Protein AF-A0A9W8E7R6-F1 (afdb_monomer_lite)

InterPro domains:
  IPR019680 Mediator complex, subunit Med1 [PF10744] (117-278)
  IPR051999 Mediator complex subunit 1 [PTHR12881] (148-325)

Structure (mmCIF, N/CA/C/O backbone):
data_AF-A0A9W8E7R6-F1
#
_entry.id   AF-A0A9W8E7R6-F1
#
loop_
_atom_site.group_PDB
_atom_site.id
_atom_site.type_symbol
_atom_site.label_atom_id
_atom_site.label_alt_id
_atom_site.label_comp_id
_atom_site.label_asym_id
_atom_site.label_entity_id
_atom_site.label_seq_id
_atom_site.pdbx_PDB_ins_code
_atom_site.Cartn_x
_atom_site.Cartn_y
_atom_site.Cartn_z
_atom_site.occupancy
_atom_site.B_iso_or_equiv
_atom_site.auth_seq_id
_atom_site.auth_comp_id
_atom_site.auth_asym_id
_atom_site.auth_atom_id
_atom_site.pdbx_PDB_model_num
ATOM 1 N N . MET A 1 1 ? 12.037 -14.899 4.257 1.00 56.47 1 MET A N 1
ATOM 2 C CA . MET A 1 1 ? 11.097 -13.864 4.760 1.00 56.47 1 MET A CA 1
ATOM 3 C C . MET A 1 1 ? 11.702 -12.478 4.843 1.00 56.47 1 MET A C 1
ATOM 5 O O . MET A 1 1 ? 11.084 -11.522 4.389 1.00 56.47 1 MET A O 1
ATOM 9 N N . GLU A 1 2 ? 12.916 -12.353 5.376 1.00 67.25 2 GLU A N 1
ATOM 10 C CA . GLU A 1 2 ? 13.621 -11.072 5.424 1.00 67.25 2 GLU A CA 1
ATOM 11 C C . GLU A 1 2 ? 13.877 -10.477 4.030 1.00 67.25 2 GLU A C 1
ATOM 13 O O . GLU A 1 2 ? 13.984 -9.273 3.913 1.00 67.25 2 GLU A O 1
ATOM 18 N N . ILE A 1 3 ? 13.855 -11.274 2.958 1.00 70.19 3 ILE A N 1
ATOM 19 C CA . ILE A 1 3 ? 13.993 -10.798 1.570 1.00 70.19 3 ILE A CA 1
ATOM 20 C C . ILE A 1 3 ? 12.780 -9.973 1.091 1.00 70.19 3 ILE A C 1
ATOM 22 O O . ILE A 1 3 ? 12.967 -8.949 0.443 1.00 70.19 3 ILE A O 1
ATOM 26 N N . LEU A 1 4 ? 11.542 -10.356 1.433 1.00 71.88 4 LEU A N 1
ATOM 27 C CA . LEU A 1 4 ? 10.345 -9.565 1.084 1.00 71.88 4 LEU A CA 1
ATOM 28 C C . LEU A 1 4 ? 10.183 -8.329 1.971 1.00 71.88 4 LEU A C 1
ATOM 30 O O . LEU A 1 4 ? 9.561 -7.356 1.567 1.00 71.88 4 LEU A O 1
ATOM 34 N N . ARG A 1 5 ? 10.741 -8.364 3.184 1.00 68.25 5 ARG A N 1
ATOM 35 C CA . ARG A 1 5 ? 10.736 -7.214 4.091 1.00 68.25 5 ARG A CA 1
ATOM 36 C C . ARG A 1 5 ? 11.903 -6.281 3.747 1.00 68.25 5 ARG A C 1
ATOM 38 O O . ARG A 1 5 ? 11.724 -5.143 3.368 1.00 68.25 5 ARG A O 1
ATOM 45 N N . ARG A 1 6 ? 13.132 -6.771 3.787 1.00 71.75 6 ARG A N 1
ATOM 46 C CA . ARG A 1 6 ? 14.366 -5.979 3.683 1.00 71.75 6 ARG A CA 1
ATOM 47 C C . ARG A 1 6 ? 15.088 -6.042 2.343 1.00 71.75 6 ARG A C 1
ATOM 49 O O . ARG A 1 6 ? 15.905 -5.174 2.070 1.00 71.75 6 ARG A O 1
ATOM 56 N N . GLY A 1 7 ? 14.802 -7.040 1.517 1.00 76.94 7 GLY A N 1
ATOM 57 C CA . GLY A 1 7 ? 15.467 -7.241 0.231 1.00 76.94 7 GLY A CA 1
ATOM 58 C C . GLY A 1 7 ? 14.715 -6.647 -0.960 1.00 76.94 7 GLY A C 1
ATOM 59 O O . GLY A 1 7 ? 13.657 -6.030 -0.826 1.00 76.94 7 GLY A O 1
ATOM 60 N N . HIS A 1 8 ? 15.262 -6.901 -2.147 1.00 78.81 8 HIS A N 1
ATOM 61 C CA . HIS A 1 8 ? 14.739 -6.472 -3.450 1.00 78.81 8 HIS A CA 1
ATOM 62 C C . HIS A 1 8 ? 13.518 -7.283 -3.920 1.00 78.81 8 HIS A C 1
ATOM 64 O O . HIS A 1 8 ? 13.030 -7.076 -5.021 1.00 78.81 8 HIS A O 1
ATOM 70 N N . GLY A 1 9 ? 13.011 -8.205 -3.099 1.00 86.44 9 GLY A N 1
ATOM 71 C CA . GLY A 1 9 ? 11.983 -9.159 -3.507 1.00 86.44 9 GLY A CA 1
ATOM 72 C C . GLY A 1 9 ? 12.553 -10.535 -3.847 1.00 86.44 9 GLY A C 1
ATOM 73 O O . GLY A 1 9 ? 13.761 -10.760 -3.776 1.00 86.44 9 GLY A O 1
ATOM 74 N N . ILE A 1 10 ? 11.659 -11.475 -4.140 1.00 90.00 10 ILE A N 1
ATOM 75 C CA . ILE A 1 10 ? 12.003 -12.857 -4.483 1.00 90.00 10 ILE A CA 1
ATOM 76 C C . ILE A 1 10 ? 12.046 -12.964 -6.010 1.00 90.00 10 ILE A C 1
ATOM 78 O O . ILE A 1 10 ? 11.013 -12.712 -6.636 1.00 90.00 10 ILE A O 1
ATOM 82 N N . PRO A 1 11 ? 13.192 -13.319 -6.617 1.00 91.12 11 PRO A N 1
ATOM 83 C CA . PRO A 1 11 ? 13.250 -13.586 -8.044 1.00 91.12 11 PRO A CA 1
ATOM 84 C C . PRO A 1 11 ? 12.441 -14.833 -8.370 1.00 91.12 11 PRO A C 1
ATOM 86 O O . PRO A 1 11 ? 12.581 -15.865 -7.713 1.00 91.12 11 PRO A O 1
ATOM 89 N N . VAL A 1 12 ? 11.592 -14.722 -9.383 1.00 90.25 12 VAL A N 1
ATOM 90 C CA . VAL A 1 12 ? 10.764 -15.824 -9.863 1.00 90.25 12 VAL A CA 1
ATOM 91 C C . VAL A 1 12 ? 10.867 -15.921 -11.379 1.00 90.25 12 VAL A C 1
ATOM 93 O O . VAL A 1 12 ? 10.894 -14.886 -12.049 1.00 90.25 12 VAL A O 1
ATOM 96 N N . PRO A 1 13 ? 10.900 -17.136 -11.947 1.00 85.69 13 PRO A N 1
ATOM 97 C CA . PRO A 1 13 ? 10.654 -17.292 -13.369 1.00 85.69 13 PRO A CA 1
ATOM 98 C C . PRO A 1 13 ? 9.192 -16.917 -13.655 1.00 85.69 13 PRO A C 1
ATOM 100 O O . PRO A 1 13 ? 8.274 -17.346 -12.941 1.00 85.69 13 PRO A O 1
ATOM 103 N N . ASP A 1 14 ? 8.980 -16.108 -14.689 1.00 81.44 14 ASP A N 1
ATOM 104 C CA . ASP A 1 14 ? 7.661 -15.807 -15.242 1.00 81.44 14 ASP A CA 1
ATOM 105 C C . ASP A 1 14 ? 7.625 -16.336 -16.679 1.00 81.44 14 ASP A C 1
ATOM 107 O O . ASP A 1 14 ? 8.508 -16.046 -17.483 1.00 81.44 14 ASP A O 1
ATOM 111 N N . SER A 1 15 ? 6.645 -17.185 -16.981 1.00 81.75 15 SER A N 1
ATOM 112 C CA . SER A 1 15 ? 6.492 -17.785 -18.308 1.00 81.75 15 SER A CA 1
ATOM 113 C C . SER A 1 15 ? 5.840 -16.835 -19.310 1.00 81.75 15 SER A C 1
ATOM 115 O O . SER A 1 15 ? 5.898 -17.093 -20.509 1.00 81.75 15 SER A O 1
ATOM 117 N N . LEU A 1 16 ? 5.202 -15.761 -18.834 1.00 82.94 16 LEU A N 1
ATOM 118 C CA . LEU A 1 16 ? 4.463 -14.818 -19.670 1.00 82.94 16 LEU A CA 1
ATOM 119 C C . LEU A 1 16 ? 5.316 -13.622 -20.091 1.00 82.94 16 LEU A C 1
ATOM 121 O O . LEU A 1 16 ? 5.063 -13.042 -21.145 1.00 82.94 16 LEU A O 1
ATOM 125 N N . PHE A 1 17 ? 6.311 -13.251 -19.284 1.00 83.44 17 PHE A N 1
ATOM 126 C CA . PHE A 1 17 ? 7.113 -12.052 -19.508 1.00 83.44 17 PHE A CA 1
ATOM 127 C C . PHE A 1 17 ? 8.599 -12.395 -19.643 1.00 83.44 17 PHE A C 1
ATOM 129 O O . PHE A 1 17 ? 9.184 -12.946 -18.709 1.00 83.44 17 PHE A O 1
ATOM 136 N N . PRO A 1 18 ? 9.247 -12.051 -20.771 1.00 79.25 18 PRO A N 1
ATOM 137 C CA . PRO A 1 18 ? 10.686 -12.206 -20.898 1.00 79.25 18 PRO A CA 1
ATOM 138 C C . PRO A 1 18 ? 11.398 -11.193 -19.992 1.00 79.25 18 PRO A C 1
ATOM 140 O O . PRO A 1 18 ? 11.210 -9.985 -20.133 1.00 79.25 18 PRO A O 1
ATOM 143 N N . GLY A 1 19 ? 12.229 -11.687 -19.073 1.00 84.50 19 GLY A N 1
ATOM 144 C CA . GLY A 1 19 ? 13.088 -10.863 -18.220 1.00 84.50 19 GLY A CA 1
ATOM 145 C C . GLY A 1 19 ? 13.020 -11.214 -16.729 1.00 84.50 19 GLY A C 1
ATOM 146 O O . GLY A 1 19 ? 12.273 -12.106 -16.318 1.00 84.50 19 GLY A O 1
ATOM 147 N N . PRO A 1 20 ? 13.822 -10.534 -15.890 1.00 91.19 20 PRO A N 1
ATOM 148 C CA . PRO A 1 20 ? 13.799 -10.740 -14.448 1.00 91.19 20 PRO A CA 1
ATOM 149 C C . PRO A 1 20 ? 12.457 -10.303 -13.854 1.00 91.19 20 PRO A C 1
ATOM 151 O O . PRO A 1 20 ? 12.053 -9.149 -14.002 1.00 91.19 20 PRO A O 1
ATOM 154 N N . THR A 1 21 ? 11.797 -11.210 -13.134 1.00 93.50 21 THR A N 1
ATOM 155 C CA . THR A 1 21 ? 10.575 -10.917 -12.377 1.00 93.50 21 THR A CA 1
ATOM 156 C C . THR A 1 21 ? 10.850 -11.032 -10.884 1.00 93.50 21 THR A C 1
ATOM 158 O O . THR A 1 21 ? 11.496 -11.976 -10.429 1.00 93.50 21 THR A O 1
ATOM 161 N N . LEU A 1 22 ? 10.365 -10.062 -10.113 1.00 93.75 22 LEU A N 1
ATOM 162 C CA . LEU A 1 22 ? 10.527 -9.974 -8.668 1.00 93.75 22 LEU A CA 1
ATOM 163 C C . LEU A 1 22 ? 9.153 -9.893 -8.003 1.00 93.75 22 LEU A C 1
ATOM 165 O O . LEU A 1 22 ? 8.371 -8.981 -8.270 1.00 93.75 22 LEU A O 1
ATOM 169 N N . LEU A 1 23 ? 8.878 -10.805 -7.074 1.00 93.31 23 LEU A N 1
ATOM 170 C CA . LEU A 1 23 ? 7.782 -10.636 -6.123 1.00 93.31 23 LEU A CA 1
ATOM 171 C C . LEU A 1 23 ? 8.262 -9.699 -5.027 1.00 93.31 23 LEU A C 1
ATOM 173 O O . LEU A 1 23 ? 9.196 -10.037 -4.295 1.00 93.31 23 LEU A O 1
ATOM 177 N N . TYR A 1 24 ? 7.662 -8.518 -4.917 1.00 92.00 24 TYR A N 1
ATOM 178 C CA . TYR A 1 24 ? 8.188 -7.482 -4.034 1.00 92.00 24 TYR A CA 1
ATOM 179 C C . TYR A 1 24 ? 7.287 -7.183 -2.840 1.00 92.00 24 TYR A C 1
ATOM 181 O O . TYR A 1 24 ? 7.817 -6.724 -1.830 1.00 92.00 24 TYR A O 1
ATOM 189 N N . TRP A 1 25 ? 5.982 -7.457 -2.892 1.00 90.56 25 TRP A N 1
ATOM 190 C CA . TRP A 1 25 ? 5.082 -7.180 -1.769 1.00 90.56 25 TRP A CA 1
ATOM 191 C C . TRP A 1 25 ? 3.897 -8.149 -1.691 1.00 90.56 25 TRP A C 1
ATOM 193 O O . TRP A 1 25 ? 3.357 -8.555 -2.711 1.00 90.56 25 TRP A O 1
ATOM 203 N N . ALA A 1 26 ? 3.470 -8.491 -0.476 1.00 87.44 26 ALA A N 1
ATOM 204 C CA . ALA A 1 26 ? 2.202 -9.164 -0.198 1.00 87.44 26 ALA A CA 1
ATOM 205 C C . ALA A 1 26 ? 1.756 -8.861 1.245 1.00 87.44 26 ALA A C 1
ATOM 207 O O . ALA A 1 26 ? 2.614 -8.586 2.090 1.00 87.44 26 ALA A O 1
ATOM 208 N N . PRO A 1 27 ? 0.450 -8.937 1.560 1.00 77.88 27 PRO A N 1
ATOM 209 C CA . PRO A 1 27 ? -0.041 -8.852 2.934 1.00 77.88 27 PRO A CA 1
ATOM 210 C C . PRO A 1 27 ? 0.588 -9.918 3.845 1.00 77.88 27 PRO A C 1
ATOM 212 O O . PRO A 1 27 ? 0.876 -11.032 3.410 1.00 77.88 27 PRO A O 1
ATOM 215 N N . GLU A 1 28 ? 0.761 -9.616 5.135 1.00 75.94 28 GLU A N 1
ATOM 216 C CA . GLU A 1 28 ? 1.375 -10.553 6.093 1.00 75.94 28 GLU A CA 1
ATOM 217 C C . GLU A 1 28 ? 0.709 -11.940 6.179 1.00 75.94 28 GLU A C 1
ATOM 219 O O . GLU A 1 28 ? 1.440 -12.940 6.179 1.00 75.94 28 GLU A O 1
ATOM 224 N N . PRO A 1 29 ? -0.633 -12.051 6.164 1.00 71.88 29 PRO A N 1
ATOM 225 C CA . PRO A 1 29 ? -1.305 -13.350 6.144 1.00 71.88 29 PRO A CA 1
ATOM 226 C C . PRO A 1 29 ? -0.930 -14.209 4.929 1.00 71.88 29 PRO A C 1
ATOM 228 O O . PRO A 1 29 ? -0.830 -15.431 5.045 1.00 71.88 29 PRO A O 1
ATOM 231 N N . VAL A 1 30 ? -0.685 -13.566 3.782 1.00 73.06 30 VAL A N 1
ATOM 232 C CA . VAL A 1 30 ? -0.382 -14.237 2.513 1.00 73.06 30 VAL A CA 1
ATOM 233 C C . VAL A 1 30 ? 0.987 -14.887 2.548 1.00 73.06 30 VAL A C 1
ATOM 235 O O . VAL A 1 30 ? 1.130 -15.992 2.046 1.00 73.06 30 VAL A O 1
ATOM 238 N N . TYR A 1 31 ? 2.002 -14.249 3.133 1.00 71.62 31 TYR A N 1
ATOM 239 C CA . TYR A 1 31 ? 3.331 -14.855 3.147 1.00 71.62 31 TYR A CA 1
ATOM 240 C C . TYR A 1 31 ? 3.559 -15.776 4.353 1.00 71.62 31 TYR A C 1
ATOM 242 O O . TYR A 1 31 ? 4.259 -16.776 4.198 1.00 71.62 31 TYR A O 1
ATOM 250 N N . ARG A 1 32 ? 2.975 -15.510 5.536 1.00 69.44 32 ARG A N 1
ATOM 251 C CA . ARG A 1 32 ? 3.217 -16.336 6.743 1.00 69.44 32 ARG A CA 1
ATOM 252 C C . ARG A 1 32 ? 2.801 -17.805 6.592 1.00 69.44 32 ARG A C 1
ATOM 254 O O . ARG A 1 32 ? 3.532 -18.661 7.075 1.00 69.44 32 ARG A O 1
ATOM 261 N N . ASN A 1 33 ? 1.662 -18.087 5.958 1.00 64.19 33 ASN A N 1
ATOM 262 C CA . ASN A 1 33 ? 1.098 -19.443 5.891 1.00 64.19 33 ASN A CA 1
ATOM 263 C C . ASN A 1 33 ? 1.744 -20.364 4.835 1.00 64.19 33 ASN A C 1
ATOM 265 O O . ASN A 1 33 ? 2.097 -21.489 5.183 1.00 64.19 33 ASN A O 1
ATOM 269 N N . PRO A 1 34 ? 1.934 -19.945 3.570 1.00 57.69 34 PRO A N 1
ATOM 270 C CA . PRO A 1 34 ? 2.469 -20.836 2.549 1.00 57.69 34 PRO A CA 1
ATOM 271 C C . PRO A 1 34 ? 3.996 -20.943 2.616 1.00 57.69 34 PRO A C 1
ATOM 273 O O . PRO A 1 34 ? 4.521 -22.049 2.580 1.00 57.69 34 PRO A O 1
ATOM 276 N N . ILE A 1 35 ? 4.730 -19.832 2.787 1.00 61.53 35 ILE A N 1
ATOM 277 C CA . ILE A 1 35 ? 6.183 -19.792 2.512 1.00 61.53 35 ILE A CA 1
ATOM 278 C C . ILE A 1 35 ? 7.022 -20.635 3.479 1.00 61.53 35 ILE A C 1
ATOM 280 O O . ILE A 1 35 ? 8.066 -21.149 3.089 1.00 61.53 35 ILE A O 1
ATOM 284 N N . VAL A 1 36 ? 6.579 -20.817 4.726 1.00 64.94 36 VAL A N 1
ATOM 285 C CA . VAL A 1 36 ? 7.315 -21.623 5.721 1.00 64.94 36 VAL A CA 1
ATOM 286 C C . VAL A 1 36 ? 7.388 -23.104 5.318 1.00 64.94 36 VAL A C 1
ATOM 288 O O . VAL A 1 36 ? 8.291 -23.813 5.757 1.00 64.94 36 VAL A O 1
ATOM 291 N N . HIS A 1 37 ? 6.481 -23.560 4.450 1.00 70.75 37 HIS A N 1
ATOM 292 C CA . HIS A 1 37 ? 6.362 -24.961 4.047 1.00 70.75 37 HIS A CA 1
ATOM 293 C C . HIS A 1 37 ? 6.700 -25.225 2.574 1.00 70.75 37 HIS A C 1
ATOM 295 O O . HIS A 1 37 ? 6.628 -26.377 2.141 1.00 70.75 37 HIS A O 1
ATOM 301 N N . LEU A 1 38 ? 7.084 -24.202 1.802 1.00 71.12 38 LEU A N 1
ATOM 302 C CA . LEU A 1 38 ? 7.411 -24.383 0.386 1.00 71.12 38 LEU A CA 1
ATOM 303 C C . LEU A 1 38 ? 8.760 -25.075 0.219 1.00 71.12 38 LEU A C 1
ATOM 305 O O . LEU A 1 38 ? 9.751 -24.709 0.854 1.00 71.12 38 LEU A O 1
ATOM 309 N N . ARG A 1 39 ? 8.794 -26.060 -0.682 1.00 78.88 39 ARG A N 1
ATOM 310 C CA . ARG A 1 39 ? 10.031 -26.719 -1.118 1.00 78.88 39 ARG A CA 1
ATOM 311 C C . ARG A 1 39 ? 10.634 -26.012 -2.326 1.00 78.88 39 ARG A C 1
ATOM 313 O O . ARG A 1 39 ? 11.854 -25.999 -2.460 1.00 78.88 39 ARG A O 1
ATOM 320 N N . SER A 1 40 ? 9.787 -25.409 -3.163 1.00 82.25 40 SER A N 1
ATOM 321 C CA . SER A 1 40 ? 10.180 -24.607 -4.318 1.00 82.25 40 SER A CA 1
ATOM 322 C C . SER A 1 40 ? 9.451 -23.262 -4.355 1.00 82.25 40 SER A C 1
ATOM 324 O O . SER A 1 40 ? 8.350 -23.101 -3.836 1.00 82.25 40 SER A O 1
ATOM 326 N N . VAL A 1 41 ? 10.063 -22.288 -5.024 1.00 80.12 41 VAL A N 1
ATOM 327 C CA . VAL A 1 41 ? 9.439 -21.001 -5.370 1.00 80.12 41 VAL A CA 1
ATOM 328 C C . VAL A 1 41 ? 8.298 -21.186 -6.379 1.00 80.12 41 VAL A C 1
ATOM 330 O O . VAL A 1 41 ? 7.387 -20.362 -6.435 1.00 80.12 41 VAL A O 1
ATOM 333 N N . ASP A 1 42 ? 8.316 -22.280 -7.142 1.00 82.62 42 ASP A N 1
ATOM 334 C CA . ASP A 1 42 ? 7.263 -22.617 -8.106 1.00 82.62 42 ASP A CA 1
ATOM 335 C C . ASP A 1 42 ? 5.949 -23.041 -7.441 1.00 82.62 42 ASP A C 1
ATOM 337 O O . ASP A 1 42 ? 4.889 -22.887 -8.040 1.00 82.62 42 ASP A O 1
ATOM 341 N N . ASP A 1 43 ? 6.010 -23.495 -6.186 1.00 83.62 43 ASP A N 1
ATOM 342 C CA . ASP A 1 43 ? 4.837 -23.871 -5.388 1.00 83.62 43 ASP A CA 1
ATOM 343 C C . ASP A 1 43 ? 4.085 -22.638 -4.843 1.00 83.62 43 ASP A C 1
ATOM 345 O O . ASP A 1 43 ? 3.020 -22.757 -4.234 1.00 83.62 43 ASP A O 1
ATOM 349 N N . LEU A 1 44 ? 4.656 -21.439 -5.000 1.00 85.44 44 LEU A N 1
ATOM 350 C CA . LEU A 1 44 ? 4.066 -20.205 -4.508 1.00 85.44 44 LEU A CA 1
ATOM 351 C C . LEU A 1 44 ? 2.917 -19.766 -5.418 1.00 85.44 44 LEU A C 1
ATOM 353 O O . LEU A 1 44 ? 3.098 -19.592 -6.624 1.00 85.44 44 LEU A O 1
ATOM 357 N N . ASP A 1 45 ? 1.762 -19.464 -4.828 1.00 86.44 45 ASP A N 1
ATOM 358 C CA . ASP A 1 45 ? 0.700 -18.766 -5.547 1.00 86.44 45 ASP A CA 1
ATOM 359 C C . ASP A 1 45 ? 1.113 -17.306 -5.807 1.00 86.44 45 ASP A C 1
ATOM 361 O O . ASP A 1 45 ? 0.884 -16.400 -5.001 1.00 86.44 45 ASP A O 1
ATOM 365 N N . LYS A 1 46 ? 1.765 -17.088 -6.956 1.00 86.19 46 LYS A N 1
ATOM 366 C CA . LYS A 1 46 ? 2.278 -15.787 -7.412 1.00 86.19 46 LYS A CA 1
ATOM 367 C C . LYS A 1 46 ? 1.164 -14.747 -7.579 1.00 86.19 46 LYS A C 1
ATOM 369 O O . LYS A 1 46 ? 1.470 -13.557 -7.589 1.00 86.19 46 LYS A O 1
ATOM 374 N N . SER A 1 47 ? -0.103 -15.165 -7.695 1.00 85.00 47 SER A N 1
ATOM 375 C CA . SER A 1 47 ? -1.240 -14.250 -7.854 1.00 85.00 47 SER A CA 1
ATOM 376 C C . SER A 1 47 ? -1.521 -13.426 -6.597 1.00 85.00 47 SER A C 1
ATOM 378 O O . SER A 1 47 ? -2.080 -12.339 -6.695 1.00 85.00 47 SER A O 1
ATOM 380 N N . LEU A 1 48 ? -1.069 -13.898 -5.430 1.00 86.88 48 LEU A N 1
ATOM 381 C CA . LEU A 1 48 ? -1.239 -13.226 -4.140 1.00 86.88 48 LEU A CA 1
ATOM 382 C C . LEU A 1 48 ? -0.150 -12.179 -3.846 1.00 86.88 48 LEU A C 1
ATOM 384 O O . LEU A 1 48 ? -0.110 -11.592 -2.761 1.00 86.88 48 LEU A O 1
ATOM 388 N N . PHE A 1 49 ? 0.748 -11.932 -4.800 1.00 90.94 49 PHE A N 1
ATOM 389 C CA . PHE A 1 49 ? 1.869 -11.013 -4.653 1.00 90.94 49 PHE A CA 1
ATOM 390 C C . PHE A 1 49 ? 1.757 -9.865 -5.645 1.00 90.94 49 PHE A C 1
ATOM 392 O O . PHE A 1 49 ? 1.379 -10.041 -6.800 1.00 90.94 49 PHE A O 1
ATOM 399 N N . HIS A 1 50 ? 2.187 -8.689 -5.203 1.00 92.25 50 HIS A N 1
ATOM 400 C CA . HIS A 1 50 ? 2.619 -7.661 -6.127 1.00 92.25 50 HIS A CA 1
ATOM 401 C C . HIS A 1 50 ? 3.951 -8.102 -6.720 1.00 92.25 50 HIS A C 1
ATOM 403 O O . HIS A 1 50 ? 4.921 -8.389 -5.999 1.00 92.25 50 HIS A O 1
ATOM 409 N N . LYS A 1 51 ? 3.979 -8.152 -8.043 1.00 93.25 51 LYS A N 1
ATOM 410 C CA . LYS A 1 51 ? 5.152 -8.478 -8.830 1.00 93.25 51 LYS A CA 1
ATOM 411 C C . LYS A 1 51 ? 5.563 -7.283 -9.665 1.00 93.25 51 LYS A C 1
ATOM 413 O O . LYS A 1 51 ? 4.734 -6.479 -10.083 1.00 93.25 51 LYS A O 1
ATOM 418 N N . LEU A 1 52 ? 6.857 -7.190 -9.911 1.00 94.69 52 LEU A N 1
ATOM 419 C CA . LEU A 1 52 ? 7.393 -6.325 -10.941 1.00 94.69 52 LEU A CA 1
ATOM 420 C C . LEU A 1 52 ? 8.238 -7.161 -11.888 1.00 94.69 52 LEU A C 1
ATOM 422 O O . LEU A 1 52 ? 8.940 -8.066 -11.437 1.00 94.69 52 LEU A O 1
ATOM 426 N N . TRP A 1 53 ? 8.180 -6.873 -13.180 1.00 94.62 53 TRP A N 1
ATOM 427 C CA . TRP A 1 53 ? 9.090 -7.470 -14.152 1.00 94.62 53 TRP A CA 1
ATOM 428 C C . TRP A 1 53 ? 9.847 -6.380 -14.886 1.00 94.62 53 TRP A C 1
ATOM 430 O O . TRP A 1 53 ? 9.340 -5.277 -15.101 1.00 94.62 53 TRP A O 1
ATOM 440 N N . ILE A 1 54 ? 11.095 -6.688 -15.212 1.00 94.31 54 ILE A N 1
ATOM 441 C CA . ILE A 1 54 ? 12.024 -5.740 -15.806 1.00 94.31 54 ILE A CA 1
ATOM 442 C C . ILE A 1 54 ? 12.154 -6.071 -17.284 1.00 94.31 54 ILE A C 1
ATOM 444 O O . ILE A 1 54 ? 12.546 -7.177 -17.651 1.00 94.31 54 ILE A O 1
ATOM 448 N N . SER A 1 55 ? 11.855 -5.083 -18.115 1.00 92.88 55 SER A N 1
ATOM 449 C CA . SER A 1 55 ? 12.101 -5.120 -19.555 1.00 92.88 55 SER A CA 1
ATOM 450 C C . SER A 1 55 ? 13.063 -4.004 -19.956 1.00 92.88 55 SER A C 1
ATOM 452 O O . SER A 1 55 ? 13.375 -3.122 -19.150 1.00 92.88 55 SER A O 1
ATOM 454 N N . VAL A 1 56 ? 13.537 -4.058 -21.196 1.00 90.31 56 VAL A N 1
ATOM 455 C CA . VAL A 1 56 ? 14.347 -3.007 -21.811 1.00 90.31 56 VAL A CA 1
ATOM 456 C C . VAL A 1 56 ? 13.557 -2.452 -22.986 1.00 90.31 56 VAL A C 1
ATOM 458 O O . VAL A 1 56 ? 13.074 -3.216 -23.818 1.00 90.31 56 VAL A O 1
ATOM 461 N N . GLU A 1 57 ? 13.414 -1.135 -23.037 1.00 88.50 57 GLU A N 1
ATOM 462 C CA . GLU A 1 57 ? 12.726 -0.423 -24.114 1.00 88.50 57 GLU A CA 1
ATOM 463 C C . GLU A 1 57 ? 13.645 0.636 -24.720 1.00 88.50 57 GLU A C 1
ATOM 465 O O . GLU A 1 57 ? 14.639 1.015 -24.102 1.00 88.50 57 GLU A O 1
ATOM 470 N N . GLU A 1 58 ? 13.296 1.140 -25.904 1.00 83.62 58 GLU A N 1
ATOM 471 C CA . GLU A 1 58 ? 14.005 2.259 -26.518 1.00 83.62 58 GLU A CA 1
ATOM 472 C C . GLU A 1 58 ? 13.874 3.524 -25.649 1.00 83.62 58 GLU A C 1
ATOM 474 O O . GLU A 1 58 ? 12.813 3.827 -25.090 1.00 83.62 58 GLU A O 1
ATOM 479 N N . SER A 1 59 ? 14.979 4.248 -25.490 1.00 79.62 59 SER A N 1
ATOM 480 C CA . SER A 1 59 ? 15.042 5.493 -24.728 1.00 79.62 59 SER A CA 1
ATOM 481 C C . SER A 1 59 ? 15.192 6.671 -25.674 1.00 79.62 59 SER A C 1
ATOM 483 O O . SER A 1 59 ? 16.132 6.726 -26.461 1.00 79.62 59 SER A O 1
ATOM 485 N N . THR A 1 60 ? 14.318 7.664 -25.533 1.00 71.31 60 THR A N 1
ATOM 486 C CA . THR A 1 60 ? 14.429 8.944 -26.252 1.00 71.31 60 THR A CA 1
ATOM 487 C C . THR A 1 60 ? 15.618 9.780 -25.779 1.00 71.31 60 THR A C 1
ATOM 489 O O . THR A 1 60 ? 16.042 10.704 -26.472 1.00 71.31 60 THR A O 1
ATOM 492 N N . VAL A 1 61 ? 16.172 9.455 -24.606 1.00 71.31 61 VAL A N 1
ATOM 493 C CA . VAL A 1 61 ? 17.368 10.085 -24.048 1.00 71.31 61 VAL A CA 1
ATOM 494 C C . VAL A 1 61 ? 18.524 9.082 -24.102 1.00 71.31 61 VAL A C 1
ATOM 496 O O . VAL A 1 61 ? 18.381 7.976 -23.573 1.00 71.31 61 VAL A O 1
ATOM 499 N N . PRO A 1 62 ? 19.674 9.432 -24.703 1.00 67.81 62 PRO A N 1
ATOM 500 C CA . PRO A 1 62 ? 20.847 8.568 -24.695 1.00 67.81 62 PRO A CA 1
ATOM 501 C C . PRO A 1 62 ? 21.314 8.328 -23.254 1.00 67.81 62 PRO A C 1
ATOM 503 O O . PRO A 1 62 ? 21.631 9.274 -22.531 1.00 67.81 62 PRO A O 1
ATOM 506 N N . THR A 1 63 ? 21.369 7.064 -22.833 1.00 66.69 63 THR A N 1
ATOM 507 C CA . THR A 1 63 ? 21.841 6.682 -21.496 1.00 66.69 63 THR A CA 1
ATOM 508 C C . THR A 1 63 ? 23.160 5.934 -21.593 1.00 66.69 63 THR A C 1
ATOM 510 O O . THR A 1 63 ? 23.260 4.908 -22.266 1.00 66.69 63 THR A O 1
ATOM 513 N N . CYS A 1 64 ? 24.171 6.410 -20.871 1.00 63.09 64 CYS A N 1
ATOM 514 C CA . CYS A 1 64 ? 25.397 5.649 -20.672 1.00 63.09 64 CYS A CA 1
ATOM 515 C C . CYS A 1 64 ? 25.157 4.580 -19.602 1.00 63.09 64 CYS A C 1
ATOM 517 O O . CYS A 1 64 ? 24.925 4.896 -18.438 1.00 63.09 64 CYS A O 1
ATOM 519 N N . PHE A 1 65 ? 25.224 3.310 -20.000 1.00 61.41 65 PHE A N 1
ATOM 520 C CA . PHE A 1 65 ? 25.061 2.170 -19.090 1.00 61.41 65 PHE A CA 1
ATOM 521 C C . PHE A 1 65 ? 26.297 1.902 -18.227 1.00 61.41 65 PHE A C 1
ATOM 523 O O . PHE A 1 65 ? 26.208 1.200 -17.221 1.00 61.41 65 PHE A O 1
ATOM 530 N N . LEU A 1 66 ? 27.446 2.454 -18.615 1.00 59.09 66 LEU A N 1
ATOM 531 C CA . LEU A 1 66 ? 28.673 2.381 -17.840 1.00 59.09 66 LEU A CA 1
ATOM 532 C C . LEU A 1 66 ? 28.868 3.699 -17.087 1.00 59.09 66 LEU A C 1
ATOM 534 O O . LEU A 1 66 ? 28.771 4.766 -17.703 1.00 59.09 66 LEU A O 1
ATOM 538 N N . PRO A 1 67 ? 29.143 3.654 -15.772 1.00 57.66 67 PRO A N 1
ATOM 539 C CA . PRO A 1 67 ? 29.584 4.846 -15.069 1.00 57.66 67 PRO A CA 1
ATOM 540 C C . PRO A 1 67 ? 30.898 5.347 -15.689 1.00 57.66 67 PRO A C 1
ATOM 542 O O . PRO A 1 67 ? 31.647 4.581 -16.296 1.00 57.66 67 PRO A O 1
ATOM 545 N N . SER A 1 68 ? 31.159 6.651 -15.591 1.00 58.62 68 SER A N 1
ATOM 546 C CA . SER A 1 68 ? 32.256 7.317 -16.313 1.00 58.62 68 SER A CA 1
ATOM 547 C C . SER A 1 68 ? 33.654 6.789 -15.963 1.00 58.62 68 SER A C 1
ATOM 549 O O . SER A 1 68 ? 34.601 7.020 -16.710 1.00 58.62 68 SER A O 1
ATOM 551 N N . ASP A 1 69 ? 33.783 6.064 -14.852 1.00 59.75 69 ASP A N 1
ATOM 552 C CA . ASP A 1 69 ? 34.997 5.394 -14.388 1.00 59.75 69 ASP A CA 1
ATOM 553 C C . ASP A 1 69 ? 35.189 3.977 -14.970 1.00 59.75 69 ASP A C 1
ATOM 555 O O . ASP A 1 69 ? 36.233 3.358 -14.750 1.00 59.75 69 ASP A O 1
ATOM 559 N N . LYS A 1 70 ? 34.206 3.435 -15.704 1.00 57.94 70 LYS A N 1
ATOM 560 C CA . LYS A 1 70 ? 34.245 2.088 -16.291 1.00 57.94 70 LYS A CA 1
ATOM 561 C C . LYS A 1 70 ? 34.268 2.158 -17.813 1.00 57.94 70 LYS A C 1
ATOM 563 O O . LYS A 1 70 ? 33.311 2.565 -18.458 1.00 57.94 70 LYS A O 1
ATOM 568 N N . SER A 1 71 ? 35.363 1.682 -18.394 1.00 57.56 71 SER A N 1
ATOM 569 C CA . SER A 1 71 ? 35.619 1.700 -19.838 1.00 57.56 71 SER A CA 1
ATOM 570 C C . SER A 1 71 ? 35.471 0.332 -20.505 1.00 57.56 71 SER A C 1
ATOM 572 O O . SER A 1 71 ? 36.028 0.130 -21.580 1.00 57.56 71 SER A O 1
ATOM 574 N N . SER A 1 72 ? 34.815 -0.645 -19.865 1.00 59.47 72 SER A N 1
ATOM 575 C CA . SER A 1 72 ? 34.598 -1.965 -20.469 1.00 59.47 72 SER A CA 1
ATOM 576 C C . SER A 1 72 ? 33.427 -2.744 -19.880 1.00 59.47 72 SER A C 1
ATOM 578 O O . SER A 1 72 ? 33.066 -2.566 -18.717 1.00 59.47 72 SER A O 1
ATOM 580 N N . PHE A 1 73 ? 32.858 -3.633 -20.696 1.00 63.00 73 PHE A N 1
ATOM 581 C CA . PHE A 1 73 ? 31.916 -4.666 -20.272 1.00 63.00 73 PHE A CA 1
ATOM 582 C C . PHE A 1 73 ? 32.441 -6.054 -20.653 1.00 63.00 73 PHE A C 1
ATOM 584 O O . PHE A 1 73 ? 33.178 -6.221 -21.625 1.00 63.00 73 PHE A O 1
ATOM 591 N N . ILE A 1 74 ? 32.077 -7.048 -19.846 1.00 58.16 74 ILE A N 1
ATOM 592 C CA . ILE A 1 74 ? 32.413 -8.455 -20.065 1.00 58.16 74 ILE A CA 1
ATOM 593 C C . ILE A 1 74 ? 31.308 -9.071 -20.916 1.00 58.16 74 ILE A C 1
ATOM 595 O O . ILE A 1 74 ? 30.143 -9.056 -20.524 1.00 58.16 74 ILE A O 1
ATOM 599 N N . THR A 1 75 ? 31.677 -9.641 -22.059 1.00 55.69 75 THR A N 1
ATOM 600 C CA . THR A 1 75 ? 30.781 -10.494 -22.844 1.00 55.69 75 THR A CA 1
ATOM 601 C C . THR A 1 75 ? 31.301 -11.918 -22.841 1.00 55.69 75 THR A C 1
ATOM 603 O O . THR A 1 75 ? 32.504 -12.157 -22.947 1.00 55.69 75 THR A O 1
ATOM 606 N N . THR A 1 76 ? 30.396 -12.879 -22.694 1.00 48.78 76 THR A N 1
ATOM 607 C CA . THR A 1 76 ? 30.696 -14.285 -22.943 1.00 48.78 76 THR A CA 1
ATOM 608 C C . THR A 1 76 ? 30.433 -14.532 -24.417 1.00 48.78 76 THR A C 1
ATOM 610 O O . THR A 1 76 ? 29.276 -14.626 -24.828 1.00 48.78 76 THR A O 1
ATOM 613 N N . SER A 1 77 ? 31.493 -14.590 -25.218 1.00 48.94 77 SER A N 1
ATOM 614 C CA . SER A 1 77 ? 31.363 -15.026 -26.603 1.00 48.94 77 SER A CA 1
ATOM 615 C C . SER A 1 77 ? 31.024 -16.516 -26.582 1.00 48.94 77 SER A C 1
ATOM 617 O O . SER A 1 77 ? 31.881 -17.360 -26.315 1.00 48.94 77 SER A O 1
ATOM 619 N N . ALA A 1 78 ? 29.748 -16.849 -26.786 1.00 47.22 78 ALA A N 1
ATOM 620 C CA . ALA A 1 78 ? 29.420 -18.163 -27.305 1.00 47.22 78 ALA A CA 1
ATOM 621 C C . ALA A 1 78 ? 30.008 -18.186 -28.713 1.00 47.22 78 ALA A C 1
ATOM 623 O O . ALA A 1 78 ? 29.663 -17.332 -29.528 1.00 47.22 78 ALA A O 1
ATOM 624 N N . VAL A 1 79 ? 30.936 -19.106 -28.959 1.00 42.75 79 VAL A N 1
ATOM 625 C CA . VAL A 1 79 ? 31.533 -19.330 -30.274 1.00 42.75 79 VAL A CA 1
ATOM 626 C C . VAL A 1 79 ? 30.400 -19.673 -31.242 1.00 42.75 79 VAL A C 1
ATOM 628 O O . VAL A 1 79 ? 29.997 -20.824 -31.370 1.00 42.75 79 VAL A O 1
ATOM 631 N N . VAL A 1 80 ? 29.833 -18.659 -31.885 1.00 43.59 80 VAL A N 1
ATOM 632 C CA . VAL A 1 80 ? 29.271 -18.820 -33.213 1.00 43.59 80 VAL A CA 1
ATOM 633 C C . VAL A 1 80 ? 30.475 -18.626 -34.110 1.00 43.59 80 VAL A C 1
ATOM 635 O O . VAL A 1 80 ? 30.971 -17.509 -34.258 1.00 43.59 80 VAL A O 1
ATOM 638 N N . ASP A 1 81 ? 30.992 -19.736 -34.631 1.00 42.66 81 ASP A N 1
ATOM 639 C CA . ASP A 1 81 ? 31.931 -19.746 -35.747 1.00 42.66 81 ASP A CA 1
ATOM 640 C C . ASP A 1 81 ? 31.239 -19.124 -36.967 1.00 42.66 81 ASP A C 1
ATOM 642 O O . 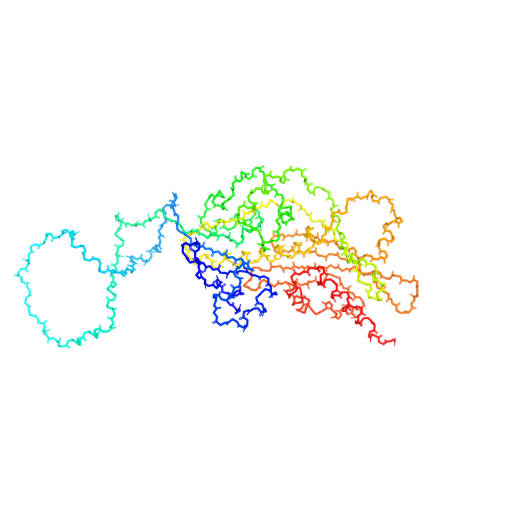ASP A 1 81 ? 30.804 -19.796 -37.897 1.00 42.66 81 ASP A O 1
ATOM 646 N N . THR A 1 82 ? 31.107 -17.807 -36.961 1.00 37.47 82 THR A N 1
ATOM 647 C CA . THR A 1 82 ? 30.955 -17.009 -38.166 1.00 37.47 82 THR A CA 1
ATOM 648 C C . THR A 1 82 ? 32.284 -16.319 -38.367 1.00 37.47 82 THR A C 1
ATOM 650 O O . THR A 1 82 ? 32.526 -15.204 -37.910 1.00 37.47 82 THR A O 1
ATOM 653 N N . GLN A 1 83 ? 33.174 -17.054 -39.034 1.00 44.09 83 GLN A N 1
ATOM 654 C CA . GLN A 1 83 ? 34.219 -16.465 -39.851 1.00 44.09 83 GLN A CA 1
ATOM 655 C C . GLN A 1 83 ? 33.594 -15.368 -40.717 1.00 44.09 83 GLN A C 1
ATOM 657 O O . GLN A 1 83 ? 32.891 -15.670 -41.673 1.00 44.09 83 GLN A O 1
ATOM 662 N N . SER A 1 84 ? 33.819 -14.115 -40.350 1.00 39.25 84 SER A N 1
ATOM 663 C CA . SER A 1 84 ? 34.198 -13.032 -41.256 1.00 39.25 84 SER A CA 1
ATOM 664 C C . SER A 1 84 ? 34.058 -11.724 -40.494 1.00 39.25 84 SER A C 1
ATOM 666 O O . SER A 1 84 ? 32.945 -11.301 -40.202 1.00 39.25 84 SER A O 1
ATOM 668 N N . MET A 1 85 ? 35.172 -11.075 -40.193 1.00 33.09 85 MET A N 1
ATOM 669 C CA . MET A 1 85 ? 35.412 -9.724 -40.687 1.00 33.09 85 MET A CA 1
ATOM 670 C C . MET A 1 85 ? 36.920 -9.489 -40.654 1.00 33.09 85 MET A C 1
ATOM 672 O O . MET A 1 85 ? 37.604 -9.872 -39.707 1.00 33.09 85 MET A O 1
ATOM 676 N N . ASP A 1 86 ? 37.394 -8.953 -41.768 1.00 39.94 86 ASP A N 1
ATOM 677 C CA . ASP A 1 86 ? 38.777 -8.780 -42.175 1.00 39.94 86 ASP A CA 1
ATOM 678 C C . ASP A 1 86 ? 39.684 -8.127 -41.132 1.00 39.94 86 ASP A C 1
ATOM 680 O O . ASP A 1 86 ? 39.309 -7.169 -40.457 1.00 39.94 86 ASP A O 1
ATOM 684 N N . LEU A 1 87 ? 40.938 -8.580 -41.114 1.00 37.03 87 LEU A N 1
ATOM 685 C CA . LEU A 1 87 ? 42.077 -7.756 -40.728 1.00 37.03 87 LEU A CA 1
ATOM 686 C C . LEU A 1 87 ? 43.280 -8.166 -41.578 1.00 37.03 87 LEU A C 1
ATOM 688 O O . LEU A 1 87 ? 44.057 -9.054 -41.229 1.00 37.03 87 LEU A O 1
ATOM 692 N N . ASP A 1 88 ? 43.401 -7.489 -42.720 1.00 41.09 88 ASP A N 1
ATOM 693 C CA . ASP A 1 88 ? 44.653 -7.324 -43.448 1.00 41.09 88 ASP A CA 1
ATOM 694 C C . ASP A 1 88 ? 45.706 -6.741 -42.497 1.00 41.09 88 ASP A C 1
ATOM 696 O O . ASP A 1 88 ? 45.719 -5.546 -42.191 1.00 41.09 88 ASP A O 1
ATOM 700 N N . GLN A 1 89 ? 46.618 -7.587 -42.028 1.00 40.22 89 GLN A N 1
ATOM 701 C CA . GLN A 1 89 ? 47.866 -7.143 -41.423 1.00 40.22 89 GLN A CA 1
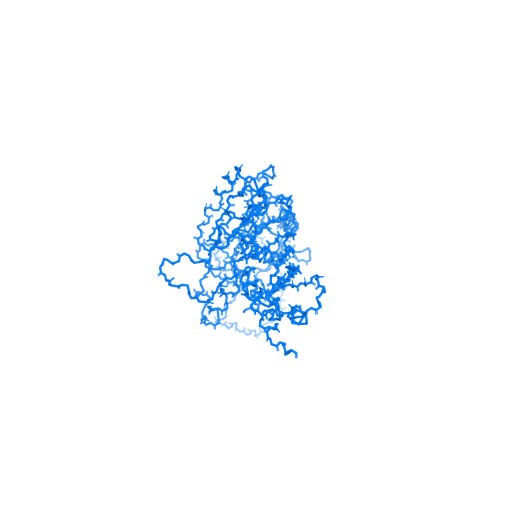ATOM 702 C C . GLN A 1 89 ? 48.997 -8.040 -41.944 1.00 40.22 89 GLN A C 1
ATOM 704 O O . GLN A 1 89 ? 48.969 -9.250 -41.710 1.00 40.22 89 GLN A O 1
ATOM 709 N N . PRO A 1 90 ? 49.983 -7.504 -42.689 1.00 41.75 90 PRO A N 1
ATOM 710 C CA . PRO A 1 90 ? 51.106 -8.311 -43.143 1.00 41.75 90 PRO A CA 1
ATOM 711 C C . PRO A 1 90 ? 51.999 -8.703 -41.950 1.00 41.75 90 PRO A C 1
ATOM 713 O O . PRO A 1 90 ? 52.161 -7.913 -41.014 1.00 41.75 90 PRO A O 1
ATOM 716 N N . PRO A 1 91 ? 52.592 -9.910 -41.965 1.00 41.72 91 PRO A N 1
ATOM 717 C CA . PRO A 1 91 ? 53.366 -10.425 -40.847 1.00 41.72 91 PRO A CA 1
ATOM 718 C C . PRO A 1 91 ? 54.691 -9.670 -40.723 1.00 41.72 91 PRO A C 1
ATOM 720 O O . PRO A 1 91 ? 55.464 -9.587 -41.675 1.00 41.72 91 PRO A O 1
ATOM 723 N N . ASN A 1 92 ? 54.951 -9.142 -39.530 1.00 42.03 92 ASN A N 1
ATOM 724 C CA . ASN A 1 92 ? 56.223 -8.534 -39.161 1.00 42.03 92 ASN A CA 1
ATOM 725 C C . ASN A 1 92 ? 57.227 -9.665 -38.841 1.00 42.03 92 ASN A C 1
ATOM 727 O O . ASN A 1 92 ? 56.982 -10.415 -37.891 1.00 42.03 92 ASN A O 1
ATOM 731 N N . PRO A 1 93 ? 58.321 -9.852 -39.601 1.00 48.84 93 PRO A N 1
ATOM 732 C CA . PRO A 1 93 ? 59.257 -10.941 -39.379 1.00 48.84 93 PRO A CA 1
ATOM 733 C C . PRO A 1 93 ? 60.441 -10.426 -38.563 1.00 48.84 93 PRO A C 1
ATOM 735 O O . PRO A 1 93 ? 61.487 -10.174 -39.134 1.00 48.84 93 PRO A O 1
ATOM 738 N N . ASP A 1 94 ? 60.267 -10.203 -37.260 1.00 47.66 94 ASP A N 1
ATOM 739 C CA . ASP A 1 94 ? 61.399 -10.090 -36.325 1.00 47.66 94 ASP A CA 1
ATOM 740 C C . ASP A 1 94 ? 60.909 -9.974 -34.878 1.00 47.66 94 ASP A C 1
ATOM 742 O O . ASP A 1 94 ? 60.728 -8.889 -34.327 1.00 47.66 94 ASP A O 1
ATOM 746 N N . THR A 1 95 ? 60.677 -11.119 -34.238 1.00 44.50 95 THR A N 1
ATOM 747 C CA . THR A 1 95 ? 60.923 -11.300 -32.796 1.00 44.50 95 THR A CA 1
ATOM 748 C C . THR A 1 95 ? 60.940 -12.794 -32.490 1.00 44.50 95 THR A C 1
ATOM 750 O O . THR A 1 95 ? 59.907 -13.448 -32.374 1.00 44.50 95 THR A O 1
ATOM 753 N N . GLY A 1 96 ? 62.147 -13.354 -32.444 1.00 38.03 96 GLY A N 1
ATOM 754 C CA . GLY A 1 96 ? 62.385 -14.719 -31.996 1.00 38.03 96 GLY A CA 1
ATOM 755 C C . GLY A 1 96 ? 62.420 -14.846 -30.470 1.00 38.03 96 GLY A C 1
ATOM 756 O O . GLY A 1 96 ? 62.732 -13.874 -29.789 1.00 38.03 96 GLY A O 1
ATOM 757 N N . LEU A 1 97 ? 62.190 -16.093 -30.023 1.00 43.53 97 LEU A N 1
ATOM 758 C CA . LEU A 1 97 ? 62.749 -16.763 -28.827 1.00 43.53 97 LEU A CA 1
ATOM 759 C C . LEU A 1 97 ? 62.372 -16.117 -27.473 1.00 43.53 97 LEU A C 1
ATOM 761 O O . LEU A 1 97 ? 62.792 -15.009 -27.178 1.00 43.53 97 LEU A O 1
ATOM 765 N N . GLU A 1 98 ? 61.576 -16.704 -26.571 1.00 43.03 98 GLU A N 1
ATOM 766 C CA . GLU A 1 98 ? 61.602 -18.026 -25.899 1.00 43.03 98 GLU A CA 1
ATOM 767 C C . GLU A 1 98 ? 60.450 -18.053 -24.843 1.00 43.03 98 GLU A C 1
ATOM 769 O O . GLU A 1 98 ? 59.797 -17.021 -24.666 1.00 43.03 98 GLU A O 1
ATOM 774 N N . PRO A 1 99 ? 60.256 -19.088 -23.991 1.00 47.44 99 PRO A N 1
ATOM 775 C CA . PRO A 1 99 ? 60.421 -20.530 -24.158 1.00 47.44 99 PRO A CA 1
ATOM 776 C C . PRO A 1 99 ? 59.102 -21.287 -23.883 1.00 47.44 99 PRO A C 1
ATOM 778 O O . PRO A 1 99 ? 58.171 -20.799 -23.241 1.00 47.44 99 PRO A O 1
ATOM 781 N N . ALA A 1 100 ? 59.053 -22.540 -24.330 1.00 45.38 100 ALA A N 1
ATOM 782 C CA . ALA A 1 100 ? 58.043 -23.510 -23.932 1.00 45.38 100 ALA A CA 1
ATOM 783 C C . ALA A 1 100 ? 58.166 -23.825 -22.428 1.00 45.38 100 ALA A C 1
ATOM 785 O O . ALA A 1 100 ? 58.994 -24.635 -22.018 1.00 45.38 100 ALA A O 1
ATOM 786 N N . GLY A 1 101 ? 57.344 -23.172 -21.608 1.00 39.62 101 GLY A N 1
ATOM 787 C CA . GLY A 1 101 ? 56.981 -23.670 -20.286 1.00 39.62 101 GLY A CA 1
ATOM 788 C C . GLY A 1 101 ? 55.755 -24.566 -20.423 1.00 39.62 101 GLY A C 1
ATOM 789 O O . GLY A 1 101 ? 54.751 -24.137 -20.989 1.00 39.62 101 GLY A O 1
ATOM 790 N N . GLU A 1 102 ? 55.848 -25.800 -19.930 1.00 47.28 102 GLU A N 1
ATOM 791 C CA . GLU A 1 102 ? 54.712 -26.693 -19.689 1.00 47.28 102 GLU A CA 1
ATOM 792 C C . GLU A 1 102 ? 53.666 -25.966 -18.831 1.00 47.28 102 GLU A C 1
ATOM 794 O O . GLU A 1 102 ? 53.748 -25.931 -17.605 1.00 47.28 102 GLU A O 1
ATOM 799 N N . ALA A 1 103 ? 52.700 -25.330 -19.486 1.00 43.06 103 ALA A N 1
ATOM 800 C CA . ALA A 1 103 ? 51.492 -24.844 -18.852 1.00 43.06 103 ALA A CA 1
ATOM 801 C C . ALA A 1 103 ? 50.473 -25.983 -18.885 1.00 43.06 103 ALA A C 1
ATOM 803 O O . ALA A 1 103 ? 50.173 -26.514 -19.957 1.00 43.06 103 ALA A O 1
ATOM 804 N N . ASP A 1 104 ? 49.989 -26.347 -17.698 1.00 45.38 104 ASP A N 1
ATOM 805 C CA . ASP A 1 104 ? 48.870 -27.249 -17.442 1.00 45.38 104 ASP A CA 1
ATOM 806 C C . ASP A 1 104 ? 47.880 -27.291 -18.609 1.00 45.38 104 ASP A C 1
ATOM 808 O O . ASP A 1 104 ? 47.237 -26.290 -18.943 1.00 45.38 104 ASP A O 1
ATOM 812 N N . ALA A 1 105 ? 47.742 -28.466 -19.229 1.00 49.72 105 ALA A N 1
ATOM 813 C CA . ALA A 1 105 ? 46.685 -28.698 -20.197 1.00 49.72 105 ALA A CA 1
ATOM 814 C C . ALA A 1 105 ? 45.342 -28.341 -19.526 1.00 49.72 105 ALA A C 1
ATOM 816 O O . ALA A 1 105 ? 45.004 -28.928 -18.491 1.00 49.72 105 ALA A O 1
ATOM 817 N N . PRO A 1 106 ? 44.578 -27.368 -20.056 1.00 49.47 106 PRO A N 1
ATOM 818 C CA . PRO A 1 106 ? 43.356 -26.923 -19.415 1.00 49.47 106 PRO A CA 1
ATOM 819 C C . PRO A 1 106 ? 42.374 -28.090 -19.347 1.00 49.47 106 PRO A C 1
ATOM 821 O O . PRO A 1 106 ? 42.100 -28.755 -20.345 1.00 49.47 106 PRO A O 1
ATOM 824 N N . ASN A 1 107 ? 41.868 -28.338 -18.142 1.00 49.34 107 ASN A N 1
ATOM 825 C CA . ASN A 1 107 ? 40.968 -29.437 -17.830 1.00 49.34 107 ASN A CA 1
ATOM 826 C C . ASN A 1 107 ? 39.772 -29.444 -18.815 1.00 49.34 107 ASN A C 1
ATOM 828 O O . ASN A 1 107 ? 38.975 -28.500 -18.791 1.00 49.34 107 ASN A O 1
ATOM 832 N N . PRO A 1 108 ? 39.612 -30.471 -19.675 1.00 53.06 108 PRO A N 1
ATOM 833 C CA . PRO A 1 108 ? 38.630 -30.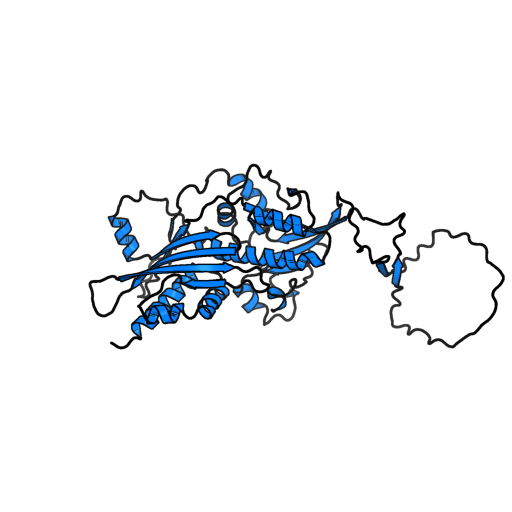476 -20.768 1.00 53.06 108 PRO A CA 1
ATOM 834 C C . PRO A 1 108 ? 37.166 -30.493 -20.294 1.00 53.06 108 PRO A C 1
ATOM 836 O O . PRO A 1 108 ? 36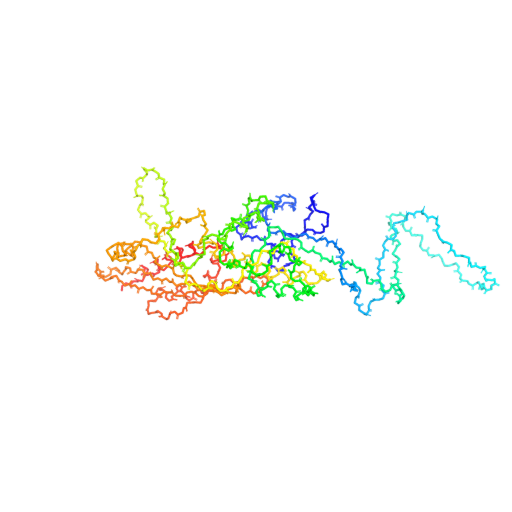.254 -30.374 -21.107 1.00 53.06 108 PRO A O 1
ATOM 839 N N . GLY A 1 109 ? 36.927 -30.631 -18.984 1.00 50.97 109 GLY A N 1
ATOM 840 C CA . GLY A 1 109 ? 35.599 -30.572 -18.371 1.00 50.97 109 GLY A CA 1
ATOM 841 C C . GLY A 1 109 ? 35.130 -29.176 -17.944 1.00 50.97 109 GLY A C 1
ATOM 842 O O . GLY A 1 109 ? 33.987 -29.047 -17.511 1.00 50.97 109 GLY A O 1
ATOM 843 N N . ILE A 1 110 ? 35.972 -28.137 -18.032 1.00 48.62 110 ILE A N 1
ATOM 844 C CA . ILE A 1 110 ? 35.577 -26.765 -17.679 1.00 48.62 110 ILE A CA 1
ATOM 845 C C . ILE A 1 110 ? 35.269 -26.008 -18.974 1.00 48.62 110 ILE A C 1
ATOM 847 O O . ILE A 1 110 ? 36.191 -25.780 -19.762 1.00 48.62 110 ILE A O 1
ATOM 851 N N . PRO A 1 111 ? 34.010 -25.595 -19.226 1.00 49.03 111 PRO A N 1
ATOM 852 C CA . PRO A 1 111 ? 33.703 -24.761 -20.377 1.00 49.03 111 PRO A CA 1
ATOM 853 C C . PRO A 1 111 ? 34.521 -23.472 -20.274 1.00 49.03 111 PRO A C 1
ATOM 855 O O . PRO A 1 111 ? 34.321 -22.662 -19.367 1.00 49.03 111 PRO A O 1
ATOM 858 N N . GLN A 1 112 ? 35.469 -23.296 -21.196 1.00 48.66 112 GLN A N 1
ATOM 859 C CA . GLN A 1 112 ? 36.213 -22.053 -21.339 1.00 48.66 112 GLN A CA 1
ATOM 860 C C . GLN A 1 112 ? 35.261 -20.995 -21.890 1.00 48.66 112 GLN A C 1
ATOM 862 O O . GLN A 1 112 ? 35.183 -20.761 -23.095 1.00 48.66 112 GLN A O 1
ATOM 867 N N . LEU A 1 113 ? 34.503 -20.362 -20.999 1.00 49.91 113 LEU A N 1
ATOM 868 C CA . LEU A 1 113 ? 33.803 -19.125 -21.303 1.00 49.91 113 LEU A CA 1
ATOM 869 C C . LEU A 1 113 ? 34.878 -18.083 -21.615 1.00 49.91 113 LEU A C 1
ATOM 871 O O . LEU A 1 113 ? 35.475 -17.500 -20.710 1.00 49.91 113 LEU A O 1
ATOM 875 N N . ARG A 1 114 ? 35.170 -17.889 -22.905 1.00 50.62 114 ARG A N 1
ATOM 876 C CA . ARG A 1 114 ? 36.023 -16.792 -23.359 1.00 50.62 114 ARG A CA 1
ATOM 877 C C . ARG A 1 114 ? 35.290 -15.494 -23.049 1.00 50.62 114 ARG A C 1
ATOM 879 O O . ARG A 1 114 ? 34.345 -15.102 -23.731 1.00 50.62 114 ARG A O 1
ATOM 886 N N . VAL A 1 115 ? 35.709 -14.881 -21.951 1.00 46.03 115 VAL A N 1
ATOM 887 C CA . VAL A 1 115 ? 35.303 -13.542 -21.555 1.00 46.03 115 VAL A CA 1
ATOM 888 C C . VAL A 1 115 ? 36.090 -12.565 -22.416 1.00 46.03 115 VAL A C 1
ATOM 890 O O . VAL A 1 115 ? 37.306 -12.449 -22.277 1.00 46.03 115 VAL A O 1
ATOM 893 N N . THR A 1 116 ? 35.401 -11.875 -23.317 1.00 56.22 116 THR A N 1
ATOM 894 C CA . THR A 1 116 ? 35.988 -10.776 -24.082 1.00 56.22 116 THR A CA 1
ATOM 895 C C . THR A 1 116 ? 35.605 -9.469 -23.403 1.00 56.22 116 THR A C 1
ATOM 897 O O . THR A 1 116 ? 34.421 -9.177 -23.211 1.00 56.22 116 THR A O 1
ATOM 900 N N . TYR A 1 117 ? 36.619 -8.691 -23.027 1.00 50.31 117 TYR A N 1
ATOM 901 C CA . TYR A 1 117 ? 36.442 -7.319 -22.572 1.00 50.31 117 TYR A CA 1
ATOM 902 C C . TYR A 1 117 ? 36.236 -6.439 -23.798 1.00 50.31 117 TYR A C 1
ATOM 904 O O . TYR A 1 117 ? 37.131 -6.306 -24.630 1.00 50.31 117 TYR A O 1
ATOM 912 N N . LEU A 1 118 ? 35.048 -5.859 -23.923 1.00 55.34 118 LEU A N 1
ATOM 913 C CA . LEU A 1 118 ? 34.777 -4.867 -24.953 1.00 55.34 118 LEU A CA 1
ATOM 914 C C . LEU A 1 118 ? 35.031 -3.486 -24.365 1.00 55.34 118 LEU A C 1
ATOM 916 O O . LEU A 1 118 ? 34.417 -3.117 -23.365 1.00 55.34 118 LEU A O 1
ATOM 920 N N . HIS A 1 119 ? 35.944 -2.741 -24.983 1.00 50.34 119 HIS A N 1
ATOM 921 C CA . HIS A 1 119 ? 36.193 -1.342 -24.669 1.00 50.34 119 HIS A CA 1
ATOM 922 C C . HIS A 1 119 ? 35.277 -0.465 -25.534 1.00 50.34 119 HIS A C 1
ATOM 924 O O . HIS A 1 119 ? 35.519 -0.382 -26.739 1.00 50.34 119 HIS A O 1
ATOM 930 N N . PRO A 1 120 ? 34.231 0.186 -24.987 1.00 53.69 120 PRO A N 1
ATOM 931 C CA . PRO A 1 120 ? 33.583 1.306 -25.660 1.00 53.69 120 PRO A CA 1
ATOM 932 C C . PRO A 1 120 ? 34.648 2.326 -26.072 1.00 53.69 120 PRO A C 1
ATOM 934 O O . PRO A 1 120 ? 35.298 2.944 -25.228 1.00 53.69 120 PRO A O 1
ATOM 937 N N . THR A 1 121 ? 34.864 2.478 -27.376 1.00 51.09 121 THR A N 1
ATOM 938 C CA . THR A 1 121 ? 35.697 3.560 -27.909 1.00 51.09 121 THR A CA 1
ATOM 939 C C . THR A 1 121 ? 34.936 4.880 -27.760 1.00 51.09 121 THR A C 1
ATOM 941 O O . THR A 1 121 ? 33.714 4.858 -27.776 1.00 51.09 121 THR A O 1
ATOM 944 N N . PRO A 1 122 ? 35.585 6.046 -27.626 1.00 51.50 122 PRO A N 1
ATOM 945 C CA . PRO A 1 122 ? 34.890 7.340 -27.548 1.00 51.50 122 PRO A CA 1
ATOM 946 C C . PRO A 1 122 ? 34.038 7.661 -28.793 1.00 51.50 122 PRO A C 1
ATOM 948 O O . PRO A 1 122 ? 33.085 8.426 -28.700 1.00 51.50 122 PRO A O 1
ATOM 951 N N . GLU A 1 123 ? 34.334 7.030 -29.933 1.00 52.09 123 GLU A N 1
ATOM 952 C CA . GLU A 1 123 ? 33.546 7.098 -31.176 1.00 52.09 123 GLU A CA 1
ATOM 953 C C . GLU A 1 123 ? 32.326 6.152 -31.157 1.00 52.09 123 GLU A C 1
ATOM 955 O O . GLU A 1 123 ? 31.326 6.407 -31.819 1.00 52.09 123 GLU A O 1
ATOM 960 N N . HIS A 1 124 ? 32.387 5.096 -30.336 1.00 49.56 124 HIS A N 1
ATOM 961 C CA . HIS A 1 124 ? 31.318 4.131 -30.055 1.00 49.56 124 HIS A CA 1
ATOM 962 C C . HIS A 1 124 ? 30.987 4.128 -28.560 1.00 49.56 124 HIS A C 1
ATOM 964 O O . HIS A 1 124 ? 30.757 3.065 -27.974 1.00 49.56 124 HIS A O 1
ATOM 970 N N . GLY A 1 125 ? 31.025 5.304 -27.921 1.00 50.00 125 GLY A N 1
ATOM 971 C CA . GLY A 1 125 ? 30.683 5.489 -26.519 1.00 50.00 125 GLY A CA 1
ATOM 972 C C . GLY A 1 125 ? 29.193 5.260 -26.426 1.00 50.00 125 GLY A C 1
ATOM 973 O O . GLY A 1 125 ? 28.425 6.211 -26.501 1.00 50.00 125 GLY A O 1
ATOM 974 N N . ALA A 1 126 ? 28.804 3.986 -26.446 1.00 54.06 126 ALA A N 1
ATOM 975 C CA . ALA A 1 126 ? 27.488 3.550 -26.845 1.00 54.06 126 ALA A CA 1
ATOM 976 C C . ALA A 1 126 ? 26.535 3.892 -25.712 1.00 54.06 126 ALA A C 1
ATOM 978 O O . ALA A 1 126 ? 26.201 3.066 -24.864 1.00 54.06 126 ALA A O 1
ATOM 979 N N . ALA A 1 127 ? 26.105 5.148 -25.698 1.00 56.47 127 ALA A N 1
ATOM 980 C CA . ALA A 1 127 ? 24.810 5.486 -25.191 1.00 56.47 127 ALA A CA 1
ATOM 981 C C . ALA A 1 127 ? 23.830 4.693 -26.052 1.00 56.47 127 ALA A C 1
ATOM 983 O O . ALA A 1 127 ? 23.446 5.106 -27.145 1.00 56.47 127 ALA A O 1
ATOM 984 N N . ALA A 1 128 ? 23.508 3.484 -25.601 1.00 62.56 128 ALA A N 1
ATOM 985 C CA . ALA A 1 128 ? 22.393 2.776 -26.170 1.00 62.56 128 ALA A CA 1
ATOM 986 C C . ALA A 1 128 ? 21.160 3.618 -25.840 1.00 62.56 128 ALA A C 1
ATOM 988 O O . ALA A 1 128 ? 20.977 4.077 -24.708 1.00 62.56 128 ALA A O 1
ATOM 989 N N . GLN A 1 129 ? 20.338 3.858 -26.854 1.00 73.50 129 GLN A N 1
ATOM 990 C CA . GLN A 1 129 ? 19.017 4.450 -26.694 1.00 73.50 129 GLN A CA 1
ATOM 991 C C . GLN A 1 129 ? 18.106 3.391 -26.084 1.00 73.50 129 GLN A C 1
ATOM 993 O O . GLN A 1 129 ? 17.175 2.911 -26.712 1.00 73.50 129 GLN A O 1
ATOM 998 N N . ALA A 1 130 ? 18.426 2.957 -24.872 1.00 79.31 130 ALA A N 1
ATOM 999 C CA . ALA A 1 130 ? 17.714 1.919 -24.162 1.00 79.31 130 ALA A CA 1
ATOM 1000 C C . ALA A 1 130 ? 17.486 2.371 -22.724 1.00 79.31 130 ALA A C 1
ATOM 1002 O O . ALA A 1 130 ? 18.293 3.090 -22.153 1.00 79.31 130 ALA A O 1
ATOM 1003 N N . ARG A 1 131 ? 16.386 1.955 -22.118 1.00 85.25 131 ARG A N 1
ATOM 1004 C CA . ARG A 1 131 ? 16.099 2.194 -20.704 1.00 85.25 131 ARG A CA 1
ATOM 1005 C C . ARG A 1 131 ? 15.491 0.953 -20.100 1.00 85.25 131 ARG A C 1
ATOM 1007 O O . ARG A 1 131 ? 14.789 0.203 -20.781 1.00 85.25 131 ARG A O 1
ATOM 1014 N N . PHE A 1 132 ? 15.741 0.747 -18.816 1.00 90.81 132 PHE A N 1
ATOM 1015 C CA . PHE A 1 132 ? 15.036 -0.292 -18.095 1.00 90.81 132 PHE A CA 1
ATOM 1016 C C . PHE A 1 132 ? 13.648 0.195 -17.723 1.00 90.81 132 PHE A C 1
ATOM 1018 O O . PHE A 1 132 ? 13.409 1.381 -17.492 1.00 90.81 132 PHE A O 1
ATOM 1025 N N . VAL A 1 133 ? 12.725 -0.749 -17.657 1.00 92.50 133 VAL A N 1
ATOM 1026 C CA . VAL A 1 133 ? 11.339 -0.474 -17.327 1.00 92.50 133 VAL A CA 1
ATOM 1027 C C . VAL A 1 133 ? 10.855 -1.546 -16.375 1.00 92.50 133 VAL A C 1
ATOM 1029 O O . VAL A 1 133 ? 10.810 -2.723 -16.736 1.00 92.50 133 VAL A O 1
ATOM 1032 N N . ALA A 1 134 ? 10.494 -1.128 -15.165 1.00 94.19 134 ALA A N 1
ATOM 1033 C CA . ALA A 1 134 ? 9.808 -1.959 -14.194 1.00 94.19 134 ALA A CA 1
ATOM 1034 C C . ALA A 1 134 ? 8.303 -1.838 -14.429 1.00 94.19 134 ALA A C 1
ATOM 1036 O O . ALA A 1 134 ? 7.709 -0.786 -14.201 1.00 94.19 134 ALA A O 1
ATOM 1037 N N . HIS A 1 135 ? 7.681 -2.914 -14.880 1.00 94.06 135 HIS A N 1
ATOM 1038 C CA . HIS A 1 135 ? 6.232 -2.991 -15.006 1.00 94.06 135 HIS A CA 1
ATOM 1039 C C . HIS A 1 135 ? 5.652 -3.605 -13.737 1.00 94.06 135 HIS A C 1
ATOM 1041 O O . HIS A 1 135 ? 6.200 -4.581 -13.228 1.00 94.06 135 HIS A O 1
ATOM 1047 N N . LEU A 1 136 ? 4.573 -3.033 -13.213 1.00 93.75 136 LEU A N 1
ATOM 1048 C CA . LEU A 1 136 ? 3.947 -3.429 -11.955 1.00 93.75 136 LEU A CA 1
ATOM 1049 C C . LEU A 1 136 ? 2.677 -4.237 -12.227 1.00 93.75 136 LEU A C 1
ATOM 1051 O O . LEU A 1 136 ? 1.807 -3.804 -12.984 1.00 93.75 136 LEU A O 1
ATOM 1055 N N . LEU A 1 137 ? 2.549 -5.394 -11.574 1.00 91.75 137 LEU A N 1
ATOM 1056 C CA . LEU A 1 137 ? 1.296 -6.140 -11.519 1.00 91.75 137 LEU A CA 1
ATOM 1057 C C . LEU A 1 137 ? 0.952 -6.496 -10.066 1.00 91.75 137 LEU A C 1
ATOM 1059 O O . LEU A 1 137 ? 1.717 -7.223 -9.429 1.00 91.75 137 LEU A O 1
ATOM 1063 N N . PRO A 1 138 ? -0.195 -6.039 -9.540 1.00 91.00 138 PRO A N 1
ATOM 1064 C CA . PRO A 1 138 ? -1.111 -5.054 -10.133 1.00 91.00 138 PRO A CA 1
ATOM 1065 C C . PRO A 1 138 ? -0.442 -3.676 -10.316 1.00 91.00 138 PRO A C 1
ATOM 1067 O O . PRO A 1 138 ? 0.604 -3.398 -9.726 1.00 91.00 138 PRO A O 1
ATOM 1070 N N . ALA A 1 139 ? -1.084 -2.790 -11.078 1.00 90.75 139 ALA A N 1
ATOM 1071 C CA . ALA A 1 139 ? -0.739 -1.373 -11.041 1.00 90.75 139 ALA A CA 1
ATOM 1072 C C . ALA A 1 139 ? -1.024 -0.797 -9.640 1.00 90.75 139 ALA A C 1
ATOM 1074 O O . ALA A 1 139 ? -2.011 -1.161 -8.996 1.00 90.75 139 ALA A O 1
ATOM 1075 N N . VAL A 1 140 ? -0.160 0.097 -9.163 1.00 91.75 140 VAL A N 1
ATOM 1076 C CA . VAL A 1 140 ? -0.216 0.636 -7.801 1.00 91.75 140 VAL A CA 1
ATOM 1077 C C . VAL A 1 140 ? -0.789 2.052 -7.834 1.00 91.75 140 VAL A C 1
ATOM 1079 O O . VAL A 1 140 ? -0.195 2.927 -8.464 1.00 91.75 140 VAL A O 1
ATOM 1082 N N . PRO A 1 141 ? -1.921 2.318 -7.161 1.00 91.69 141 PRO A N 1
ATOM 1083 C CA . PRO A 1 141 ? -2.416 3.676 -7.002 1.00 91.69 141 PRO A CA 1
ATOM 1084 C C . PRO A 1 141 ? -1.525 4.430 -6.016 1.00 91.69 141 PRO A C 1
ATOM 1086 O O . PRO A 1 141 ? -1.238 3.950 -4.914 1.00 91.69 141 PRO A O 1
ATOM 1089 N N . VAL A 1 142 ? -1.089 5.620 -6.410 1.00 91.69 142 VAL A N 1
ATOM 1090 C CA . VAL A 1 142 ? -0.202 6.480 -5.626 1.00 91.69 142 VAL A CA 1
ATOM 1091 C C . VAL A 1 142 ? -0.661 7.932 -5.669 1.00 91.69 142 VAL A C 1
ATOM 1093 O O . VAL A 1 142 ? -1.419 8.323 -6.555 1.00 91.69 142 VAL A O 1
ATOM 1096 N N . VAL A 1 143 ? -0.177 8.748 -4.732 1.00 91.12 143 VAL A N 1
ATOM 1097 C CA . VAL A 1 143 ? -0.383 10.197 -4.812 1.00 91.12 143 VAL A CA 1
ATOM 1098 C C . VAL A 1 143 ? 0.512 10.810 -5.877 1.00 91.12 143 VAL A C 1
ATOM 1100 O O . VAL A 1 143 ? 1.650 10.393 -6.094 1.00 91.12 143 VAL A O 1
ATOM 1103 N N . GLU A 1 144 ? 0.001 11.846 -6.519 1.00 87.88 144 GLU A N 1
ATOM 1104 C CA . GLU A 1 144 ? 0.656 12.571 -7.598 1.00 87.88 144 GLU A CA 1
ATOM 1105 C C . GLU A 1 144 ? 2.057 13.082 -7.221 1.00 87.88 144 GLU A C 1
ATOM 1107 O O . GLU A 1 144 ? 3.021 12.906 -7.969 1.00 87.88 144 GLU A O 1
ATOM 1112 N N . THR A 1 145 ? 2.196 13.669 -6.029 1.00 87.38 145 THR A N 1
ATOM 1113 C CA . THR A 1 145 ? 3.482 14.157 -5.504 1.00 87.38 145 THR A CA 1
ATOM 1114 C C . THR A 1 145 ? 4.527 13.048 -5.442 1.00 87.38 145 THR A C 1
ATOM 1116 O O . THR A 1 145 ? 5.696 13.279 -5.748 1.00 87.38 145 THR A O 1
ATOM 1119 N N . TYR A 1 146 ? 4.098 11.830 -5.125 1.00 87.50 146 TYR A N 1
ATOM 1120 C CA . TYR A 1 146 ? 4.961 10.666 -5.076 1.00 87.50 146 TYR A CA 1
ATOM 1121 C C . TYR A 1 146 ? 5.283 10.107 -6.464 1.00 87.50 146 TYR A C 1
ATOM 1123 O O . TYR A 1 146 ? 6.432 9.743 -6.709 1.00 87.50 146 TYR A O 1
ATOM 1131 N N . ALA A 1 147 ? 4.326 10.089 -7.397 1.00 87.56 147 ALA A N 1
ATOM 1132 C CA . ALA A 1 147 ? 4.616 9.735 -8.789 1.00 87.56 147 ALA A CA 1
ATOM 1133 C C . ALA A 1 147 ? 5.740 10.623 -9.358 1.00 87.56 147 ALA A C 1
ATOM 1135 O O . ALA A 1 147 ? 6.659 10.128 -10.012 1.00 87.56 147 ALA A O 1
ATOM 1136 N N . ARG A 1 148 ? 5.750 11.919 -9.009 1.00 84.81 148 ARG A N 1
ATOM 1137 C CA . ARG A 1 148 ? 6.859 12.829 -9.345 1.00 84.81 148 ARG A CA 1
ATOM 1138 C C . ARG A 1 148 ? 8.172 12.446 -8.653 1.00 84.81 148 ARG A C 1
ATOM 1140 O O . ARG A 1 148 ? 9.224 12.504 -9.283 1.00 84.81 148 ARG A O 1
ATOM 1147 N N . SER A 1 149 ? 8.140 12.026 -7.386 1.00 86.31 149 SER A N 1
ATOM 1148 C CA . SER A 1 149 ? 9.337 11.528 -6.688 1.00 86.31 149 SER A CA 1
ATOM 1149 C C . SER A 1 149 ? 9.899 10.251 -7.325 1.00 86.31 149 SER A C 1
ATOM 1151 O O . SER A 1 149 ? 11.113 10.137 -7.483 1.00 86.31 149 SER A O 1
ATOM 1153 N N . LEU A 1 150 ? 9.041 9.315 -7.746 1.00 86.44 150 LEU A N 1
ATOM 1154 C CA . LEU A 1 150 ? 9.456 8.140 -8.519 1.00 86.44 150 LEU A CA 1
ATOM 1155 C C . LEU A 1 150 ? 10.073 8.536 -9.864 1.00 86.44 150 LEU A C 1
ATOM 1157 O O . LEU A 1 150 ? 11.077 7.947 -10.260 1.00 86.44 150 LEU A O 1
ATOM 1161 N N . ALA A 1 151 ? 9.519 9.553 -10.532 1.00 85.06 151 ALA A N 1
ATOM 1162 C CA . ALA A 1 151 ? 10.055 10.073 -11.793 1.00 85.06 151 ALA A CA 1
ATOM 1163 C C . ALA A 1 151 ? 11.483 10.585 -11.607 1.00 85.06 151 ALA A C 1
ATOM 1165 O O . ALA A 1 151 ? 12.390 10.196 -12.342 1.00 85.06 151 ALA A O 1
ATOM 1166 N N . ALA A 1 152 ? 11.693 11.377 -10.553 1.00 84.31 152 ALA A N 1
ATOM 1167 C CA . ALA A 1 152 ? 13.005 11.895 -10.197 1.00 84.31 152 ALA A CA 1
ATOM 1168 C C . ALA A 1 152 ? 14.008 10.767 -9.895 1.00 84.31 152 ALA A C 1
ATOM 1170 O O . ALA A 1 152 ? 15.142 10.814 -10.372 1.00 84.31 152 ALA A O 1
ATOM 1171 N N . LEU A 1 153 ? 13.589 9.720 -9.170 1.00 83.94 153 LEU A N 1
ATOM 1172 C CA . LEU A 1 153 ? 14.433 8.549 -8.894 1.00 83.94 153 LEU A CA 1
ATOM 1173 C C . LEU A 1 153 ? 14.819 7.782 -10.164 1.00 83.94 153 LEU A C 1
ATOM 1175 O O . LEU A 1 153 ? 15.939 7.284 -10.244 1.00 83.94 153 LEU A O 1
ATOM 1179 N N . GLY A 1 154 ? 13.916 7.697 -11.144 1.00 79.00 154 GLY A N 1
ATOM 1180 C CA . GLY A 1 154 ? 14.166 7.071 -12.445 1.00 79.00 154 GLY A CA 1
ATOM 1181 C C . GLY A 1 154 ? 14.941 7.948 -13.432 1.00 79.00 154 GLY A C 1
ATOM 1182 O O . GLY A 1 154 ? 15.204 7.500 -14.544 1.00 79.00 154 GLY A O 1
ATOM 1183 N N . SER A 1 155 ? 15.304 9.182 -13.047 1.00 76.44 155 SER A N 1
ATOM 1184 C CA . SER A 1 155 ? 15.863 10.202 -13.953 1.00 76.44 155 SER A CA 1
ATOM 1185 C C . SER A 1 155 ? 14.953 10.504 -15.152 1.00 76.44 155 SER A C 1
ATOM 1187 O O . SER A 1 155 ? 15.425 10.804 -16.246 1.00 76.44 155 SER A O 1
ATOM 1189 N N . ILE A 1 156 ? 13.640 10.416 -14.940 1.00 74.50 156 ILE A N 1
ATOM 1190 C CA . ILE A 1 156 ? 12.619 10.650 -15.956 1.00 74.50 156 ILE A CA 1
ATOM 1191 C C . ILE A 1 156 ? 12.166 12.104 -15.873 1.00 74.50 156 ILE A C 1
ATOM 1193 O O . ILE A 1 156 ? 11.753 12.579 -14.814 1.00 74.50 156 ILE A O 1
ATOM 1197 N N . THR A 1 157 ? 12.210 12.798 -17.005 1.00 68.44 157 THR A N 1
ATOM 1198 C CA . THR A 1 157 ? 11.719 14.174 -17.138 1.00 68.44 157 THR A CA 1
ATOM 1199 C C . THR A 1 157 ? 10.251 14.240 -17.553 1.00 68.44 157 THR A C 1
ATOM 1201 O O . THR A 1 157 ? 9.595 15.234 -17.252 1.00 68.44 157 THR A O 1
ATOM 1204 N N . ASP A 1 158 ? 9.727 13.194 -18.203 1.00 69.12 158 ASP A N 1
ATOM 1205 C CA . ASP A 1 158 ? 8.353 13.142 -18.703 1.00 69.12 158 ASP A CA 1
ATOM 1206 C C . ASP A 1 158 ? 7.470 12.161 -17.912 1.00 69.12 158 ASP A C 1
ATOM 1208 O O . ASP A 1 158 ? 7.710 10.957 -17.827 1.00 69.12 158 ASP A O 1
ATOM 1212 N N . HIS A 1 159 ? 6.397 12.680 -17.324 1.00 66.00 159 HIS A N 1
ATOM 1213 C CA . HIS A 1 159 ? 5.475 11.909 -16.497 1.00 66.00 159 HIS A CA 1
ATOM 1214 C C . HIS A 1 159 ? 4.540 10.984 -17.293 1.00 66.00 159 HIS A C 1
ATOM 1216 O O . HIS A 1 159 ? 3.910 10.108 -16.695 1.00 66.00 159 HIS A O 1
ATOM 1222 N N . HIS A 1 160 ? 4.457 11.127 -18.620 1.00 66.00 160 HIS A N 1
ATOM 1223 C CA . HIS A 1 160 ? 3.680 10.218 -19.475 1.00 66.00 160 HIS A CA 1
ATOM 1224 C C . HIS A 1 160 ? 4.207 8.776 -19.457 1.00 66.00 160 HIS A C 1
ATOM 1226 O O . HIS A 1 160 ? 3.476 7.827 -19.744 1.00 66.00 160 HIS A O 1
ATOM 1232 N N . ASP A 1 161 ? 5.453 8.590 -19.031 1.00 71.25 161 ASP A N 1
ATOM 1233 C CA . ASP A 1 161 ? 6.112 7.294 -19.029 1.00 71.25 161 ASP A CA 1
ATOM 1234 C C . ASP A 1 161 ? 5.611 6.303 -17.967 1.00 71.25 161 ASP A C 1
ATOM 1236 O O . ASP A 1 161 ? 5.875 5.102 -18.089 1.00 71.25 161 ASP A O 1
ATOM 1240 N N . PHE A 1 162 ? 4.839 6.760 -16.972 1.00 72.38 162 PHE A N 1
ATOM 1241 C CA . PHE A 1 162 ? 4.295 5.904 -15.906 1.00 72.38 162 PHE A CA 1
ATOM 1242 C C . PHE A 1 162 ? 3.155 4.966 -16.350 1.00 72.38 162 PHE A C 1
ATOM 1244 O O . PHE A 1 162 ? 2.533 4.290 -15.525 1.00 72.38 162 PHE A O 1
ATOM 1251 N N . GLY A 1 163 ? 2.858 4.933 -17.655 1.00 61.31 163 GLY A N 1
ATOM 1252 C CA . GLY A 1 163 ? 1.684 4.250 -18.200 1.00 61.31 163 GLY A CA 1
ATOM 1253 C C . GLY A 1 163 ? 0.385 5.005 -17.907 1.00 61.31 163 GLY A C 1
ATOM 1254 O O . GLY A 1 163 ? -0.698 4.426 -17.956 1.00 61.31 163 GLY A O 1
ATOM 1255 N N . VAL A 1 164 ? 0.487 6.299 -17.588 1.00 58.97 164 VAL A N 1
ATOM 1256 C CA . VAL A 1 164 ? -0.655 7.168 -17.303 1.00 58.97 164 VAL A CA 1
ATOM 1257 C C . VAL A 1 164 ? -1.221 7.640 -18.639 1.00 58.97 164 VAL A C 1
ATOM 1259 O O . VAL A 1 164 ? -0.745 8.609 -19.223 1.00 58.97 164 VAL A O 1
ATOM 1262 N N . GLN A 1 165 ? -2.239 6.940 -19.148 1.00 50.06 165 GLN A N 1
ATOM 1263 C CA . GLN A 1 165 ? -2.905 7.319 -20.404 1.00 50.06 165 GLN A CA 1
ATOM 1264 C C . GLN A 1 165 ? -3.724 8.619 -20.298 1.00 50.06 165 GLN A C 1
ATOM 1266 O O . GLN A 1 165 ? -4.161 9.146 -21.318 1.00 50.06 165 GLN A O 1
ATOM 1271 N N . GLN A 1 166 ? -3.942 9.159 -19.094 1.00 50.44 166 GLN A N 1
ATOM 1272 C CA . GLN A 1 166 ? -4.722 10.381 -18.900 1.00 50.44 166 GLN A CA 1
ATOM 1273 C C . GLN A 1 166 ? -3.823 11.613 -18.736 1.00 50.44 166 GLN A C 1
ATOM 1275 O O . GLN A 1 166 ? -2.910 11.650 -17.915 1.00 50.44 166 GLN A O 1
ATOM 1280 N N . SER A 1 167 ? -4.123 12.666 -19.499 1.00 50.44 167 SER A N 1
ATOM 1281 C CA . SER A 1 167 ? -3.618 14.012 -19.231 1.00 50.44 167 SER A CA 1
ATOM 1282 C C . SER A 1 167 ? -3.930 14.390 -17.779 1.00 50.44 167 SER A C 1
ATOM 1284 O O . SER A 1 167 ? -5.088 14.295 -17.365 1.00 50.44 167 SER A O 1
ATOM 1286 N N . TRP A 1 168 ? -2.941 14.894 -17.040 1.00 52.81 168 TRP A N 1
ATOM 1287 C CA . TRP A 1 168 ? -3.043 15.308 -15.629 1.00 52.81 168 TRP A CA 1
ATOM 1288 C C . TRP A 1 168 ? -4.112 16.391 -15.371 1.00 52.81 168 TRP A C 1
ATOM 1290 O O . TRP A 1 168 ? -4.415 16.728 -14.236 1.00 52.81 168 TRP A O 1
ATOM 1300 N N . GLN A 1 169 ? -4.721 16.921 -16.431 1.00 51.16 169 GLN A N 1
ATOM 1301 C CA . GLN A 1 169 ? -5.869 17.823 -16.386 1.00 51.16 169 GLN A CA 1
ATOM 1302 C C . GLN A 1 169 ? -7.160 17.154 -15.867 1.00 51.16 169 GLN A C 1
ATOM 1304 O O . GLN A 1 169 ? -8.109 17.861 -15.554 1.00 51.16 169 GLN A O 1
ATOM 1309 N N . ASN A 1 170 ? -7.199 15.818 -15.758 1.00 55.03 170 ASN A N 1
ATOM 1310 C CA . ASN A 1 170 ? -8.326 15.047 -15.220 1.00 55.03 170 ASN A CA 1
ATOM 1311 C C . ASN A 1 170 ? -7.893 14.176 -14.022 1.00 55.03 170 ASN A C 1
ATOM 1313 O O . ASN A 1 170 ? -8.105 12.964 -14.035 1.00 55.03 170 ASN A O 1
ATOM 1317 N N . THR A 1 171 ? -7.233 14.749 -13.015 1.00 65.75 171 THR A N 1
ATOM 1318 C CA . THR A 1 171 ? -6.825 13.998 -11.819 1.00 65.75 171 THR A CA 1
ATOM 1319 C C . THR A 1 171 ? -8.039 13.603 -10.976 1.00 65.75 171 THR A C 1
ATOM 1321 O O . THR A 1 171 ? -8.763 14.445 -10.452 1.00 65.75 171 THR A O 1
ATOM 1324 N N . VAL A 1 172 ? -8.263 12.294 -10.843 1.00 79.94 172 VAL A N 1
ATOM 1325 C CA . VAL A 1 172 ? -9.177 11.718 -9.845 1.00 79.94 172 VAL A CA 1
ATOM 1326 C C . VAL A 1 172 ? -8.531 11.884 -8.469 1.00 79.94 172 VAL A C 1
ATOM 1328 O O . VAL A 1 172 ? -7.308 11.772 -8.353 1.00 79.94 172 VAL A O 1
ATOM 1331 N N . ALA A 1 173 ? -9.313 12.161 -7.424 1.00 86.75 173 ALA A N 1
ATOM 1332 C CA . ALA A 1 173 ? -8.771 12.219 -6.068 1.00 86.75 173 ALA A CA 1
ATOM 1333 C C . ALA A 1 173 ? -8.148 10.865 -5.693 1.00 86.75 173 ALA A C 1
ATOM 1335 O O . ALA A 1 173 ? -8.685 9.805 -6.017 1.00 86.75 173 ALA A O 1
ATOM 1336 N N . TYR A 1 174 ? -7.008 10.879 -5.010 1.00 88.44 174 TYR A N 1
ATOM 1337 C CA . TYR A 1 174 ? -6.291 9.651 -4.674 1.00 88.44 174 TYR A CA 1
ATOM 1338 C C . TYR A 1 174 ? -7.140 8.665 -3.865 1.00 88.44 174 TYR A C 1
ATOM 1340 O O . TYR A 1 174 ? -7.156 7.471 -4.157 1.00 88.44 174 TYR A O 1
ATOM 1348 N N . GLU A 1 175 ? -7.902 9.155 -2.896 1.00 87.06 175 GLU A N 1
ATOM 1349 C CA . GLU A 1 175 ? -8.822 8.338 -2.115 1.00 87.06 175 GLU A CA 1
ATOM 1350 C C . GLU A 1 175 ? -9.917 7.717 -2.990 1.00 87.06 175 GLU A C 1
ATOM 1352 O O . GLU A 1 175 ? -10.222 6.538 -2.841 1.00 87.06 175 GLU A O 1
ATOM 1357 N N . GLU A 1 176 ? -10.458 8.464 -3.953 1.00 83.19 176 GLU A N 1
ATOM 1358 C CA . GLU A 1 176 ? -11.454 7.956 -4.902 1.00 83.19 176 GLU A CA 1
ATOM 1359 C C . GLU A 1 176 ? -10.883 6.840 -5.776 1.00 83.19 176 GLU A C 1
ATOM 1361 O O . GLU A 1 176 ? -11.529 5.805 -5.964 1.00 83.19 176 GLU A O 1
ATOM 1366 N N . LEU A 1 177 ? -9.641 7.008 -6.233 1.00 85.31 177 LEU A N 1
ATOM 1367 C CA . LEU A 1 177 ? -8.910 5.972 -6.953 1.00 85.31 177 LEU A CA 1
ATOM 1368 C C . LEU A 1 177 ? -8.762 4.706 -6.092 1.00 85.31 177 LEU A C 1
ATOM 1370 O O . LEU A 1 177 ? -8.966 3.600 -6.591 1.00 85.31 177 LEU A O 1
ATOM 1374 N N . LEU A 1 178 ? -8.461 4.846 -4.796 1.00 86.88 178 LEU A N 1
ATOM 1375 C CA . LEU A 1 178 ? -8.350 3.709 -3.877 1.00 86.88 178 LEU A CA 1
ATOM 1376 C C . LEU A 1 178 ? -9.675 2.985 -3.640 1.00 86.88 178 LEU A C 1
ATOM 1378 O O . LEU A 1 178 ? -9.658 1.764 -3.490 1.00 86.88 178 LEU A O 1
ATOM 1382 N N . LEU A 1 179 ? -10.801 3.698 -3.588 1.00 83.31 179 LEU A N 1
ATOM 1383 C CA . LEU A 1 179 ? -12.107 3.082 -3.332 1.00 83.31 179 LEU A CA 1
ATOM 1384 C C . LEU A 1 179 ? -12.546 2.180 -4.485 1.00 83.31 179 LEU A C 1
ATOM 1386 O O . LEU A 1 179 ? -12.975 1.052 -4.263 1.00 83.31 179 LEU A O 1
ATOM 1390 N N . HIS A 1 180 ? -12.390 2.653 -5.715 1.00 76.81 180 HIS A N 1
ATOM 1391 C CA . HIS A 1 180 ? -12.849 1.938 -6.904 1.00 76.81 180 HIS A CA 1
ATOM 1392 C C . HIS A 1 180 ? -11.892 0.843 -7.382 1.00 76.81 180 HIS A C 1
ATOM 1394 O O . HIS A 1 180 ? -12.310 -0.056 -8.116 1.00 76.81 180 HIS A O 1
ATOM 1400 N N . MET A 1 181 ? -10.612 0.908 -7.002 1.00 73.19 181 MET A N 1
ATOM 1401 C CA . MET A 1 181 ? -9.675 -0.185 -7.241 1.00 73.19 181 MET A CA 1
ATOM 1402 C C . MET A 1 181 ? -10.121 -1.384 -6.403 1.00 73.19 181 MET A C 1
ATOM 1404 O O . MET A 1 181 ? -9.815 -1.487 -5.215 1.00 73.19 181 MET A O 1
ATOM 1408 N N . GLN A 1 182 ? -10.870 -2.296 -7.030 1.00 63.31 182 GLN A N 1
ATOM 1409 C CA . GLN A 1 182 ? -11.167 -3.595 -6.438 1.00 63.31 182 GLN A CA 1
ATOM 1410 C C . GLN A 1 182 ? -9.847 -4.267 -6.052 1.00 63.31 182 GLN A C 1
ATOM 1412 O O . GLN A 1 182 ? -8.849 -4.129 -6.763 1.00 63.31 182 GLN A O 1
ATOM 1417 N N . SER A 1 183 ? -9.852 -4.951 -4.901 1.00 55.25 183 SER A N 1
ATOM 1418 C CA . SER A 1 183 ? -8.680 -5.634 -4.343 1.00 55.25 183 SER A CA 1
ATOM 1419 C C . SER A 1 183 ? -7.850 -6.292 -5.454 1.00 55.25 183 SER A C 1
ATOM 1421 O O . SER A 1 183 ? -8.415 -7.025 -6.271 1.00 55.25 183 SER A O 1
ATOM 1423 N N . PRO A 1 184 ? -6.527 -6.063 -5.497 1.00 51.22 184 PRO A N 1
ATOM 1424 C CA . PRO A 1 184 ? -5.685 -6.502 -6.608 1.00 51.22 184 PRO A CA 1
ATOM 1425 C C . PRO A 1 184 ? -5.627 -8.023 -6.804 1.00 51.22 184 PRO A C 1
ATOM 1427 O O . PRO A 1 184 ? -5.148 -8.504 -7.830 1.00 51.22 184 PRO A O 1
ATOM 1430 N N . PHE A 1 185 ? -6.113 -8.788 -5.829 1.00 50.56 185 PHE A N 1
ATOM 1431 C CA . PHE A 1 185 ? -6.133 -10.242 -5.839 1.00 50.56 185 PHE A CA 1
ATOM 1432 C C . PHE A 1 185 ? -7.433 -10.747 -6.484 1.00 50.56 185 PHE A C 1
ATOM 1434 O O . PHE A 1 185 ? -8.406 -11.025 -5.786 1.00 50.56 185 PHE A O 1
ATOM 1441 N N . GLY A 1 186 ? -7.462 -10.832 -7.821 1.00 40.59 186 GLY A N 1
ATOM 1442 C CA . GLY A 1 186 ? -8.550 -11.499 -8.558 1.00 40.59 186 GLY A CA 1
ATOM 1443 C C . GLY A 1 186 ? -8.971 -10.885 -9.899 1.00 40.59 186 GLY A C 1
ATOM 1444 O O . GLY A 1 186 ? -9.757 -11.506 -10.611 1.00 40.59 186 GLY A O 1
ATOM 1445 N N . ALA A 1 187 ? -8.467 -9.705 -10.277 1.00 41.53 187 ALA A N 1
ATOM 1446 C CA . ALA A 1 187 ? -8.842 -9.046 -11.533 1.00 41.53 187 ALA A CA 1
ATOM 1447 C C . ALA A 1 187 ? -7.803 -9.257 -12.651 1.00 41.53 187 ALA A C 1
ATOM 1449 O O . ALA A 1 187 ? -6.595 -9.171 -12.429 1.00 41.53 187 ALA A O 1
ATOM 1450 N N . HIS A 1 188 ? -8.273 -9.501 -13.880 1.00 44.56 188 HIS A N 1
ATOM 1451 C CA . HIS A 1 188 ? -7.413 -9.577 -15.065 1.00 44.56 188 HIS A CA 1
ATOM 1452 C C . HIS A 1 188 ? -6.743 -8.215 -15.371 1.00 44.56 188 HIS A C 1
ATOM 1454 O O . HIS A 1 188 ? -7.397 -7.178 -15.236 1.00 44.56 188 HIS A O 1
ATOM 1460 N N . PRO A 1 189 ? -5.489 -8.191 -15.881 1.00 43.06 189 PRO A N 1
ATOM 1461 C CA . PRO A 1 189 ? -4.714 -6.962 -16.119 1.00 43.06 189 PRO A CA 1
ATOM 1462 C C . PRO A 1 189 ? -5.399 -5.917 -17.018 1.00 43.06 189 PRO A C 1
ATOM 1464 O O . PRO A 1 189 ? -5.129 -4.728 -16.891 1.00 43.06 189 PRO A O 1
ATOM 1467 N N . GLY A 1 190 ? -6.299 -6.340 -17.915 1.00 44.81 190 GLY A N 1
ATOM 1468 C CA . GLY A 1 190 ? -7.013 -5.448 -18.838 1.00 44.81 190 GLY A CA 1
ATOM 1469 C C . GLY A 1 190 ? -8.209 -4.696 -18.236 1.00 44.81 190 GLY A C 1
ATOM 1470 O O . GLY A 1 190 ? -8.681 -3.734 -18.835 1.00 44.81 190 GLY A O 1
ATOM 1471 N N . ALA A 1 191 ? -8.705 -5.096 -17.060 1.00 48.00 191 ALA A N 1
ATOM 1472 C CA . ALA A 1 191 ? -9.907 -4.498 -16.469 1.00 48.00 191 ALA A CA 1
ATOM 1473 C C . ALA A 1 191 ? -9.632 -3.151 -15.774 1.00 48.00 191 ALA A C 1
ATOM 1475 O O . ALA A 1 191 ? -10.493 -2.273 -15.770 1.00 48.00 191 ALA A O 1
ATOM 1476 N N . ALA A 1 192 ? -8.423 -2.956 -15.234 1.00 48.38 192 ALA A N 1
ATOM 1477 C CA . ALA A 1 192 ? -8.075 -1.773 -14.442 1.00 48.38 192 ALA A CA 1
ATOM 1478 C C . ALA A 1 192 ? -8.116 -0.462 -15.252 1.00 48.38 192 ALA A C 1
ATOM 1480 O O . ALA A 1 192 ? -8.534 0.570 -14.734 1.00 48.38 192 ALA A O 1
ATOM 1481 N N . ASN A 1 193 ? -7.750 -0.504 -16.538 1.00 45.88 193 ASN A N 1
ATOM 1482 C CA . ASN A 1 193 ? -7.674 0.697 -17.380 1.00 45.88 193 ASN A CA 1
ATOM 1483 C C . ASN A 1 193 ? -9.050 1.213 -17.831 1.00 45.88 193 ASN A C 1
ATOM 1485 O O . ASN A 1 193 ? -9.199 2.407 -18.072 1.00 45.88 193 ASN A O 1
ATOM 1489 N N . THR A 1 194 ? -10.058 0.339 -17.907 1.00 51.38 194 THR A N 1
ATOM 1490 C CA . THR A 1 194 ? -11.425 0.721 -18.314 1.00 51.38 194 THR A CA 1
ATOM 1491 C C . THR A 1 194 ? -12.170 1.431 -17.176 1.00 51.38 194 THR A C 1
ATOM 1493 O O . THR A 1 194 ? -13.002 2.298 -17.418 1.00 51.38 194 THR A O 1
ATOM 1496 N N . LEU A 1 195 ? -11.819 1.126 -15.920 1.00 54.19 195 LEU A N 1
ATOM 1497 C CA . LEU A 1 195 ? -12.478 1.678 -14.731 1.00 54.19 195 LEU A CA 1
ATOM 1498 C C . LEU A 1 195 ? -12.220 3.181 -14.538 1.00 54.19 195 LEU A C 1
ATOM 1500 O O . LEU A 1 195 ? -13.103 3.893 -14.071 1.00 54.19 195 LEU A O 1
ATOM 1504 N N . VAL A 1 196 ? -11.041 3.687 -14.921 1.00 53.75 196 VAL A N 1
ATOM 1505 C CA . VAL A 1 196 ? -10.655 5.089 -14.658 1.00 53.75 196 VAL A CA 1
ATOM 1506 C C . VAL A 1 196 ? -11.391 6.085 -15.562 1.00 53.75 196 VAL A C 1
ATOM 1508 O O . VAL A 1 196 ? -11.623 7.230 -15.177 1.00 53.75 196 VAL A O 1
ATOM 1511 N N . SER A 1 197 ? -11.798 5.677 -16.765 1.00 52.84 197 SER A N 1
ATOM 1512 C CA . SER A 1 197 ? -12.613 6.517 -17.656 1.00 52.84 197 SER A CA 1
ATOM 1513 C C . SER A 1 197 ? -14.038 6.744 -17.139 1.00 52.84 197 SER A C 1
ATOM 1515 O O . SER A 1 197 ? -14.597 7.814 -17.390 1.00 52.84 197 SER A O 1
ATOM 1517 N N . ASP A 1 198 ? -14.587 5.794 -16.378 1.00 53.25 198 ASP A N 1
ATOM 1518 C CA . ASP A 1 198 ? -15.987 5.798 -15.931 1.00 53.25 198 ASP A CA 1
ATOM 1519 C C . ASP A 1 198 ? -16.202 6.516 -14.582 1.00 53.25 198 ASP A C 1
ATOM 1521 O O . ASP A 1 198 ? -17.322 6.909 -14.250 1.00 53.25 198 ASP A O 1
ATOM 1525 N N . MET A 1 199 ? -15.129 6.770 -13.821 1.00 55.62 199 MET A N 1
ATOM 1526 C CA . MET A 1 199 ? -15.160 7.416 -12.493 1.00 55.62 199 MET A CA 1
ATOM 1527 C C . MET A 1 199 ? -15.632 8.876 -12.490 1.00 55.62 199 MET A C 1
ATOM 1529 O O . MET A 1 199 ? -15.950 9.423 -11.442 1.00 55.62 199 MET A O 1
ATOM 1533 N N . LYS A 1 200 ? -15.718 9.534 -13.650 1.00 52.25 200 LYS A N 1
ATOM 1534 C CA . LYS A 1 200 ? -15.940 10.988 -13.760 1.00 52.25 200 LYS A CA 1
ATOM 1535 C C . LYS A 1 200 ? -17.303 11.500 -13.257 1.00 52.25 200 LYS A C 1
ATOM 1537 O O . LYS A 1 200 ? -17.556 12.696 -13.362 1.00 52.25 200 LYS A O 1
ATOM 1542 N N . SER A 1 201 ? -18.193 10.642 -12.752 1.00 49.19 201 SER A N 1
ATOM 1543 C CA . SER A 1 201 ? -19.587 11.013 -12.461 1.00 49.19 201 SER A CA 1
ATOM 1544 C C . SER A 1 201 ? -19.948 11.213 -10.983 1.00 49.19 201 SER A C 1
ATOM 1546 O O . SER A 1 201 ? -20.988 11.814 -10.733 1.00 49.19 201 SER A O 1
ATOM 1548 N N . ASN A 1 202 ? -19.120 10.811 -10.008 1.00 44.56 202 ASN A N 1
ATOM 1549 C CA . ASN A 1 202 ? -19.494 10.852 -8.584 1.00 44.56 202 ASN A CA 1
ATOM 1550 C C . ASN A 1 202 ? -18.377 11.423 -7.695 1.00 44.56 202 ASN A C 1
ATOM 1552 O O . ASN A 1 202 ? -17.755 10.696 -6.925 1.00 44.56 202 ASN A O 1
ATOM 1556 N N . SER A 1 203 ? -18.130 12.735 -7.775 1.00 47.59 203 SER A N 1
ATOM 1557 C CA . SER A 1 203 ? -17.097 13.369 -6.945 1.00 47.59 203 SER A CA 1
ATOM 1558 C C . SER A 1 203 ? -17.400 13.200 -5.454 1.00 47.59 203 SER A C 1
ATOM 1560 O O . SER A 1 203 ? -18.509 13.512 -5.011 1.00 47.59 203 SER A O 1
ATOM 1562 N N . LEU A 1 204 ? -16.400 12.785 -4.675 1.00 52.44 204 LEU A N 1
ATOM 1563 C CA . LEU A 1 204 ? -16.474 12.556 -3.228 1.00 52.44 204 LEU A CA 1
ATOM 1564 C C . LEU A 1 204 ? -16.637 13.841 -2.369 1.00 52.44 204 LEU A C 1
ATOM 1566 O O . LEU A 1 204 ? -16.078 13.928 -1.279 1.00 52.44 204 LEU A O 1
ATOM 1570 N N . GLN A 1 205 ? -17.370 14.863 -2.824 1.00 44.97 205 GLN A N 1
ATOM 1571 C CA . GLN A 1 205 ? -17.539 16.117 -2.068 1.00 44.97 205 GLN A CA 1
ATOM 1572 C C . GLN A 1 205 ? -18.403 15.978 -0.801 1.00 44.97 205 GLN A C 1
ATOM 1574 O O . GLN A 1 205 ? -18.367 16.861 0.057 1.00 44.97 205 GLN A O 1
ATOM 1579 N N . ASP A 1 206 ? -19.126 14.870 -0.638 1.00 46.00 206 ASP A N 1
ATOM 1580 C CA . ASP A 1 206 ? -19.940 14.614 0.547 1.00 46.00 206 ASP A CA 1
ATOM 1581 C C . ASP A 1 206 ? -19.174 13.811 1.608 1.00 46.00 206 ASP A C 1
ATOM 1583 O O . ASP A 1 206 ? -18.397 12.910 1.314 1.00 46.00 206 ASP A O 1
ATOM 1587 N N . LYS A 1 207 ? -19.404 14.104 2.891 1.00 50.31 207 LYS A N 1
ATOM 1588 C CA . LYS A 1 207 ? -18.939 13.234 3.981 1.00 50.31 207 LYS A CA 1
ATOM 1589 C C . LYS A 1 207 ? -19.616 11.867 3.843 1.00 50.31 207 LYS A C 1
ATOM 1591 O O . LYS A 1 207 ? -20.812 11.750 4.105 1.00 50.31 207 LYS A O 1
ATOM 1596 N N . PHE A 1 208 ? -18.865 10.832 3.477 1.00 51.62 208 PHE A N 1
ATOM 1597 C CA . PHE A 1 208 ? -19.386 9.465 3.416 1.00 51.62 208 PHE A CA 1
ATOM 1598 C C . PHE A 1 208 ? -19.282 8.792 4.782 1.00 51.62 208 PHE A C 1
ATOM 1600 O O . PHE A 1 208 ? -18.227 8.821 5.420 1.00 51.62 208 PHE A O 1
ATOM 1607 N N . SER A 1 209 ? -20.376 8.165 5.216 1.00 50.09 209 SER A N 1
ATOM 1608 C CA . SER A 1 209 ? -20.400 7.282 6.378 1.00 50.09 209 SER A CA 1
ATOM 1609 C C . SER A 1 209 ? -20.635 5.841 5.932 1.00 50.09 209 SER A C 1
ATOM 1611 O O . SER A 1 209 ? -21.535 5.535 5.144 1.00 50.09 209 SER A O 1
ATOM 1613 N N . TRP A 1 210 ? -19.799 4.946 6.444 1.00 49.59 210 TRP A N 1
ATOM 1614 C CA . TRP A 1 210 ? -19.832 3.525 6.145 1.00 49.59 210 TRP A CA 1
ATOM 1615 C C . TRP A 1 210 ? -20.141 2.755 7.422 1.00 49.59 210 TRP A C 1
ATOM 1617 O O . TRP A 1 210 ? -19.423 2.864 8.416 1.00 49.59 210 TRP A O 1
ATOM 1627 N N . SER A 1 211 ? -21.204 1.955 7.403 1.00 50.97 211 SER A N 1
ATOM 1628 C CA . SER A 1 211 ? -21.518 1.018 8.484 1.00 50.97 211 SER A CA 1
ATOM 1629 C C . SER A 1 211 ? -21.064 -0.387 8.098 1.00 50.97 211 SER A C 1
ATOM 1631 O O . SER A 1 211 ? -21.403 -0.857 7.009 1.00 50.97 211 SER A O 1
ATOM 1633 N N . LEU A 1 212 ? -20.325 -1.073 8.973 1.00 47.53 212 LEU A N 1
ATOM 1634 C CA . LEU A 1 212 ? -19.969 -2.481 8.775 1.00 47.53 212 LEU A CA 1
ATOM 1635 C C . LEU A 1 212 ? -21.215 -3.374 8.994 1.00 47.53 212 LEU A C 1
ATOM 1637 O O . LEU A 1 212 ? -21.773 -3.363 10.098 1.00 47.53 212 LEU A O 1
ATOM 1641 N N . PRO A 1 213 ? -21.673 -4.152 7.995 1.00 47.03 213 PRO A N 1
ATOM 1642 C CA . PRO A 1 213 ? -22.721 -5.138 8.198 1.00 47.03 213 PRO A CA 1
ATOM 1643 C C . PRO A 1 213 ? -22.128 -6.342 8.934 1.00 47.03 213 PRO A C 1
ATOM 1645 O O . PRO A 1 213 ? -21.417 -7.152 8.350 1.00 47.03 213 PRO A O 1
ATOM 1648 N N . THR A 1 214 ? -22.410 -6.460 10.229 1.00 45.81 214 THR A N 1
ATOM 1649 C CA . THR A 1 214 ? -22.172 -7.702 10.968 1.00 45.81 214 THR A CA 1
ATOM 1650 C C . THR A 1 214 ? -23.316 -8.670 10.670 1.00 45.81 214 THR A C 1
ATOM 1652 O O . THR A 1 214 ? -24.453 -8.422 11.069 1.00 45.81 214 THR A O 1
ATOM 1655 N N . ASP A 1 215 ? -22.998 -9.693 9.877 1.00 41.81 215 ASP A N 1
ATOM 1656 C CA . ASP A 1 215 ? -23.739 -10.922 9.583 1.00 41.81 215 ASP A CA 1
ATOM 1657 C C . ASP A 1 215 ? -25.264 -10.823 9.447 1.00 41.81 215 ASP A C 1
ATOM 1659 O O . ASP A 1 215 ? -26.041 -10.924 10.393 1.00 41.81 215 ASP A O 1
ATOM 1663 N N . THR A 1 216 ? -25.697 -10.754 8.188 1.00 39.31 216 THR A N 1
ATOM 1664 C CA . THR A 1 216 ? -27.021 -11.210 7.749 1.00 39.31 216 THR A CA 1
ATOM 1665 C C . THR A 1 216 ? -26.922 -12.690 7.383 1.00 39.31 216 THR A C 1
ATOM 1667 O O . THR A 1 216 ? -27.012 -13.062 6.218 1.00 39.31 216 THR A O 1
ATOM 1670 N N . THR A 1 217 ? -26.720 -13.559 8.373 1.00 43.16 217 THR A N 1
ATOM 1671 C CA . THR A 1 217 ? -27.129 -14.959 8.215 1.00 43.16 217 THR A CA 1
ATOM 1672 C C . THR A 1 217 ? -28.495 -15.125 8.862 1.00 43.16 217 THR A C 1
ATOM 1674 O O . THR A 1 217 ? -28.721 -14.870 10.040 1.00 43.16 217 THR A O 1
ATOM 1677 N N . SER A 1 218 ? -29.450 -15.446 7.999 1.00 50.53 218 SER A N 1
ATOM 1678 C CA . SER A 1 218 ? -30.852 -15.698 8.284 1.00 50.53 218 SER A CA 1
ATOM 1679 C C . SER A 1 218 ? -31.062 -16.655 9.465 1.00 50.53 218 SER A C 1
ATOM 1681 O O . SER A 1 218 ? -30.525 -17.759 9.467 1.00 50.53 218 SER A O 1
ATOM 1683 N N . ASN A 1 219 ? -31.944 -16.263 10.386 1.00 50.56 219 ASN A N 1
ATOM 1684 C CA . ASN A 1 219 ? -32.692 -17.111 11.328 1.00 50.56 219 ASN A CA 1
ATOM 1685 C C . ASN A 1 219 ? -31.940 -17.847 12.456 1.00 50.56 219 ASN A C 1
ATOM 1687 O O . ASN A 1 219 ? -32.577 -18.638 13.149 1.00 50.56 219 ASN A O 1
ATOM 1691 N N . ALA A 1 220 ? -30.655 -17.590 12.710 1.00 48.88 220 ALA A N 1
ATOM 1692 C CA . ALA A 1 220 ? -30.005 -18.104 13.920 1.00 48.88 220 ALA A CA 1
ATO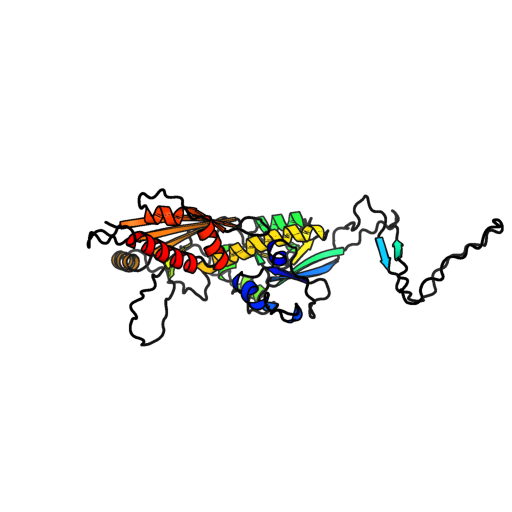M 1693 C C . ALA A 1 220 ? -30.236 -17.150 15.107 1.00 48.88 220 ALA A C 1
ATOM 1695 O O . ALA A 1 220 ? -30.074 -15.937 14.973 1.00 48.88 220 ALA A O 1
ATOM 1696 N N . GLU A 1 221 ? -30.651 -17.700 16.252 1.00 46.56 221 GLU A N 1
ATOM 1697 C CA . GLU A 1 221 ? -30.873 -16.953 17.493 1.00 46.56 221 GLU A CA 1
ATOM 1698 C C . GLU A 1 221 ? -29.674 -16.058 17.864 1.00 46.56 221 GLU A C 1
ATOM 1700 O O . GLU A 1 221 ? -28.524 -16.429 17.612 1.00 46.56 221 GLU A O 1
ATOM 1705 N N . PRO A 1 222 ? -29.921 -14.889 18.485 1.00 44.81 222 PRO A N 1
ATOM 1706 C CA . PRO A 1 222 ? -28.880 -13.948 18.875 1.00 44.81 222 PRO A CA 1
ATOM 1707 C C . PRO A 1 222 ? -27.983 -14.567 19.953 1.00 44.81 222 PRO A C 1
ATOM 1709 O O . PRO A 1 222 ? -28.250 -14.464 21.150 1.00 44.81 222 PRO A O 1
ATOM 1712 N N . SER A 1 223 ? -26.885 -15.197 19.540 1.00 46.16 223 SER A N 1
ATOM 1713 C CA . SER A 1 223 ? -25.802 -15.536 20.456 1.00 46.16 223 SER A CA 1
ATOM 1714 C C . SER A 1 223 ? -25.279 -14.251 21.103 1.00 46.16 223 SER A C 1
ATOM 1716 O O . SER A 1 223 ? -25.034 -13.252 20.427 1.00 46.16 223 SER A O 1
ATOM 1718 N N . THR A 1 224 ? -25.100 -14.289 22.419 1.00 50.66 224 THR A N 1
ATOM 1719 C CA . THR A 1 224 ? -24.810 -13.190 23.361 1.00 50.66 224 THR A CA 1
ATOM 1720 C C . THR A 1 224 ? -23.462 -12.474 23.176 1.00 50.66 224 THR A C 1
ATOM 1722 O O . THR A 1 224 ? -22.978 -11.797 24.083 1.00 50.66 224 THR A O 1
ATOM 1725 N N . HIS A 1 225 ? -22.829 -12.579 22.011 1.00 49.66 225 HIS A N 1
ATOM 1726 C CA . HIS A 1 225 ? -21.614 -11.846 21.669 1.00 49.66 225 HIS A CA 1
ATOM 1727 C C . HIS A 1 225 ? -21.970 -10.744 20.677 1.00 49.66 225 HIS A C 1
ATOM 1729 O O . HIS A 1 225 ? -21.844 -10.896 19.465 1.00 49.66 225 HIS A O 1
ATOM 1735 N N . SER A 1 226 ? -22.475 -9.621 21.200 1.00 55.22 226 SER A N 1
ATOM 1736 C CA . SER A 1 226 ? -22.767 -8.447 20.381 1.00 55.22 226 SER A CA 1
ATOM 1737 C C . SER A 1 226 ? -21.461 -7.895 19.801 1.00 55.22 226 SER A C 1
ATOM 1739 O O . SER A 1 226 ? -20.738 -7.154 20.474 1.00 55.22 226 SER A O 1
ATOM 1741 N N . HIS A 1 227 ? -21.140 -8.240 18.556 1.00 61.03 227 HIS A N 1
ATOM 1742 C CA . HIS A 1 227 ? -20.063 -7.571 17.838 1.00 61.03 227 HIS A CA 1
ATOM 1743 C C . HIS A 1 227 ? -20.379 -6.073 17.762 1.00 61.03 227 HIS A C 1
ATOM 1745 O O . HIS A 1 227 ? -21.391 -5.666 17.184 1.00 61.03 227 HIS A O 1
ATOM 1751 N N . ARG A 1 228 ? -19.527 -5.245 18.381 1.00 68.06 228 ARG A N 1
ATOM 1752 C CA . ARG A 1 228 ? -19.644 -3.784 18.305 1.00 68.06 228 ARG A CA 1
ATOM 1753 C C . ARG A 1 228 ? -19.511 -3.357 16.846 1.00 68.06 228 ARG A C 1
ATOM 1755 O O . ARG A 1 228 ? -18.560 -3.742 16.169 1.00 68.06 228 ARG A O 1
ATOM 1762 N N . ARG A 1 229 ? -20.454 -2.544 16.371 1.00 76.38 229 ARG A N 1
ATOM 1763 C CA . ARG A 1 229 ? -20.404 -1.965 15.025 1.00 76.38 229 ARG A CA 1
ATOM 1764 C C . ARG A 1 229 ? -19.551 -0.699 15.041 1.00 76.38 229 ARG A C 1
ATOM 1766 O O . ARG A 1 229 ? -19.665 0.110 15.961 1.00 76.38 229 ARG A O 1
ATOM 1773 N N . PHE A 1 230 ? -18.717 -0.529 14.022 1.00 81.56 230 PHE A N 1
ATOM 1774 C CA . PHE A 1 230 ? -17.977 0.708 13.779 1.00 81.56 230 PHE A CA 1
ATOM 1775 C C . PHE A 1 230 ? -18.620 1.446 12.606 1.00 81.56 230 PHE A C 1
ATOM 1777 O O . PHE A 1 230 ? -18.877 0.842 11.561 1.00 81.56 230 PHE A O 1
ATOM 1784 N N . ASN A 1 231 ? -18.873 2.739 12.794 1.00 83.50 231 ASN A N 1
ATOM 1785 C CA . ASN A 1 231 ? -19.303 3.645 11.737 1.00 83.50 231 ASN A CA 1
ATOM 1786 C C . ASN A 1 231 ? -18.092 4.477 11.328 1.00 83.50 231 ASN A C 1
ATOM 1788 O O . ASN A 1 231 ? -17.666 5.342 12.092 1.00 83.50 231 ASN A O 1
ATOM 1792 N N . LEU A 1 232 ? -17.521 4.184 10.161 1.00 85.31 232 LEU A N 1
ATOM 1793 C CA . LEU A 1 232 ? -16.332 4.865 9.664 1.00 85.31 232 LEU A CA 1
ATOM 1794 C C . LEU A 1 232 ? -16.733 6.051 8.788 1.00 85.31 232 LEU A C 1
ATOM 1796 O O . LEU A 1 232 ? -17.522 5.902 7.855 1.00 85.31 232 LEU A O 1
ATOM 1800 N N . ALA A 1 233 ? -16.171 7.218 9.073 1.00 86.69 233 ALA A N 1
ATOM 1801 C CA . ALA A 1 233 ? -16.325 8.429 8.286 1.00 86.69 233 ALA A CA 1
ATOM 1802 C C . ALA A 1 233 ? -14.952 8.932 7.843 1.00 86.69 233 ALA A C 1
ATOM 1804 O O . ALA A 1 233 ? -14.028 9.029 8.651 1.00 86.69 233 ALA A O 1
ATOM 1805 N N . TYR A 1 234 ? -14.815 9.267 6.563 1.00 86.88 234 TYR A N 1
ATOM 1806 C CA . TYR A 1 234 ? -13.614 9.931 6.065 1.00 86.88 234 TYR A CA 1
ATOM 1807 C C . TYR A 1 234 ? -13.737 11.447 6.272 1.00 86.88 234 TYR A C 1
ATOM 1809 O O . TYR A 1 234 ? -14.733 12.052 5.874 1.00 86.88 234 TYR A O 1
ATOM 1817 N N . THR A 1 235 ? -12.743 12.055 6.920 1.00 85.44 235 THR A N 1
ATOM 1818 C CA . THR A 1 235 ? -12.692 13.497 7.231 1.00 85.44 235 THR A CA 1
ATOM 1819 C C . THR A 1 235 ? -11.479 14.197 6.615 1.00 85.44 235 THR A C 1
ATOM 1821 O O . THR A 1 235 ? -11.246 15.374 6.891 1.00 85.44 235 THR A O 1
ATOM 1824 N N . GLY A 1 236 ? -10.697 13.491 5.793 1.00 77.19 236 GLY A N 1
ATOM 1825 C CA . GLY A 1 236 ? -9.539 14.057 5.108 1.00 77.19 236 GLY A CA 1
ATOM 1826 C C . GLY A 1 236 ? -9.909 14.964 3.929 1.00 77.19 236 GLY A C 1
ATOM 1827 O O . GLY A 1 236 ? -11.036 14.971 3.434 1.00 77.19 236 GLY A O 1
ATOM 1828 N N . SER A 1 237 ? -8.932 15.758 3.492 1.00 69.88 237 SER A N 1
ATOM 1829 C CA . SER A 1 237 ? -9.053 16.643 2.334 1.00 69.88 237 SER A CA 1
ATOM 1830 C C . SER A 1 237 ? -8.679 15.878 1.064 1.00 69.88 237 SER A C 1
ATOM 1832 O O . SER A 1 237 ? -7.511 15.541 0.880 1.00 69.88 237 SER A O 1
ATOM 1834 N N . ALA A 1 238 ? -9.641 15.655 0.163 1.00 67.06 238 ALA A N 1
ATOM 1835 C CA . ALA A 1 238 ? -9.445 15.002 -1.139 1.00 67.06 238 ALA A CA 1
ATOM 1836 C C . ALA A 1 238 ? -8.713 15.904 -2.163 1.00 67.06 238 ALA A C 1
ATOM 1838 O O . ALA A 1 238 ? -9.101 16.015 -3.322 1.00 67.06 238 ALA A O 1
ATOM 1839 N N . THR A 1 239 ? -7.676 16.619 -1.725 1.00 70.50 239 THR A N 1
ATOM 1840 C CA . THR A 1 239 ? -6.930 17.591 -2.544 1.00 70.50 239 THR A CA 1
ATOM 1841 C C . THR A 1 239 ? -5.770 16.973 -3.312 1.00 70.50 239 THR A C 1
ATOM 1843 O O . THR A 1 239 ? -5.204 17.626 -4.184 1.00 70.50 239 THR A O 1
ATOM 1846 N N . SER A 1 240 ? -5.383 15.741 -2.981 1.00 84.12 240 SER A N 1
ATOM 1847 C CA . SER A 1 240 ? -4.254 15.073 -3.625 1.00 84.12 240 SER A CA 1
ATOM 1848 C C . SER A 1 240 ? -4.731 14.308 -4.855 1.00 84.12 240 SER A C 1
ATOM 1850 O O . SER A 1 240 ? -5.575 13.417 -4.745 1.00 84.12 240 SER A O 1
ATOM 1852 N N . GLY A 1 241 ? -4.165 14.622 -6.021 1.00 87.31 241 GLY A N 1
ATOM 1853 C CA . GLY A 1 241 ? -4.383 13.837 -7.231 1.00 87.31 241 GLY A CA 1
ATOM 1854 C C . GLY A 1 241 ? -3.883 12.401 -7.056 1.00 87.31 241 GLY A C 1
ATOM 1855 O O . GLY A 1 241 ? -2.817 12.164 -6.479 1.00 87.31 241 GLY A O 1
ATOM 1856 N N . GLY A 1 242 ? -4.664 11.437 -7.531 1.00 87.75 242 GLY A N 1
ATOM 1857 C CA . GLY A 1 242 ? -4.298 10.030 -7.620 1.00 87.75 242 GLY A CA 1
ATOM 1858 C C . GLY A 1 242 ? -3.735 9.687 -8.992 1.00 87.75 242 GLY A C 1
ATOM 1859 O O . GLY A 1 242 ? -4.254 10.126 -10.017 1.00 87.75 242 GLY A O 1
ATOM 1860 N N . VAL A 1 243 ? -2.692 8.862 -9.016 1.00 87.62 243 VAL A N 1
ATOM 1861 C CA . VAL A 1 243 ? -2.082 8.330 -10.237 1.00 87.62 243 VAL A CA 1
ATOM 1862 C C . VAL A 1 243 ? -1.990 6.816 -10.118 1.00 87.62 243 VAL A C 1
ATOM 1864 O O . VAL A 1 243 ? -1.507 6.293 -9.116 1.00 87.62 243 VAL A O 1
ATOM 1867 N N . LEU A 1 244 ? -2.435 6.094 -11.144 1.00 89.31 244 LEU A N 1
ATOM 1868 C CA . LEU A 1 244 ? -2.260 4.648 -11.216 1.00 89.31 244 LEU A CA 1
ATOM 1869 C C . LEU A 1 244 ? -0.936 4.332 -11.920 1.00 89.31 244 LEU A C 1
ATOM 1871 O O . LEU A 1 244 ? -0.807 4.527 -13.127 1.00 89.31 244 LEU A O 1
ATOM 1875 N N . VAL A 1 245 ? 0.051 3.854 -11.165 1.00 90.06 245 VAL A N 1
ATOM 1876 C CA . VAL A 1 245 ? 1.379 3.527 -11.691 1.00 90.06 245 VAL A CA 1
ATOM 1877 C C . VAL A 1 245 ? 1.409 2.066 -12.113 1.00 90.06 245 VAL A C 1
ATOM 1879 O O . VAL A 1 245 ? 1.346 1.167 -11.279 1.00 90.06 245 VAL A O 1
ATOM 1882 N N . SER A 1 246 ? 1.520 1.821 -13.415 1.00 91.75 246 SER A N 1
ATOM 1883 C CA . SER A 1 246 ? 1.685 0.473 -13.984 1.00 91.75 246 SER A CA 1
ATOM 1884 C C . SER A 1 246 ? 3.100 0.227 -14.502 1.00 91.75 246 SER A C 1
ATOM 1886 O O . SER A 1 246 ? 3.500 -0.918 -14.698 1.00 91.75 246 SER A O 1
ATOM 1888 N N . ARG A 1 247 ? 3.873 1.296 -14.700 1.00 91.62 247 ARG A N 1
ATOM 1889 C CA . ARG A 1 247 ? 5.184 1.269 -15.339 1.00 91.62 247 ARG A CA 1
ATOM 1890 C C . ARG A 1 247 ? 6.099 2.294 -14.685 1.00 91.62 247 ARG A C 1
ATOM 1892 O O . ARG A 1 247 ? 5.660 3.397 -14.389 1.00 91.62 247 ARG A O 1
ATOM 1899 N N . ILE A 1 248 ? 7.359 1.946 -14.457 1.00 92.50 248 ILE A N 1
ATOM 1900 C CA . ILE A 1 248 ? 8.380 2.841 -13.904 1.00 92.50 248 ILE A CA 1
ATOM 1901 C C . ILE A 1 248 ? 9.655 2.670 -14.732 1.00 92.50 248 ILE A C 1
ATOM 1903 O O . ILE A 1 248 ? 10.351 1.661 -14.578 1.00 92.50 248 ILE A O 1
ATOM 1907 N N . PRO A 1 249 ? 9.977 3.618 -15.622 1.00 90.75 249 PRO A N 1
ATOM 1908 C CA . PRO A 1 249 ? 11.288 3.646 -16.250 1.00 90.75 249 PRO A CA 1
ATOM 1909 C C . PRO A 1 249 ? 12.394 3.907 -15.223 1.00 90.75 249 PRO A C 1
ATOM 1911 O O . PRO A 1 249 ? 12.198 4.579 -14.210 1.00 90.75 249 PRO A O 1
ATOM 1914 N N . PHE A 1 250 ? 13.580 3.381 -15.487 1.00 89.88 250 PHE A N 1
ATOM 1915 C CA . PHE A 1 250 ? 14.763 3.647 -14.686 1.00 89.88 250 PHE A CA 1
ATOM 1916 C C . PHE A 1 250 ? 16.027 3.424 -15.518 1.00 89.88 250 PHE A C 1
ATOM 1918 O O . PHE A 1 250 ? 16.026 2.709 -16.522 1.00 89.88 250 PHE A O 1
ATOM 1925 N N . THR A 1 251 ? 17.120 4.061 -15.116 1.00 83.94 251 THR A N 1
ATOM 1926 C CA . THR A 1 251 ? 18.381 4.051 -15.870 1.00 83.94 251 THR A CA 1
ATOM 1927 C C . THR A 1 251 ? 19.376 3.047 -15.310 1.00 83.94 251 THR A C 1
ATOM 1929 O O . THR A 1 251 ? 20.169 2.486 -16.061 1.00 83.94 251 THR A O 1
ATOM 1932 N N . HIS A 1 252 ? 19.318 2.769 -14.004 1.00 83.44 252 HIS A N 1
ATOM 1933 C CA . HIS A 1 252 ? 20.283 1.902 -13.341 1.00 83.44 252 HIS A CA 1
ATOM 1934 C C . HIS A 1 252 ? 19.615 0.921 -12.359 1.00 83.44 252 HIS A C 1
ATOM 1936 O O . HIS A 1 252 ? 18.849 1.352 -11.495 1.00 83.44 252 HIS A O 1
ATOM 1942 N N . PRO A 1 253 ? 19.941 -0.390 -12.390 1.00 85.31 253 PRO A N 1
ATOM 1943 C CA . PRO A 1 253 ? 19.340 -1.392 -11.500 1.00 85.31 253 PRO A CA 1
ATOM 1944 C C . PRO A 1 253 ? 19.443 -1.095 -9.998 1.00 85.31 253 PRO A C 1
ATOM 1946 O O . PRO A 1 253 ? 18.591 -1.536 -9.231 1.00 85.31 253 PRO A O 1
ATOM 1949 N N . SER A 1 254 ? 20.437 -0.317 -9.552 1.00 84.69 254 SER A N 1
ATOM 1950 C CA . SER A 1 254 ? 20.535 0.107 -8.142 1.00 84.69 254 SER A CA 1
ATOM 1951 C C . SER A 1 254 ? 19.344 0.955 -7.671 1.00 84.69 254 SER A C 1
ATOM 1953 O O . SER A 1 254 ? 19.053 0.978 -6.476 1.00 84.69 254 SER A O 1
ATOM 1955 N N . GLN A 1 255 ? 18.627 1.615 -8.588 1.00 87.75 255 GLN A N 1
ATOM 1956 C CA . GLN A 1 255 ? 17.438 2.417 -8.278 1.00 87.75 255 GLN A CA 1
ATOM 1957 C C . GLN A 1 255 ? 16.254 1.543 -7.836 1.00 87.75 255 GLN A C 1
ATOM 1959 O O . GLN A 1 255 ? 15.409 2.000 -7.062 1.00 87.75 255 GLN A O 1
ATOM 1964 N N . LEU A 1 256 ? 16.221 0.268 -8.251 1.00 89.38 256 LEU A N 1
ATOM 1965 C CA . LEU A 1 256 ? 15.128 -0.657 -7.940 1.00 89.38 256 LEU A CA 1
ATOM 1966 C C . LEU A 1 256 ? 14.901 -0.811 -6.441 1.00 89.38 256 LEU A C 1
ATOM 1968 O O . LEU A 1 256 ? 13.757 -0.907 -6.008 1.00 89.38 256 LEU A O 1
ATOM 1972 N N . HIS A 1 257 ? 15.967 -0.819 -5.636 1.00 88.31 257 HIS A N 1
ATOM 1973 C CA . HIS A 1 257 ? 15.831 -0.994 -4.193 1.00 88.31 257 HIS A CA 1
ATOM 1974 C C . HIS A 1 257 ? 14.942 0.083 -3.571 1.00 88.31 257 HIS A C 1
ATOM 1976 O O . HIS A 1 257 ? 13.978 -0.222 -2.868 1.00 88.31 257 HIS A O 1
ATOM 1982 N N . VAL A 1 258 ? 15.266 1.343 -3.861 1.00 88.62 258 VAL A N 1
ATOM 1983 C CA . VAL A 1 258 ? 14.560 2.503 -3.316 1.00 88.62 258 VAL A CA 1
ATOM 1984 C C . VAL A 1 258 ? 13.146 2.554 -3.886 1.00 88.62 258 VAL A C 1
ATOM 1986 O O . VAL A 1 258 ? 12.196 2.721 -3.127 1.00 88.62 258 VAL A O 1
ATOM 1989 N N . MET A 1 259 ? 12.977 2.310 -5.191 1.00 90.88 259 MET A N 1
ATOM 1990 C CA . MET A 1 259 ? 11.652 2.241 -5.819 1.00 90.88 259 MET A CA 1
ATOM 1991 C C . MET A 1 259 ? 10.751 1.210 -5.127 1.00 90.88 259 MET A C 1
ATOM 1993 O O . MET A 1 259 ? 9.630 1.531 -4.738 1.00 90.88 259 MET A O 1
ATOM 1997 N N . ILE A 1 260 ? 11.260 -0.000 -4.884 1.00 91.38 260 ILE A N 1
ATOM 1998 C CA . ILE A 1 260 ? 10.525 -1.072 -4.202 1.00 91.38 260 ILE A CA 1
ATOM 1999 C C . ILE A 1 260 ? 10.172 -0.692 -2.763 1.00 91.38 260 ILE A C 1
ATOM 2001 O O . ILE A 1 260 ? 9.052 -0.957 -2.326 1.00 91.38 260 ILE A O 1
ATOM 2005 N N . GLN A 1 261 ? 11.095 -0.078 -2.015 1.00 88.94 261 GLN A N 1
ATOM 2006 C CA . GLN A 1 261 ? 10.826 0.352 -0.640 1.00 88.94 261 GLN A CA 1
ATOM 2007 C C . GLN A 1 261 ? 9.642 1.313 -0.578 1.00 88.94 261 GLN A C 1
ATOM 2009 O O . GLN A 1 261 ? 8.756 1.141 0.261 1.00 88.94 261 GLN A O 1
ATOM 2014 N N . VAL A 1 262 ? 9.597 2.294 -1.479 1.00 89.25 262 VAL A N 1
ATOM 2015 C CA . VAL A 1 262 ? 8.513 3.269 -1.432 1.00 89.25 262 VAL A CA 1
ATOM 2016 C C . VAL A 1 262 ? 7.211 2.722 -2.038 1.00 89.25 262 VAL A C 1
ATOM 2018 O O . VAL A 1 262 ? 6.136 2.977 -1.498 1.00 89.25 262 VAL A O 1
ATOM 2021 N N . LEU A 1 263 ? 7.280 1.846 -3.048 1.00 91.94 263 LEU A N 1
ATOM 2022 C CA . LEU A 1 263 ? 6.102 1.110 -3.526 1.00 91.94 263 LEU A CA 1
ATOM 2023 C C . LEU A 1 263 ? 5.467 0.267 -2.411 1.00 91.94 263 LEU A C 1
ATOM 2025 O O . LEU A 1 263 ? 4.244 0.237 -2.290 1.00 91.94 263 LEU A O 1
ATOM 2029 N N . ARG A 1 264 ? 6.271 -0.385 -1.561 1.00 90.88 264 ARG A N 1
ATOM 2030 C CA . ARG A 1 264 ? 5.776 -1.134 -0.390 1.00 90.88 264 ARG A CA 1
ATOM 2031 C C . ARG A 1 264 ? 5.055 -0.234 0.610 1.00 90.88 264 ARG A C 1
ATOM 2033 O O . ARG A 1 264 ? 4.002 -0.626 1.110 1.00 90.88 264 ARG A O 1
ATOM 2040 N N . GLN A 1 265 ? 5.600 0.954 0.883 1.00 90.94 265 GLN A N 1
ATOM 2041 C CA . GLN A 1 265 ? 4.961 1.943 1.756 1.00 90.94 265 GLN A CA 1
ATOM 2042 C C . GLN A 1 265 ? 3.559 2.286 1.234 1.00 90.94 265 GLN A C 1
ATOM 2044 O O . GLN A 1 265 ? 2.586 2.175 1.978 1.00 90.94 265 GLN A O 1
ATOM 2049 N N . HIS A 1 266 ? 3.448 2.596 -0.062 1.00 91.31 266 HIS A N 1
ATOM 2050 C CA . HIS A 1 266 ? 2.166 2.846 -0.716 1.00 91.31 266 HIS A CA 1
ATOM 2051 C C . HIS A 1 266 ? 1.231 1.644 -0.650 1.00 91.31 266 HIS A C 1
ATOM 2053 O O . HIS A 1 266 ? 0.072 1.800 -0.286 1.00 91.31 266 HIS A O 1
ATOM 2059 N N . CYS A 1 267 ? 1.716 0.436 -0.938 1.00 91.31 267 CYS A N 1
ATOM 2060 C CA . CYS A 1 267 ? 0.873 -0.755 -0.891 1.00 91.31 267 CYS A CA 1
ATOM 2061 C C . CYS A 1 267 ? 0.272 -0.976 0.507 1.00 91.31 267 CYS A C 1
ATOM 2063 O O . CYS A 1 267 ? -0.893 -1.354 0.615 1.00 91.31 267 CYS A O 1
ATOM 2065 N N . ILE A 1 268 ? 1.022 -0.713 1.581 1.00 90.00 268 ILE A N 1
ATOM 2066 C CA . ILE A 1 268 ? 0.491 -0.810 2.950 1.00 90.00 268 ILE A CA 1
ATOM 2067 C C . ILE A 1 268 ? -0.469 0.307 3.267 1.00 90.00 268 ILE A C 1
ATOM 2069 O O . ILE A 1 268 ? -1.530 0.026 3.816 1.00 90.00 268 ILE A O 1
ATOM 2073 N N . PHE A 1 269 ? -0.117 1.543 2.923 1.00 92.44 269 PHE A N 1
ATOM 2074 C CA . PHE A 1 269 ? -1.019 2.668 3.101 1.00 92.44 269 PHE A CA 1
ATOM 2075 C C . PHE A 1 269 ? -2.363 2.383 2.416 1.00 92.44 269 PHE A C 1
ATOM 2077 O O . PHE A 1 269 ? -3.408 2.451 3.058 1.00 92.44 269 PHE A O 1
ATOM 2084 N N . ASN A 1 270 ? -2.321 1.963 1.148 1.00 92.19 270 ASN A N 1
ATOM 2085 C CA . ASN A 1 270 ? -3.487 1.591 0.350 1.00 92.19 270 ASN A CA 1
ATOM 2086 C C . ASN A 1 270 ? -4.281 0.480 1.034 1.00 92.19 270 ASN A C 1
ATOM 2088 O O . ASN A 1 270 ? -5.487 0.612 1.193 1.00 92.19 270 ASN A O 1
ATOM 2092 N N . THR A 1 271 ? -3.605 -0.577 1.497 1.00 89.75 271 THR A N 1
ATOM 2093 C CA . THR A 1 271 ? -4.249 -1.706 2.188 1.00 89.75 271 THR A CA 1
ATOM 2094 C C . THR A 1 271 ? -4.960 -1.246 3.464 1.00 89.75 271 THR A C 1
ATOM 2096 O O . THR A 1 271 ? -6.114 -1.600 3.691 1.00 89.75 271 THR A O 1
ATOM 2099 N N . LEU A 1 272 ? -4.300 -0.427 4.289 1.00 90.31 272 LEU A N 1
ATOM 2100 C CA . LEU A 1 272 ? -4.869 0.098 5.531 1.00 90.31 272 LEU A CA 1
ATOM 2101 C C . LEU A 1 272 ? -6.056 1.021 5.253 1.00 90.31 272 LEU A C 1
ATOM 2103 O O . LEU A 1 272 ? -7.102 0.864 5.877 1.00 90.31 272 LEU A O 1
ATOM 2107 N N . PHE A 1 273 ? -5.928 1.934 4.292 1.00 91.06 273 PHE A N 1
ATOM 2108 C CA . PHE A 1 273 ? -7.013 2.827 3.896 1.00 91.06 273 PHE A CA 1
ATOM 2109 C C . PHE A 1 273 ? -8.211 2.048 3.342 1.00 91.06 273 PHE A C 1
ATOM 2111 O O . PHE A 1 273 ? -9.337 2.212 3.808 1.00 91.06 273 PHE A O 1
ATOM 2118 N N . GLN A 1 274 ? -7.973 1.138 2.397 1.00 89.50 274 GLN A N 1
ATOM 2119 C CA . GLN A 1 274 ? -9.011 0.288 1.819 1.00 89.50 274 GLN A CA 1
ATOM 2120 C C . GLN A 1 274 ? -9.662 -0.605 2.879 1.00 89.50 274 GLN A C 1
ATOM 2122 O O . GLN A 1 274 ? -10.857 -0.874 2.780 1.00 89.50 274 GLN A O 1
ATOM 2127 N N . SER A 1 275 ? -8.946 -1.016 3.932 1.00 87.75 275 SER A N 1
ATOM 2128 C CA . SER A 1 275 ? -9.550 -1.782 5.031 1.00 87.75 275 SER A CA 1
ATOM 2129 C C . SER A 1 275 ? -10.667 -1.026 5.763 1.00 87.75 275 SER A C 1
ATOM 2131 O O . SER A 1 275 ? -11.536 -1.665 6.349 1.00 87.75 275 SER A O 1
ATOM 2133 N N . CYS A 1 276 ? -10.673 0.309 5.697 1.00 87.00 276 CYS A N 1
ATOM 2134 C CA . CYS A 1 276 ? -11.724 1.150 6.268 1.00 87.00 276 CYS A CA 1
ATOM 2135 C C . CYS A 1 276 ? -12.933 1.340 5.342 1.00 87.00 276 CYS A C 1
ATOM 2137 O O . CYS A 1 276 ? -14.017 1.646 5.834 1.00 87.00 276 CYS A O 1
ATOM 2139 N N . PHE A 1 277 ? -12.740 1.233 4.022 1.00 83.12 277 PHE A N 1
ATOM 2140 C CA . PHE A 1 277 ? -13.688 1.774 3.040 1.00 83.12 277 PHE A CA 1
ATOM 2141 C C . PHE A 1 277 ? -13.948 0.883 1.812 1.00 83.12 277 PHE A C 1
ATOM 2143 O O . PHE A 1 277 ? -14.614 1.309 0.874 1.00 83.12 277 PHE A O 1
ATOM 2150 N N . SER A 1 278 ? -13.445 -0.353 1.780 1.00 70.62 278 SER A N 1
ATOM 2151 C CA . SER A 1 278 ? -13.637 -1.252 0.632 1.00 70.62 278 SER A CA 1
ATOM 2152 C C . SER A 1 278 ? -15.120 -1.530 0.346 1.00 70.62 278 SER A C 1
ATOM 2154 O O . SER A 1 278 ? -15.869 -1.937 1.236 1.00 70.62 278 SER A O 1
ATOM 2156 N N . HIS A 1 279 ? -15.523 -1.419 -0.926 1.00 57.84 279 HIS A N 1
ATOM 2157 C CA . HIS A 1 279 ? -16.897 -1.673 -1.394 1.00 57.84 279 HIS A CA 1
ATOM 2158 C C . HIS A 1 279 ? -17.437 -3.074 -1.063 1.00 57.84 279 HIS A C 1
ATOM 2160 O O . HIS A 1 279 ? -18.646 -3.260 -0.946 1.00 57.84 279 HIS A O 1
ATOM 2166 N N . ASN A 1 280 ? -16.554 -4.064 -0.902 1.00 50.47 280 ASN A N 1
ATOM 2167 C CA . ASN A 1 280 ? -16.952 -5.439 -0.592 1.00 50.47 280 ASN A CA 1
ATOM 2168 C C . ASN A 1 280 ? -17.339 -5.631 0.882 1.00 50.47 280 ASN A C 1
ATOM 2170 O O . ASN A 1 280 ? -18.089 -6.549 1.202 1.00 50.47 280 ASN A O 1
ATOM 2174 N N . THR A 1 281 ? -16.847 -4.772 1.776 1.00 51.16 281 THR A N 1
ATOM 2175 C CA . THR A 1 281 ? -17.134 -4.824 3.218 1.00 51.16 281 THR A CA 1
ATOM 2176 C C . THR A 1 281 ? -18.170 -3.798 3.649 1.00 51.16 281 THR A C 1
ATOM 2178 O O . THR A 1 281 ? -18.787 -3.969 4.698 1.00 51.16 281 THR A O 1
ATOM 2181 N N . HIS A 1 282 ? -18.390 -2.742 2.866 1.00 52.72 282 HIS A N 1
ATOM 2182 C CA . HIS A 1 282 ? -19.229 -1.628 3.277 1.00 52.72 282 HIS A CA 1
ATOM 2183 C C . HIS A 1 282 ? -20.248 -1.273 2.192 1.00 52.72 282 HIS A C 1
ATOM 2185 O O . HIS A 1 282 ? -19.910 -1.120 1.022 1.00 52.72 282 HIS A O 1
ATOM 2191 N N . ARG A 1 283 ? -21.520 -1.117 2.578 1.00 50.25 283 ARG A N 1
ATOM 2192 C CA . ARG A 1 283 ? -22.519 -0.461 1.726 1.00 50.25 283 ARG A CA 1
ATOM 2193 C C . ARG A 1 283 ? -22.497 1.031 2.048 1.00 50.25 283 ARG A C 1
ATOM 2195 O O . ARG A 1 283 ? -22.588 1.351 3.235 1.00 50.25 283 ARG A O 1
ATOM 2202 N N . PRO A 1 284 ? -22.405 1.929 1.050 1.00 49.62 284 PRO A N 1
ATOM 2203 C CA . PRO A 1 284 ? -22.597 3.345 1.302 1.00 49.62 284 PRO A CA 1
ATOM 2204 C C . PRO A 1 284 ? -24.022 3.494 1.821 1.00 49.62 284 PRO A C 1
ATOM 2206 O O . PRO A 1 284 ? -24.988 3.206 1.109 1.00 49.62 284 PRO A O 1
ATOM 2209 N N . THR A 1 285 ? -24.174 3.869 3.085 1.00 49.69 285 THR A N 1
ATOM 2210 C CA . THR A 1 285 ? -25.467 4.338 3.563 1.00 49.69 285 THR A CA 1
ATOM 2211 C C . THR A 1 285 ? -25.643 5.723 2.963 1.00 49.69 285 THR A C 1
ATOM 2213 O O . THR A 1 285 ? -24.839 6.597 3.288 1.00 49.69 285 THR A O 1
ATOM 2216 N N . PRO A 1 286 ? -26.632 5.951 2.074 1.00 46.28 286 PRO A N 1
ATOM 2217 C CA . PRO A 1 286 ? -26.907 7.299 1.608 1.00 46.28 286 PRO A CA 1
ATOM 2218 C C . PRO A 1 286 ? -27.113 8.159 2.847 1.00 46.28 286 PRO A C 1
ATOM 2220 O O . PRO A 1 286 ? -27.855 7.761 3.752 1.00 46.28 286 PRO A O 1
ATOM 2223 N N . THR A 1 287 ? -26.396 9.277 2.902 1.00 45.38 287 THR A N 1
ATOM 2224 C CA . THR A 1 287 ? -26.402 10.251 3.989 1.00 45.38 287 THR A CA 1
ATOM 2225 C C . THR A 1 287 ? -27.842 10.727 4.177 1.00 45.38 287 THR A C 1
ATOM 2227 O O . THR A 1 287 ? -28.299 11.672 3.542 1.00 45.38 287 THR A O 1
ATOM 2230 N N . ARG A 1 288 ? -28.627 10.000 4.982 1.00 48.81 288 ARG A N 1
ATOM 2231 C CA . ARG A 1 288 ? -29.968 10.426 5.372 1.00 48.81 288 ARG A CA 1
ATOM 2232 C C . ARG A 1 288 ? -29.787 11.692 6.190 1.00 48.81 288 ARG A C 1
ATOM 2234 O O . ARG A 1 288 ? -28.928 11.732 7.067 1.00 48.81 288 ARG A O 1
ATOM 2241 N N . ASP A 1 289 ? -30.579 12.699 5.843 1.00 44.50 289 ASP A N 1
ATOM 2242 C CA . ASP A 1 289 ? -30.577 14.043 6.414 1.00 44.50 289 ASP A CA 1
ATOM 2243 C C . ASP A 1 289 ? -30.250 13.989 7.928 1.00 44.50 289 ASP A C 1
ATOM 2245 O O . ASP A 1 289 ? -31.010 13.378 8.689 1.00 44.50 289 ASP A O 1
ATOM 2249 N N . PRO A 1 290 ? -29.121 14.566 8.390 1.00 49.06 290 PRO A N 1
ATOM 2250 C CA . PRO A 1 290 ? -28.591 14.423 9.758 1.00 49.06 290 PRO A CA 1
ATOM 2251 C C . PRO A 1 290 ? -29.462 15.071 10.855 1.00 49.06 290 PRO A C 1
ATOM 2253 O O . PRO A 1 290 ? -29.007 15.315 11.971 1.00 49.06 290 PRO A O 1
ATOM 2256 N N . ARG A 1 291 ? -30.725 15.383 10.553 1.00 49.47 291 ARG A N 1
ATOM 2257 C CA . ARG A 1 291 ? -31.636 16.147 11.411 1.00 49.47 291 ARG A CA 1
ATOM 2258 C C . ARG A 1 291 ? -32.473 15.289 12.350 1.00 49.47 291 ARG A C 1
ATOM 2260 O O . ARG A 1 291 ? -33.057 15.838 13.281 1.00 49.47 291 ARG A O 1
ATOM 2267 N N . ASP A 1 292 ? -32.527 13.971 12.163 1.00 54.69 292 ASP A N 1
ATOM 2268 C CA . ASP A 1 292 ? -33.213 13.098 13.118 1.00 54.69 292 ASP A CA 1
ATOM 2269 C C . ASP A 1 292 ? -32.253 12.667 14.240 1.00 54.69 292 ASP A C 1
ATOM 2271 O O . ASP A 1 292 ? -31.631 11.596 14.242 1.00 54.69 292 ASP A O 1
ATOM 2275 N N . LEU A 1 293 ? -32.129 13.574 15.214 1.00 54.53 293 LEU A N 1
ATOM 2276 C CA . LEU A 1 293 ? -31.350 13.430 16.444 1.00 54.53 293 LEU A CA 1
ATOM 2277 C C . LEU A 1 293 ? -31.682 12.123 17.183 1.00 54.53 293 LEU A C 1
ATOM 2279 O O . LEU A 1 293 ? -30.816 11.547 17.834 1.00 54.53 293 LEU A O 1
ATOM 2283 N N . LYS A 1 294 ? -32.918 11.623 17.058 1.00 53.06 294 LYS A N 1
ATOM 2284 C CA . LYS A 1 294 ? -33.377 10.411 17.741 1.00 53.06 294 LYS A CA 1
ATOM 2285 C C . LYS A 1 294 ? -32.712 9.165 17.160 1.00 53.06 294 LYS A C 1
ATOM 2287 O O . LYS A 1 294 ? -32.210 8.336 17.916 1.00 53.06 294 LYS A O 1
ATOM 2292 N N . THR A 1 295 ? -32.619 9.080 15.834 1.00 56.72 295 THR A N 1
ATOM 2293 C CA . THR A 1 295 ? -31.844 8.035 15.150 1.00 56.72 295 THR A CA 1
ATOM 2294 C C . THR A 1 295 ? -30.350 8.157 15.405 1.00 56.72 295 THR A C 1
ATOM 2296 O O . THR A 1 295 ? -29.714 7.135 15.630 1.00 56.72 295 THR A O 1
ATOM 2299 N N . MET A 1 296 ? -29.777 9.368 15.438 1.00 52.94 296 MET A N 1
ATOM 2300 C CA . MET A 1 296 ? -28.351 9.532 15.758 1.00 52.94 296 MET A CA 1
ATOM 2301 C C . MET A 1 296 ? -28.026 9.090 17.187 1.00 52.94 296 MET A C 1
ATOM 2303 O O . MET A 1 296 ? -27.027 8.413 17.395 1.00 52.94 296 MET A O 1
ATOM 2307 N N . VAL A 1 297 ? -28.885 9.411 18.159 1.00 58.31 297 VAL A N 1
ATOM 2308 C CA . VAL A 1 297 ? -28.719 8.979 19.554 1.00 58.31 297 VAL A CA 1
ATOM 2309 C C . VAL A 1 297 ? -28.881 7.461 19.685 1.00 58.31 297 VAL A C 1
ATOM 2311 O O . VAL A 1 297 ? -28.085 6.830 20.371 1.00 58.31 297 VAL A O 1
ATOM 2314 N N . GLN A 1 298 ? -29.842 6.846 18.988 1.00 56.81 298 GLN A N 1
ATOM 2315 C CA . GLN A 1 298 ? -30.009 5.384 18.983 1.00 56.81 298 GLN A CA 1
ATOM 2316 C C . GLN A 1 298 ? -28.861 4.648 18.269 1.00 56.81 298 GLN A C 1
ATOM 2318 O O . GLN A 1 298 ? -28.416 3.601 18.733 1.00 56.81 298 GLN A O 1
ATOM 2323 N N . LEU A 1 299 ? -28.334 5.194 17.169 1.00 56.75 299 LEU A N 1
ATOM 2324 C CA . LEU A 1 299 ? -27.147 4.656 16.493 1.00 56.75 299 LEU A CA 1
ATOM 2325 C C . LEU A 1 299 ? -25.885 4.830 17.347 1.00 56.75 299 LEU A C 1
ATOM 2327 O O . LEU A 1 299 ? -25.092 3.897 17.441 1.00 56.75 299 LEU A O 1
ATOM 2331 N N . ALA A 1 300 ? -25.726 5.972 18.019 1.00 57.28 300 ALA A N 1
ATOM 2332 C CA . ALA A 1 300 ? -24.612 6.232 18.932 1.00 57.28 300 ALA A CA 1
ATOM 2333 C C . ALA A 1 300 ? -24.616 5.309 20.164 1.00 57.28 300 ALA A C 1
ATOM 2335 O O . ALA A 1 300 ? -23.559 5.025 20.720 1.00 57.28 300 ALA A O 1
ATOM 2336 N N . GLN A 1 301 ? -25.782 4.796 20.572 1.00 60.41 301 GLN A N 1
ATOM 2337 C CA . GLN A 1 301 ? -25.887 3.826 21.669 1.00 60.41 301 GLN A CA 1
ATOM 2338 C C . GLN A 1 301 ? -25.328 2.438 21.310 1.00 60.41 301 GLN A C 1
ATOM 2340 O O . GLN A 1 301 ? -24.967 1.680 22.211 1.00 60.41 301 GLN A O 1
ATOM 2345 N N . HIS A 1 302 ? -25.223 2.097 20.020 1.00 66.00 302 HIS A N 1
ATOM 2346 C CA . HIS A 1 302 ? -24.847 0.747 19.573 1.00 66.00 302 HIS A CA 1
ATOM 2347 C C . HIS A 1 302 ? -23.655 0.690 18.609 1.00 66.00 302 HIS A C 1
ATOM 2349 O O . HIS A 1 302 ? -23.145 -0.402 18.344 1.00 66.00 302 HIS A O 1
ATOM 2355 N N . ALA A 1 303 ? -23.188 1.832 18.099 1.00 76.00 303 ALA A N 1
ATOM 2356 C CA . ALA A 1 303 ? -22.065 1.907 17.176 1.00 76.00 303 ALA A CA 1
ATOM 2357 C C . ALA A 1 303 ? -21.019 2.935 17.623 1.00 76.00 303 ALA A C 1
ATOM 2359 O O . ALA A 1 303 ? -21.338 4.041 18.053 1.00 76.00 303 ALA A O 1
ATOM 2360 N N . VAL A 1 304 ? -19.748 2.564 17.482 1.00 82.00 304 VAL A N 1
ATOM 2361 C CA . VAL A 1 304 ? -18.611 3.450 17.738 1.00 82.00 304 VAL A CA 1
ATOM 2362 C C . VAL A 1 304 ? -18.370 4.292 16.488 1.00 82.00 304 VAL A C 1
ATOM 2364 O O . VAL A 1 304 ? -18.110 3.745 15.415 1.00 82.00 304 VAL A O 1
ATOM 2367 N N . SER A 1 305 ? -18.455 5.617 16.623 1.00 85.06 305 SER A N 1
ATOM 2368 C CA . SER A 1 305 ? -18.079 6.545 15.550 1.00 85.06 305 SER A CA 1
ATOM 2369 C C . SER A 1 305 ? -16.561 6.586 15.415 1.00 85.06 305 SER A C 1
ATOM 2371 O O . SER A 1 305 ? -15.863 6.806 16.410 1.00 85.06 305 SER A O 1
ATOM 2373 N N . VAL A 1 306 ? -16.071 6.369 14.197 1.00 88.81 306 VAL A N 1
ATOM 2374 C CA . VAL A 1 306 ? -14.653 6.382 13.837 1.00 88.81 306 VAL A CA 1
ATOM 2375 C C . VAL A 1 306 ? -14.458 7.373 12.698 1.00 88.81 306 VAL A C 1
ATOM 2377 O O . VAL A 1 306 ? -15.028 7.215 11.625 1.00 88.81 306 VAL A O 1
ATOM 2380 N N . GLU A 1 307 ? -13.637 8.384 12.914 1.00 91.00 307 GLU A N 1
ATOM 2381 C CA . GLU A 1 307 ? -13.218 9.341 11.899 1.00 91.00 307 GLU A CA 1
ATOM 2382 C C . GLU A 1 307 ? -11.809 8.991 11.425 1.00 91.00 307 GLU A C 1
ATOM 2384 O O . GLU A 1 307 ? -10.921 8.723 12.234 1.00 91.00 307 GLU A O 1
ATOM 2389 N N . VAL A 1 308 ? -11.603 8.979 10.111 1.00 90.75 308 VAL A N 1
ATOM 2390 C CA . VAL A 1 308 ? -10.312 8.683 9.487 1.00 90.75 308 VAL A CA 1
ATOM 2391 C C . VAL A 1 308 ? -9.902 9.859 8.611 1.00 90.75 308 VAL A C 1
ATOM 2393 O O . VAL A 1 308 ? -10.635 10.253 7.706 1.00 90.75 308 VAL A O 1
ATOM 2396 N N . SER A 1 309 ? -8.708 10.387 8.853 1.00 91.50 309 SER A N 1
ATOM 2397 C CA . SER A 1 309 ? -8.061 11.410 8.031 1.00 91.50 309 SER A CA 1
ATOM 2398 C C . SER A 1 309 ? -6.712 10.900 7.527 1.00 91.50 309 SER A C 1
ATOM 2400 O O . SER A 1 309 ? -6.102 10.026 8.147 1.00 91.50 309 SER A O 1
ATOM 2402 N N . THR A 1 310 ? -6.252 11.403 6.385 1.00 90.56 310 THR A N 1
ATOM 2403 C CA . THR A 1 310 ? -5.069 10.895 5.684 1.00 90.56 310 THR A CA 1
ATOM 2404 C C . THR A 1 310 ? -4.086 12.004 5.338 1.00 90.56 310 THR A C 1
ATOM 2406 O O . THR A 1 310 ? -4.466 13.106 4.958 1.00 90.56 310 THR A O 1
ATOM 2409 N N . GLU A 1 311 ? -2.802 11.668 5.421 1.00 90.88 311 GLU A N 1
ATOM 2410 C CA . GLU A 1 311 ? -1.689 12.390 4.806 1.00 90.88 311 GLU A CA 1
ATOM 2411 C C . GLU A 1 311 ? -0.850 11.349 4.040 1.00 90.88 311 GLU A C 1
ATOM 2413 O O . GLU A 1 311 ? 0.114 10.779 4.570 1.00 90.88 311 GLU A O 1
ATOM 2418 N N . PRO A 1 312 ? -1.286 10.972 2.823 1.00 88.19 312 PRO A N 1
ATOM 2419 C CA . PRO A 1 312 ? -0.686 9.849 2.125 1.00 88.19 312 PRO A CA 1
ATOM 2420 C C . PRO A 1 312 ? 0.728 10.141 1.601 1.00 88.19 312 PRO A C 1
ATOM 2422 O O . PRO A 1 312 ? 1.035 11.280 1.249 1.00 88.19 312 PRO A O 1
ATOM 2425 N N . PRO A 1 313 ? 1.578 9.106 1.458 1.00 89.19 313 PRO A N 1
ATOM 2426 C CA . PRO A 1 313 ? 1.404 7.727 1.943 1.00 89.19 313 PRO A CA 1
ATOM 2427 C C . PRO A 1 313 ? 1.859 7.529 3.397 1.00 89.19 313 PRO A C 1
ATOM 2429 O O . PRO A 1 313 ? 1.972 6.398 3.866 1.00 89.19 313 PRO A O 1
ATOM 2432 N N . ALA A 1 314 ? 2.223 8.605 4.092 1.00 88.56 314 ALA A N 1
ATOM 2433 C CA . ALA A 1 314 ? 3.005 8.510 5.314 1.00 88.56 314 ALA A CA 1
ATOM 2434 C C . ALA A 1 314 ? 2.153 8.309 6.565 1.00 88.56 314 ALA A C 1
ATOM 2436 O O . ALA A 1 314 ? 2.656 7.748 7.538 1.00 88.56 314 ALA A O 1
ATOM 2437 N N . LYS A 1 315 ? 0.900 8.776 6.580 1.00 90.56 315 LYS A N 1
ATOM 2438 C CA . LYS A 1 315 ? 0.140 8.873 7.826 1.00 90.56 315 LYS A CA 1
ATOM 2439 C C . LYS A 1 315 ? -1.367 8.713 7.642 1.00 90.56 315 LYS A C 1
ATOM 2441 O O . LYS A 1 315 ? -1.969 9.285 6.736 1.00 90.56 315 LYS A O 1
ATOM 2446 N N . LEU A 1 316 ? -1.978 7.956 8.551 1.00 91.62 316 LEU A N 1
ATOM 2447 C CA . LEU A 1 316 ? -3.418 7.916 8.781 1.00 91.62 316 LEU A CA 1
ATOM 2448 C C . LEU A 1 316 ? -3.696 8.349 10.221 1.00 91.62 316 LEU A C 1
ATOM 2450 O O . LEU A 1 316 ? -3.038 7.891 11.151 1.00 91.62 316 LEU A O 1
ATOM 2454 N N . THR A 1 317 ? -4.697 9.193 10.416 1.00 91.94 317 THR A N 1
ATOM 2455 C CA . THR A 1 317 ? -5.183 9.589 11.738 1.00 91.94 317 THR A CA 1
ATOM 2456 C C . THR A 1 317 ? -6.550 8.962 11.948 1.00 91.94 317 THR A C 1
ATOM 2458 O O . THR A 1 317 ? -7.455 9.196 11.151 1.00 91.94 317 THR A O 1
ATOM 2461 N N . VAL A 1 318 ? -6.704 8.165 13.004 1.00 92.25 318 VAL A N 1
ATOM 2462 C CA . VAL A 1 318 ? -7.960 7.492 13.358 1.00 92.25 318 VAL A CA 1
ATOM 2463 C C . VAL A 1 318 ? -8.443 8.028 14.696 1.00 92.25 318 VAL A C 1
ATOM 2465 O O . VAL A 1 318 ? -7.793 7.833 15.722 1.00 92.25 318 VAL A O 1
ATOM 2468 N N . SER A 1 319 ? -9.591 8.690 14.702 1.00 90.62 319 SER A N 1
ATOM 2469 C CA . SER A 1 319 ? -10.223 9.240 15.898 1.00 90.62 319 SER A CA 1
ATOM 2470 C C . SER A 1 319 ? -11.499 8.470 16.206 1.00 90.62 319 SER A C 1
ATOM 2472 O O . SER A 1 319 ? -12.317 8.254 15.323 1.00 90.62 319 SER A O 1
ATOM 2474 N N . LEU A 1 320 ? -11.699 8.037 17.446 1.00 90.44 320 LEU A N 1
ATOM 2475 C CA . LEU A 1 320 ? -12.938 7.376 17.851 1.00 90.44 320 LEU A CA 1
ATOM 2476 C C . LEU A 1 320 ? -13.321 7.690 19.288 1.00 90.44 320 LEU A C 1
ATOM 2478 O O . LEU A 1 320 ? -12.478 8.035 20.109 1.00 90.44 320 LEU A O 1
ATOM 2482 N N . THR A 1 321 ? -14.603 7.528 19.598 1.00 85.38 321 THR A N 1
ATOM 2483 C CA . THR A 1 321 ? -15.134 7.744 20.947 1.00 85.38 321 THR A CA 1
ATOM 2484 C C . THR A 1 321 ? -15.718 6.444 21.484 1.00 85.38 321 THR A C 1
ATOM 2486 O O . THR A 1 321 ? -16.716 5.948 20.962 1.00 85.38 321 THR A O 1
ATOM 2489 N N . LEU A 1 322 ? -15.096 5.871 22.518 1.00 82.94 322 LEU A N 1
ATOM 2490 C CA . LEU A 1 322 ? -15.544 4.609 23.106 1.00 82.94 322 LEU A CA 1
ATOM 2491 C C . LEU A 1 322 ? -16.535 4.823 24.249 1.00 82.94 322 LEU A C 1
ATOM 2493 O O . LEU A 1 322 ? -16.217 5.561 25.180 1.00 82.94 322 LEU A O 1
ATOM 2497 N N . PRO A 1 323 ? -17.676 4.113 24.260 1.00 78.75 323 PRO A N 1
ATOM 2498 C CA . PRO A 1 323 ? -18.503 4.012 25.450 1.00 78.75 323 PRO A CA 1
ATOM 2499 C C . PRO A 1 323 ? -17.853 3.040 26.446 1.00 78.75 323 PRO A C 1
ATOM 2501 O O . PRO A 1 323 ? -17.620 1.858 26.140 1.00 78.75 323 PRO A O 1
ATOM 2504 N N . LEU A 1 324 ? -17.569 3.553 27.640 1.00 74.38 324 LEU A N 1
ATOM 2505 C CA . LEU A 1 324 ? -17.104 2.806 28.800 1.00 74.38 324 LEU A CA 1
ATOM 2506 C C . LEU A 1 324 ? -18.278 2.618 29.763 1.00 74.38 324 LEU A C 1
ATOM 2508 O O . LEU A 1 324 ? -18.892 3.580 30.219 1.00 74.38 324 LEU A O 1
ATOM 2512 N N . THR A 1 325 ? -18.593 1.363 30.064 1.00 69.12 325 THR A N 1
ATOM 2513 C CA . THR A 1 325 ? -19.517 0.990 31.137 1.00 69.12 325 THR A CA 1
ATOM 2514 C C . THR A 1 325 ? -18.692 0.647 32.367 1.00 69.12 325 THR A C 1
ATOM 2516 O O . THR A 1 325 ? -17.988 -0.362 32.367 1.00 69.12 325 THR A O 1
ATOM 2519 N N . THR A 1 326 ? -18.744 1.492 33.394 1.00 65.44 326 THR A N 1
ATOM 2520 C CA . THR A 1 326 ? -18.175 1.179 34.708 1.00 65.44 326 THR A CA 1
ATOM 2521 C C . THR A 1 326 ? -19.188 0.365 35.510 1.00 65.44 326 THR A C 1
ATOM 2523 O O . THR A 1 326 ? -20.392 0.614 35.447 1.00 65.44 326 THR A O 1
ATOM 2526 N N . ALA A 1 327 ? -18.713 -0.636 36.254 1.00 63.69 327 ALA A N 1
ATOM 2527 C CA . ALA A 1 327 ? -19.576 -1.543 37.013 1.00 63.69 327 ALA A CA 1
ATOM 2528 C C . ALA A 1 327 ? -20.380 -0.836 38.127 1.00 63.69 327 ALA A C 1
ATOM 2530 O O . ALA A 1 327 ? -21.414 -1.344 38.553 1.00 63.69 327 ALA A O 1
ATOM 2531 N N . SER A 1 328 ? -19.941 0.348 38.572 1.00 56.97 328 SER A N 1
ATOM 2532 C CA . SER A 1 328 ? -20.427 0.992 39.796 1.00 56.97 328 SER A CA 1
ATOM 2533 C C . SER A 1 328 ? -21.574 1.997 39.621 1.00 56.97 328 SER A C 1
ATOM 2535 O O . SER A 1 328 ? -22.100 2.482 40.621 1.00 56.97 328 SER A O 1
ATOM 2537 N N . SER A 1 329 ? -22.036 2.310 38.401 1.00 54.00 329 SER A N 1
ATOM 2538 C CA . SER A 1 329 ? -23.256 3.120 38.243 1.00 54.00 329 SER A CA 1
ATOM 2539 C C . SER A 1 329 ? -24.013 2.796 36.956 1.00 54.00 329 SER A C 1
ATOM 2541 O O . SER A 1 329 ? -23.555 3.075 35.853 1.00 54.00 329 SER A O 1
ATOM 2543 N N . ALA A 1 330 ? -25.228 2.263 37.088 1.00 57.25 330 ALA A N 1
ATOM 2544 C CA . ALA A 1 330 ? -26.099 1.897 35.967 1.00 57.25 330 ALA A CA 1
ATOM 2545 C C . ALA A 1 330 ? -26.598 3.096 35.122 1.00 57.25 330 ALA A C 1
ATOM 2547 O O . ALA A 1 330 ? -27.493 2.927 34.299 1.00 57.25 330 ALA A O 1
ATOM 2548 N N . GLN A 1 331 ? -26.083 4.314 35.340 1.00 55.72 331 GLN A N 1
ATOM 2549 C CA . GLN A 1 331 ? -26.641 5.543 34.762 1.00 55.72 331 GLN A CA 1
ATOM 2550 C C . GLN A 1 331 ? -25.621 6.543 34.195 1.00 55.72 331 GLN A C 1
ATOM 2552 O O . GLN A 1 331 ? -26.054 7.507 33.568 1.00 55.72 331 GLN A O 1
ATOM 2557 N N . SER A 1 332 ? -24.301 6.341 34.329 1.00 59.00 332 SER A N 1
ATOM 2558 C CA . SER A 1 332 ? -23.325 7.228 33.673 1.00 59.00 332 SER A CA 1
ATOM 2559 C C . SER A 1 332 ? -22.566 6.512 32.552 1.00 59.00 332 SER A C 1
ATOM 2561 O O . SER A 1 332 ? -21.647 5.730 32.773 1.00 59.00 332 SER A O 1
ATOM 2563 N N . HIS A 1 333 ? -22.968 6.774 31.305 1.00 67.00 333 HIS A N 1
ATOM 2564 C CA . HIS A 1 333 ? -22.167 6.402 30.141 1.00 67.00 333 HIS A CA 1
ATOM 2565 C C . HIS A 1 333 ? -20.999 7.379 30.034 1.00 67.00 333 HIS A C 1
ATOM 2567 O O . HIS A 1 333 ? -21.175 8.522 29.608 1.00 67.00 333 HIS A O 1
ATOM 2573 N N . GLN A 1 334 ? -19.808 6.939 30.434 1.00 73.69 334 GLN A N 1
ATOM 2574 C CA . GLN A 1 334 ? -18.597 7.712 30.211 1.00 73.69 334 GLN A CA 1
ATOM 2575 C C . GLN A 1 334 ? -18.092 7.434 28.794 1.00 73.69 334 GLN A C 1
ATOM 2577 O O . GLN A 1 334 ? -17.917 6.284 28.391 1.00 73.69 334 GLN A O 1
ATOM 2582 N N . TYR A 1 335 ? -17.864 8.496 28.029 1.00 80.62 335 TYR A N 1
ATOM 2583 C CA . TYR A 1 335 ? -17.302 8.409 26.688 1.00 80.62 335 TYR A CA 1
ATOM 2584 C C . TYR A 1 335 ? -15.824 8.770 26.729 1.00 80.62 335 TYR A C 1
ATOM 2586 O O . TYR A 1 335 ? -15.439 9.764 27.345 1.00 80.62 335 TYR A O 1
ATOM 2594 N N . PHE A 1 336 ? -14.999 7.966 26.067 1.00 79.94 336 PHE A N 1
ATOM 2595 C CA . PHE A 1 336 ? -13.557 8.150 26.043 1.00 79.94 336 PHE A CA 1
ATOM 2596 C C . PHE A 1 336 ? -13.065 8.414 24.615 1.00 79.94 336 PHE A C 1
ATOM 2598 O O . PHE A 1 336 ? -13.083 7.491 23.791 1.00 79.94 336 PHE A O 1
ATOM 2605 N N . PRO A 1 337 ? -12.651 9.655 24.294 1.00 84.25 337 PRO A N 1
ATOM 2606 C CA . PRO A 1 337 ? -12.089 9.975 22.992 1.00 84.25 337 PRO A CA 1
ATOM 2607 C C . PRO A 1 337 ? -10.655 9.445 22.880 1.00 84.25 337 PRO A C 1
ATOM 2609 O O . PRO A 1 337 ? -9.807 9.654 23.752 1.00 84.25 337 PRO A O 1
ATOM 2612 N N . MET A 1 338 ? -10.376 8.782 21.765 1.00 86.06 338 MET A N 1
ATOM 2613 C CA . MET A 1 338 ? -9.062 8.276 21.395 1.00 86.06 338 MET A CA 1
ATOM 2614 C C . MET A 1 338 ? -8.693 8.771 20.013 1.00 86.06 338 MET A C 1
ATOM 2616 O O . MET A 1 338 ? -9.510 8.752 19.097 1.00 86.06 338 MET A O 1
ATOM 2620 N N . VAL A 1 339 ? -7.437 9.173 19.867 1.00 88.75 339 VAL A N 1
ATOM 2621 C CA . VAL A 1 339 ? -6.851 9.521 18.578 1.00 88.75 339 VAL A CA 1
ATOM 2622 C C . VAL A 1 339 ? -5.583 8.708 18.419 1.00 88.75 339 VAL A C 1
ATOM 2624 O O . VAL A 1 339 ? -4.728 8.720 19.305 1.00 88.75 339 VAL A O 1
ATOM 2627 N N . PHE A 1 340 ? -5.500 8.008 17.297 1.00 87.00 340 PHE A N 1
ATOM 2628 C CA . PHE A 1 340 ? -4.369 7.206 16.883 1.00 87.00 340 PHE A CA 1
ATOM 2629 C C . PHE A 1 340 ? -3.737 7.840 15.664 1.00 87.00 340 PHE A C 1
ATOM 2631 O O . PHE A 1 340 ? -4.394 8.040 14.644 1.00 87.00 340 PHE A O 1
ATOM 2638 N N . GLU A 1 341 ? -2.447 8.100 15.762 1.00 90.19 341 GLU A N 1
ATOM 2639 C CA . GLU A 1 341 ? -1.627 8.370 14.597 1.00 90.19 341 GLU A CA 1
ATOM 2640 C C . GLU A 1 341 ? -0.987 7.063 14.136 1.00 90.19 341 GLU A C 1
ATOM 2642 O O . GLU A 1 341 ? -0.247 6.459 14.906 1.00 90.19 341 GLU A O 1
ATOM 2647 N N . ILE A 1 342 ? -1.302 6.637 12.912 1.00 90.50 342 ILE A N 1
ATOM 2648 C CA . ILE A 1 342 ? -0.726 5.489 12.211 1.00 90.50 342 ILE A CA 1
ATOM 2649 C C . ILE A 1 342 ? 0.275 6.022 11.194 1.00 90.50 342 ILE A C 1
ATOM 2651 O O . ILE A 1 342 ? -0.119 6.505 10.134 1.00 90.50 342 ILE A O 1
ATOM 2655 N N . THR A 1 343 ? 1.567 5.929 11.493 1.00 89.75 343 THR A N 1
ATOM 2656 C CA . THR A 1 343 ? 2.613 6.275 10.520 1.00 89.75 343 THR A CA 1
ATOM 2657 C C . THR A 1 343 ? 3.028 5.044 9.726 1.00 89.75 343 THR A C 1
ATOM 2659 O O . THR A 1 343 ? 3.148 3.955 10.275 1.00 89.75 343 THR A O 1
ATOM 2662 N N . VAL A 1 344 ? 3.252 5.200 8.425 1.00 87.81 344 VAL A N 1
ATOM 2663 C CA . VAL A 1 344 ? 3.820 4.183 7.538 1.00 87.81 344 VAL A CA 1
ATOM 2664 C C . VAL A 1 344 ? 5.169 4.721 7.091 1.00 87.81 344 VAL A C 1
ATOM 2666 O O . VAL A 1 344 ? 5.251 5.600 6.241 1.00 87.81 344 VAL A O 1
ATOM 2669 N N . SER A 1 345 ? 6.249 4.245 7.701 1.00 84.44 345 SER A N 1
ATOM 2670 C CA . SER A 1 345 ? 7.595 4.724 7.365 1.00 84.44 345 SER A CA 1
ATOM 2671 C C . SER A 1 345 ? 8.109 4.142 6.045 1.00 84.44 345 SER A C 1
ATOM 2673 O O . SER A 1 345 ? 7.848 2.978 5.729 1.00 84.44 345 SER A O 1
ATOM 2675 N N . VAL A 1 346 ? 8.908 4.931 5.312 1.00 76.94 346 VAL A N 1
ATOM 2676 C CA . VAL A 1 346 ? 9.786 4.434 4.239 1.00 76.94 346 VAL A CA 1
ATOM 2677 C C . VAL A 1 346 ? 10.913 3.652 4.901 1.00 76.94 346 VAL A C 1
ATOM 2679 O O . VAL A 1 346 ? 12.003 4.150 5.155 1.00 76.94 346 VAL A O 1
ATOM 2682 N N . ASN A 1 347 ? 10.605 2.427 5.283 1.00 65.25 347 ASN A N 1
ATOM 2683 C CA . ASN A 1 347 ? 11.557 1.490 5.834 1.00 65.25 347 ASN A CA 1
ATOM 2684 C C . ASN A 1 347 ? 11.394 0.170 5.089 1.00 65.25 347 ASN A C 1
ATOM 2686 O O . ASN A 1 347 ? 10.308 -0.120 4.588 1.00 65.25 347 ASN A O 1
ATOM 2690 N N . PRO A 1 348 ? 12.428 -0.683 5.065 1.00 52.38 348 PRO A N 1
ATOM 2691 C CA . PRO A 1 348 ? 12.270 -2.046 4.569 1.00 52.38 348 PRO A CA 1
ATOM 2692 C C . PRO A 1 348 ? 11.104 -2.759 5.276 1.00 52.38 348 PRO A C 1
ATOM 2694 O O . PRO A 1 348 ? 10.290 -3.446 4.672 1.00 52.38 348 PRO A O 1
ATOM 2697 N N . ILE A 1 349 ? 10.960 -2.532 6.580 1.00 54.44 349 ILE A N 1
ATOM 2698 C CA . ILE A 1 349 ? 9.757 -2.915 7.310 1.00 54.44 349 ILE A CA 1
ATOM 2699 C C . ILE A 1 349 ? 8.971 -1.629 7.531 1.00 54.44 349 ILE A C 1
ATOM 2701 O O . ILE A 1 349 ? 9.284 -0.917 8.483 1.00 54.44 349 ILE A O 1
ATOM 2705 N N . PRO A 1 350 ? 8.002 -1.299 6.673 1.00 54.03 350 PRO A N 1
ATOM 2706 C CA . PRO A 1 350 ? 7.017 -0.274 6.979 1.00 54.03 350 PRO A CA 1
ATOM 2707 C C . PRO A 1 350 ? 6.387 -0.646 8.317 1.00 54.03 350 PRO A C 1
ATOM 2709 O O . PRO A 1 350 ? 5.765 -1.698 8.458 1.00 54.03 350 PRO A O 1
ATOM 2712 N N . ARG A 1 351 ? 6.700 0.157 9.333 1.00 62.84 351 ARG A N 1
ATOM 2713 C CA . ARG A 1 351 ? 6.202 -0.021 10.692 1.00 62.84 351 ARG A CA 1
ATOM 2714 C C . ARG A 1 351 ? 5.009 0.878 10.852 1.00 62.84 351 ARG A C 1
ATOM 2716 O O . ARG A 1 351 ? 5.160 2.079 10.661 1.00 62.84 351 ARG A O 1
ATOM 2723 N N . VAL A 1 352 ? 3.900 0.281 11.253 1.00 57.84 352 VAL A N 1
ATOM 2724 C CA . VAL A 1 352 ? 2.766 1.010 11.789 1.00 57.84 352 VAL A CA 1
ATOM 2725 C C . VAL A 1 352 ? 3.085 1.372 13.234 1.00 57.84 352 VAL A C 1
ATOM 2727 O O . VAL A 1 352 ? 3.099 0.504 14.105 1.00 57.84 352 VAL A O 1
ATOM 2730 N N . GLN A 1 353 ? 3.398 2.639 13.488 1.00 65.00 353 GLN A N 1
ATOM 2731 C CA . GLN A 1 353 ? 3.445 3.155 14.856 1.00 65.00 353 GLN A CA 1
ATOM 2732 C C . GLN A 1 353 ? 2.081 3.719 15.194 1.00 65.00 353 GLN A C 1
ATOM 2734 O O . GLN A 1 353 ? 1.480 4.364 14.348 1.00 65.00 353 GLN A O 1
ATOM 2739 N N . VAL A 1 354 ? 1.607 3.452 16.407 1.00 64.00 354 VAL A N 1
ATOM 2740 C CA . VAL A 1 354 ? 0.316 3.924 16.902 1.00 64.00 354 VAL A CA 1
ATOM 2741 C C . VAL A 1 354 ? 0.584 4.838 18.089 1.00 64.00 354 VAL A C 1
ATOM 2743 O O . VAL A 1 354 ? 0.901 4.349 19.172 1.00 64.00 354 VAL A O 1
ATOM 2746 N N . GLN A 1 355 ? 0.485 6.154 17.899 1.00 69.50 355 GLN A N 1
ATOM 2747 C CA . GLN A 1 355 ? 0.670 7.108 18.995 1.00 69.50 355 GLN A CA 1
ATOM 2748 C C . GLN A 1 355 ? -0.691 7.581 19.534 1.00 69.50 355 GLN A C 1
ATOM 2750 O O . GLN A 1 355 ? -1.439 8.222 18.792 1.00 69.50 355 GLN A O 1
ATOM 2755 N N . PRO A 1 356 ? -1.036 7.276 20.801 1.00 68.19 356 PRO A N 1
ATOM 2756 C CA . PRO A 1 356 ? -2.229 7.814 21.442 1.00 68.19 356 PRO A CA 1
ATOM 2757 C C . PRO A 1 356 ? -2.006 9.283 21.826 1.00 68.19 356 PRO A C 1
ATOM 2759 O O . PRO A 1 356 ? -1.022 9.613 22.488 1.00 68.19 356 PRO A O 1
ATOM 2762 N N . TRP A 1 357 ? -2.919 10.173 21.430 1.00 58.91 357 TRP A N 1
ATOM 2763 C CA . TRP A 1 357 ? -2.777 11.615 21.700 1.00 58.91 357 TRP A CA 1
ATOM 2764 C C . TRP A 1 357 ? -3.330 12.054 23.071 1.00 58.91 357 TRP A C 1
ATOM 2766 O O . TRP A 1 357 ? -2.926 13.087 23.606 1.00 58.91 357 TRP A O 1
ATOM 2776 N N . SER A 1 358 ? -4.251 11.292 23.671 1.00 61.81 358 SER A N 1
ATOM 2777 C CA . SER A 1 358 ? -4.899 11.657 24.937 1.00 61.81 358 SER A CA 1
ATOM 2778 C C . SER A 1 358 ? -4.199 11.034 26.150 1.00 61.81 358 SER A C 1
ATOM 2780 O O . SER A 1 358 ? -4.062 9.816 26.262 1.00 61.81 358 SER A O 1
ATOM 2782 N N . LYS A 1 359 ? -3.795 11.880 27.111 1.00 64.25 359 LYS A N 1
ATOM 2783 C CA . LYS A 1 359 ? -3.542 11.421 28.483 1.00 64.25 359 LYS A CA 1
ATOM 2784 C C . LYS A 1 359 ? -4.878 10.972 29.062 1.00 64.25 359 LYS A C 1
ATOM 2786 O O . LYS A 1 359 ? -5.862 11.703 28.971 1.00 64.25 359 LYS A O 1
ATOM 2791 N N . THR A 1 360 ? -4.912 9.765 29.605 1.00 68.94 360 THR A N 1
ATOM 2792 C CA . THR A 1 360 ? -6.105 9.208 30.235 1.00 68.94 360 THR A CA 1
ATOM 2793 C C . THR A 1 360 ? -5.831 8.910 31.687 1.00 68.94 360 THR A C 1
ATOM 2795 O O . THR A 1 360 ? -4.822 8.284 32.010 1.00 68.94 360 THR A O 1
ATOM 2798 N N . ASP A 1 361 ? -6.752 9.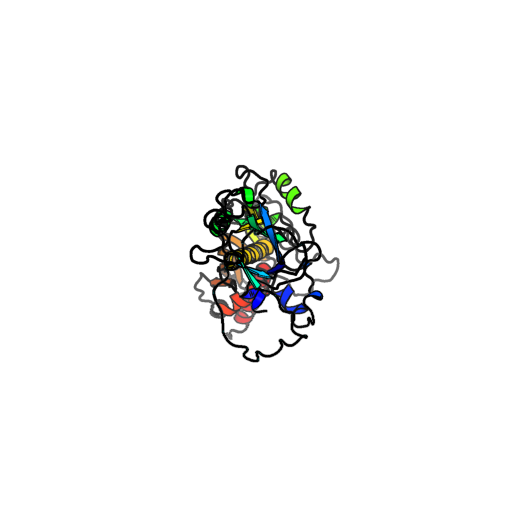341 32.541 1.00 74.50 361 ASP A N 1
ATOM 2799 C CA . ASP A 1 361 ? -6.718 9.039 33.969 1.00 74.50 361 ASP A CA 1
ATOM 2800 C C . ASP A 1 361 ? -7.245 7.623 34.256 1.00 74.50 361 ASP A C 1
ATOM 2802 O O . ASP A 1 361 ? -7.140 7.142 35.379 1.00 74.50 361 ASP A O 1
ATOM 2806 N N . ALA A 1 362 ? -7.789 6.925 33.247 1.00 79.00 362 ALA A N 1
ATOM 2807 C CA . ALA A 1 362 ? -8.236 5.544 33.381 1.00 79.00 362 ALA A CA 1
ATOM 2808 C C . ALA A 1 362 ? -7.026 4.586 33.306 1.00 79.00 362 ALA A C 1
ATOM 2810 O O . ALA A 1 362 ? -6.498 4.357 32.210 1.00 79.00 362 ALA A O 1
ATOM 2811 N N . PRO A 1 363 ? -6.594 3.968 34.424 1.00 81.25 363 PRO A N 1
ATOM 2812 C CA . PRO A 1 363 ? -5.330 3.229 34.483 1.00 81.25 363 PRO A CA 1
ATOM 2813 C C . PRO A 1 363 ? -5.310 2.013 33.548 1.00 81.25 363 PRO A C 1
ATOM 2815 O O . PRO A 1 363 ? -4.288 1.736 32.921 1.00 81.25 363 PRO A O 1
ATOM 2818 N N . GLY A 1 364 ? -6.445 1.322 33.383 1.00 81.81 364 GLY A N 1
ATOM 2819 C CA . GLY A 1 364 ? -6.566 0.198 32.447 1.00 81.81 364 GLY A CA 1
ATOM 2820 C C . GLY A 1 364 ? -6.387 0.622 30.985 1.00 81.81 364 GLY A C 1
ATOM 2821 O O . GLY A 1 364 ? -5.683 -0.039 30.224 1.00 81.81 364 GLY A O 1
ATOM 2822 N N . VAL A 1 365 ? -6.951 1.772 30.601 1.00 83.69 365 VAL A N 1
ATOM 2823 C CA . VAL A 1 365 ? -6.796 2.321 29.246 1.00 83.69 365 VAL A CA 1
ATOM 2824 C C . VAL A 1 365 ? -5.357 2.789 29.029 1.00 83.69 365 VAL A C 1
ATOM 2826 O O . VAL A 1 365 ? -4.748 2.431 28.022 1.00 83.69 365 VAL A O 1
ATOM 2829 N N . ALA A 1 366 ? -4.777 3.508 29.996 1.00 85.44 366 ALA A N 1
ATOM 2830 C CA . ALA A 1 366 ? -3.385 3.957 29.947 1.00 85.44 366 ALA A CA 1
ATOM 2831 C C . ALA A 1 366 ? -2.407 2.781 29.797 1.00 85.44 366 ALA A C 1
ATOM 2833 O O . ALA A 1 366 ? -1.473 2.855 29.001 1.00 85.44 366 ALA A O 1
ATOM 2834 N N . LYS A 1 367 ? -2.647 1.670 30.507 1.00 88.44 367 LYS A N 1
ATOM 2835 C CA . LYS A 1 367 ? -1.831 0.453 30.417 1.00 88.44 367 LYS A CA 1
ATOM 2836 C C . LYS A 1 367 ? -1.841 -0.146 29.011 1.00 88.44 367 LYS A C 1
ATOM 2838 O O . LYS A 1 367 ? -0.780 -0.504 28.507 1.00 88.44 367 LYS A O 1
ATOM 2843 N N . VAL A 1 368 ? -3.008 -0.250 28.368 1.00 87.44 368 VAL A N 1
ATOM 2844 C CA . VAL A 1 368 ? -3.109 -0.776 26.993 1.00 87.44 368 VAL A CA 1
ATOM 2845 C C . VAL A 1 368 ? -2.469 0.186 25.995 1.00 87.44 368 VAL A C 1
ATOM 2847 O O . VAL A 1 368 ? -1.682 -0.243 25.154 1.00 87.44 368 VAL A O 1
ATOM 2850 N N . LEU A 1 369 ? -2.763 1.482 26.111 1.00 87.69 369 LEU A N 1
ATOM 2851 C CA . LEU A 1 369 ? -2.236 2.514 25.216 1.00 87.69 369 LEU A CA 1
ATOM 2852 C C . LEU A 1 369 ? -0.719 2.720 25.365 1.00 87.69 369 LEU A C 1
ATOM 2854 O O . LEU A 1 369 ? -0.058 3.093 24.400 1.00 87.69 369 LEU A O 1
ATOM 2858 N N . GLY A 1 370 ? -0.150 2.413 26.534 1.00 85.56 370 GLY A N 1
ATOM 2859 C CA . GLY A 1 370 ? 1.294 2.408 26.765 1.00 85.56 370 GLY A CA 1
ATOM 2860 C C . GLY A 1 370 ? 2.043 1.279 26.043 1.00 85.56 370 GLY A C 1
ATOM 2861 O O . GLY A 1 370 ? 3.257 1.363 25.883 1.00 85.56 370 GLY A O 1
ATOM 2862 N N . GLN A 1 371 ? 1.349 0.240 25.561 1.00 89.62 371 GLN A N 1
ATOM 2863 C CA . GLN A 1 371 ? 1.945 -0.885 24.824 1.00 89.62 371 GLN A CA 1
ATOM 2864 C C . GLN A 1 371 ? 2.059 -0.592 23.318 1.00 89.62 371 GLN A C 1
ATOM 2866 O O . GLN A 1 371 ? 1.599 -1.381 22.491 1.00 89.62 371 GLN A O 1
ATOM 2871 N N . VAL A 1 372 ? 2.675 0.535 22.950 1.00 88.38 372 VAL A N 1
ATOM 2872 C CA . VAL A 1 372 ? 2.751 1.030 21.558 1.00 88.38 372 VAL A CA 1
ATOM 2873 C C . VAL A 1 372 ? 3.294 -0.023 20.583 1.00 88.38 372 VAL A C 1
ATOM 2875 O O . VAL A 1 372 ? 2.728 -0.209 19.505 1.00 88.38 372 VAL A O 1
ATOM 2878 N N . ASP A 1 373 ? 4.326 -0.775 20.974 1.00 88.19 373 ASP A N 1
ATOM 2879 C CA . ASP A 1 373 ? 4.905 -1.833 20.133 1.00 88.19 373 ASP A CA 1
ATOM 2880 C C . ASP A 1 373 ? 3.911 -2.961 19.835 1.00 88.19 373 ASP A C 1
ATOM 2882 O O . ASP A 1 373 ? 3.865 -3.479 18.718 1.00 88.19 373 ASP A O 1
ATOM 2886 N N . LEU A 1 374 ? 3.075 -3.323 20.812 1.00 90.56 374 LEU A N 1
ATOM 2887 C CA . LEU A 1 374 ? 2.057 -4.351 20.631 1.00 90.56 374 LEU A CA 1
ATOM 2888 C C . LEU A 1 374 ? 0.915 -3.855 19.740 1.00 90.56 374 LEU A C 1
ATOM 2890 O O . LEU A 1 374 ? 0.419 -4.619 18.913 1.00 90.56 374 LEU A O 1
ATOM 2894 N N . LEU A 1 375 ? 0.508 -2.589 19.889 1.00 89.50 375 LEU A N 1
ATOM 2895 C CA . LEU A 1 375 ? -0.486 -1.970 19.009 1.00 89.50 375 LEU A CA 1
ATOM 2896 C C . LEU A 1 375 ? 0.009 -1.983 17.559 1.00 89.50 375 LEU A C 1
ATOM 2898 O O . LEU A 1 375 ? -0.707 -2.435 16.664 1.00 89.50 375 LEU A O 1
ATOM 2902 N N . GLY A 1 376 ? 1.261 -1.567 17.350 1.00 87.94 376 GLY A N 1
ATOM 2903 C CA . GLY A 1 376 ? 1.916 -1.609 16.048 1.00 87.94 376 GLY A CA 1
ATOM 2904 C C . GLY A 1 376 ? 2.008 -3.026 15.488 1.00 87.94 376 GLY A C 1
ATOM 2905 O O . GLY A 1 376 ? 1.652 -3.254 14.336 1.00 87.94 376 GLY A O 1
ATOM 2906 N N . GLN A 1 377 ? 2.398 -4.013 16.303 1.00 87.31 377 GLN A N 1
ATOM 2907 C CA . GLN A 1 377 ? 2.461 -5.417 15.887 1.00 87.31 377 GLN A CA 1
ATOM 2908 C C . GLN A 1 377 ? 1.086 -5.977 15.502 1.00 87.31 377 GLN A C 1
ATOM 2910 O O . GLN A 1 377 ? 0.981 -6.717 14.521 1.00 87.31 377 GLN A O 1
ATOM 2915 N N . MET A 1 378 ? 0.035 -5.636 16.248 1.00 88.06 378 MET A N 1
ATOM 2916 C CA . MET A 1 378 ? -1.318 -6.108 15.965 1.00 88.06 378 MET A CA 1
ATOM 2917 C C . MET A 1 378 ? -1.853 -5.516 14.661 1.00 88.06 378 MET A C 1
ATOM 2919 O O . MET A 1 378 ? -2.374 -6.248 13.815 1.00 88.06 378 MET A O 1
ATOM 2923 N N . LEU A 1 379 ? -1.679 -4.209 14.454 1.00 88.50 379 LEU A N 1
ATOM 2924 C CA . LEU A 1 379 ? -2.090 -3.561 13.211 1.00 88.50 379 LEU A CA 1
ATOM 2925 C C . LEU A 1 379 ? -1.246 -4.037 12.020 1.00 88.50 379 LEU A C 1
ATOM 2927 O O . LEU A 1 379 ? -1.783 -4.271 10.942 1.00 88.50 379 LEU A O 1
ATOM 2931 N N . GLN A 1 380 ? 0.049 -4.291 12.222 1.00 85.50 380 GLN A N 1
ATOM 2932 C CA . GLN A 1 380 ? 0.911 -4.901 11.209 1.00 85.50 380 GLN A CA 1
ATOM 2933 C C . GLN A 1 380 ? 0.432 -6.305 10.816 1.00 85.50 380 GLN A C 1
ATOM 2935 O O . GLN A 1 380 ? 0.391 -6.618 9.632 1.00 85.50 380 GLN A O 1
ATOM 2940 N N . THR A 1 381 ? 0.045 -7.121 11.802 1.00 84.31 381 THR A N 1
ATOM 2941 C CA . THR A 1 381 ? -0.387 -8.511 11.585 1.00 84.31 381 THR A CA 1
ATOM 2942 C C . THR A 1 381 ? -1.744 -8.573 10.888 1.00 84.31 381 THR A C 1
ATOM 2944 O O . THR A 1 381 ? -1.965 -9.425 10.031 1.00 84.31 381 THR A O 1
ATOM 2947 N N . THR A 1 382 ? -2.662 -7.682 11.265 1.00 86.31 382 THR A N 1
ATOM 2948 C CA . THR A 1 382 ? -4.019 -7.649 10.703 1.00 86.31 382 THR A CA 1
ATOM 2949 C C . THR A 1 382 ? -4.092 -6.913 9.371 1.00 86.31 382 THR A C 1
ATOM 2951 O O . THR A 1 382 ? -4.940 -7.255 8.552 1.00 86.31 382 THR A O 1
ATOM 2954 N N . CYS A 1 383 ? -3.247 -5.895 9.161 1.00 87.00 383 CYS A N 1
ATOM 2955 C CA . CYS A 1 383 ? -3.360 -4.918 8.071 1.00 87.00 383 CYS A CA 1
ATOM 2956 C C . CYS A 1 383 ? -4.801 -4.400 7.879 1.00 87.00 383 CYS A C 1
ATOM 2958 O O . CYS A 1 383 ? -5.211 -4.100 6.760 1.00 87.00 383 CYS A O 1
ATOM 2960 N N . ASN A 1 384 ? -5.584 -4.336 8.960 1.00 88.44 384 ASN A N 1
ATOM 2961 C CA . ASN A 1 384 ? -7.010 -4.047 8.908 1.00 88.44 384 ASN A CA 1
ATOM 2962 C C . ASN A 1 384 ? -7.411 -3.211 10.125 1.00 88.44 384 ASN A C 1
ATOM 2964 O O . ASN A 1 384 ? -7.395 -3.696 11.259 1.00 88.44 384 ASN A O 1
ATOM 2968 N N . ILE A 1 385 ? -7.754 -1.946 9.880 1.00 90.44 385 ILE A N 1
ATOM 2969 C CA . ILE A 1 385 ? -8.062 -0.979 10.937 1.00 90.44 385 ILE A CA 1
ATOM 2970 C C . ILE A 1 385 ? -9.321 -1.394 11.719 1.00 90.44 385 ILE A C 1
ATOM 2972 O O . ILE A 1 385 ? -9.232 -1.446 12.945 1.00 90.44 385 ILE A O 1
ATOM 2976 N N . PRO A 1 386 ? -10.459 -1.764 11.097 1.00 89.25 386 PRO A N 1
ATOM 2977 C CA . PRO A 1 386 ? -11.622 -2.257 11.842 1.00 89.25 386 PRO A CA 1
ATOM 2978 C C . PRO A 1 386 ? -11.330 -3.448 12.769 1.00 89.25 386 PRO A C 1
ATOM 2980 O O . PRO A 1 386 ? -11.743 -3.440 13.930 1.00 89.25 386 PRO A O 1
ATOM 2983 N N . LEU A 1 387 ? -10.585 -4.455 12.298 1.00 86.69 387 LEU A N 1
ATOM 2984 C CA . LEU A 1 387 ? -10.201 -5.612 13.118 1.00 86.69 387 LEU A CA 1
ATOM 2985 C C . LEU A 1 387 ? -9.269 -5.211 14.266 1.00 86.69 387 LEU A C 1
ATOM 2987 O O . LEU A 1 387 ? -9.430 -5.687 15.392 1.00 86.69 387 LEU A O 1
ATOM 2991 N N . PHE A 1 388 ? -8.324 -4.308 14.003 1.00 90.44 388 PHE A N 1
ATOM 2992 C CA . PHE A 1 388 ? -7.467 -3.731 15.035 1.00 90.44 388 PHE A CA 1
ATOM 2993 C C . PHE A 1 388 ? -8.282 -2.988 16.103 1.00 90.44 388 PHE A C 1
ATOM 2995 O O . PHE A 1 388 ? -8.071 -3.213 17.295 1.00 90.44 388 PHE A O 1
ATOM 3002 N N . LEU A 1 389 ? -9.248 -2.158 15.700 1.00 89.81 389 LEU A N 1
ATOM 3003 C CA . LEU A 1 389 ? -10.124 -1.430 16.620 1.00 89.81 389 LEU A CA 1
ATOM 3004 C C . LEU A 1 389 ? -10.994 -2.375 17.453 1.00 89.81 389 LEU A C 1
ATOM 3006 O O . LEU A 1 389 ? -11.168 -2.141 18.649 1.00 89.81 389 LEU A O 1
ATOM 3010 N N . HIS A 1 390 ? -11.502 -3.455 16.855 1.00 87.94 390 HIS A N 1
ATOM 3011 C CA . HIS A 1 390 ? -12.249 -4.486 17.575 1.00 87.94 390 HIS A CA 1
ATOM 3012 C C . HIS A 1 390 ? -11.394 -5.128 18.673 1.00 87.94 390 HIS A C 1
ATOM 3014 O O . HIS A 1 390 ? -11.772 -5.111 19.845 1.00 87.94 390 HIS A O 1
ATOM 3020 N N . TRP A 1 391 ? -10.209 -5.628 18.308 1.00 90.75 391 TRP A N 1
ATOM 3021 C CA . TRP A 1 391 ? -9.259 -6.206 19.260 1.00 90.75 391 TRP A CA 1
ATOM 3022 C C . TRP A 1 391 ? -8.889 -5.221 20.375 1.00 90.75 391 TRP A C 1
ATOM 3024 O O . TRP A 1 391 ? -8.842 -5.591 21.550 1.00 90.75 391 TRP A O 1
ATOM 3034 N N . LEU A 1 392 ? -8.665 -3.953 20.022 1.00 90.25 392 LEU A N 1
ATOM 3035 C CA . LEU A 1 392 ? -8.315 -2.913 20.980 1.00 90.25 392 LEU A CA 1
ATOM 3036 C C . LEU A 1 392 ? -9.448 -2.673 21.984 1.00 90.25 392 LEU A C 1
ATOM 3038 O O . LEU A 1 392 ? -9.194 -2.595 23.185 1.00 90.25 392 LEU A O 1
ATOM 3042 N N . CYS A 1 393 ? -10.695 -2.605 21.508 1.00 87.25 393 CYS A N 1
ATOM 3043 C CA . CYS A 1 393 ? -11.871 -2.462 22.364 1.00 87.25 393 CYS A CA 1
ATOM 3044 C C . CYS A 1 393 ? -11.992 -3.619 23.358 1.00 87.25 393 CYS A C 1
ATOM 3046 O O . CYS A 1 393 ? -12.167 -3.374 24.551 1.00 87.25 393 CYS A O 1
ATOM 3048 N N . GLU A 1 394 ? -11.863 -4.864 22.891 1.00 88.38 394 GLU A N 1
ATOM 3049 C CA . GLU A 1 394 ? -11.920 -6.042 23.763 1.00 88.38 394 GLU A CA 1
ATOM 3050 C C . GLU A 1 394 ? -10.804 -6.032 24.807 1.00 88.38 394 GLU A C 1
ATOM 3052 O O . GLU A 1 394 ? -11.018 -6.377 25.971 1.00 88.38 394 GLU A O 1
ATOM 3057 N N . LYS A 1 395 ? -9.596 -5.626 24.403 1.00 90.56 395 LYS A N 1
ATOM 3058 C CA . LYS A 1 395 ? -8.448 -5.579 25.303 1.00 90.56 395 LYS A CA 1
ATOM 3059 C C . LYS A 1 395 ? -8.609 -4.507 26.381 1.00 90.56 395 LYS A C 1
ATOM 3061 O O . LYS A 1 395 ? -8.338 -4.785 27.547 1.00 90.56 395 LYS A O 1
ATOM 3066 N N . ILE A 1 396 ? -9.106 -3.325 26.014 1.00 88.12 396 ILE A N 1
ATOM 3067 C CA . ILE A 1 396 ? -9.435 -2.253 26.963 1.00 88.12 396 ILE A CA 1
ATOM 3068 C C . ILE A 1 396 ? -10.522 -2.714 27.941 1.00 88.12 396 ILE A C 1
ATOM 3070 O O . ILE A 1 396 ? -10.371 -2.538 29.147 1.00 88.12 396 ILE A O 1
ATOM 3074 N N . GLN A 1 397 ? -11.591 -3.347 27.448 1.00 84.25 397 GLN A N 1
ATOM 3075 C CA . GLN A 1 397 ? -12.664 -3.857 28.304 1.00 84.25 397 GLN A CA 1
ATOM 3076 C C . GLN A 1 397 ? -12.143 -4.867 29.328 1.00 84.25 397 GLN A C 1
ATOM 3078 O O . GLN A 1 397 ? -12.454 -4.732 30.509 1.00 84.25 397 GLN A O 1
ATOM 3083 N N . LYS A 1 398 ? -11.320 -5.834 28.905 1.00 87.94 398 LYS A N 1
ATOM 3084 C CA . LYS A 1 398 ? -10.723 -6.830 29.809 1.00 87.94 398 LYS A CA 1
ATOM 3085 C C . LYS A 1 398 ? -9.894 -6.171 30.911 1.00 87.94 398 LYS A C 1
ATOM 3087 O O . LYS A 1 398 ? -10.071 -6.505 32.073 1.00 87.94 398 LYS A O 1
ATOM 3092 N N . GLU A 1 399 ? -9.044 -5.207 30.569 1.00 88.12 399 GLU A N 1
ATOM 3093 C CA . GLU A 1 399 ? -8.191 -4.518 31.550 1.00 88.12 399 GLU A CA 1
ATOM 3094 C C . GLU A 1 399 ? -8.985 -3.650 32.535 1.00 88.12 399 GLU A C 1
ATOM 3096 O O . GLU A 1 399 ? -8.587 -3.521 33.688 1.00 88.12 399 GLU A O 1
ATOM 3101 N N . ILE A 1 400 ? -10.130 -3.098 32.124 1.00 82.31 400 ILE A N 1
ATOM 3102 C CA . ILE A 1 400 ? -11.009 -2.348 33.033 1.00 82.31 400 ILE A CA 1
ATOM 3103 C C . ILE A 1 400 ? -11.719 -3.277 34.022 1.00 82.31 400 ILE A C 1
ATOM 3105 O O . ILE A 1 400 ? -11.825 -2.933 35.192 1.00 82.31 400 ILE A O 1
ATOM 3109 N N . HIS A 1 401 ? -12.179 -4.454 33.583 1.00 77.81 401 HIS A N 1
ATOM 3110 C CA . HIS A 1 401 ? -12.886 -5.403 34.457 1.00 77.81 401 HIS A CA 1
ATOM 3111 C C . HIS A 1 401 ? -11.961 -6.115 35.457 1.00 77.81 401 HIS A C 1
ATOM 3113 O O . HIS A 1 401 ? -12.445 -6.703 36.418 1.00 77.81 401 HIS A O 1
ATOM 3119 N N . ILE A 1 402 ? -10.644 -6.095 35.231 1.00 65.50 402 ILE A N 1
ATOM 3120 C CA . ILE A 1 402 ? -9.649 -6.739 36.104 1.00 65.50 402 ILE A CA 1
ATOM 3121 C C . ILE A 1 402 ? -9.234 -5.830 37.274 1.00 65.50 402 ILE A C 1
ATOM 3123 O O . ILE A 1 402 ? -8.595 -6.306 38.209 1.00 65.50 402 ILE A O 1
ATOM 3127 N N . LEU A 1 403 ? -9.584 -4.539 37.259 1.00 54.09 403 LEU A N 1
ATOM 3128 C CA . LEU A 1 403 ? -9.259 -3.640 38.366 1.00 54.09 403 LEU A CA 1
ATOM 3129 C C . LEU A 1 403 ? -10.112 -4.009 39.598 1.00 54.09 403 LEU A C 1
ATOM 3131 O O . LEU A 1 403 ? -11.336 -3.898 39.517 1.00 54.09 403 LEU A O 1
ATOM 3135 N N . PRO A 1 404 ? -9.500 -4.475 40.707 1.00 44.94 404 PRO A N 1
ATOM 3136 C CA . PRO A 1 404 ? -10.227 -4.697 41.952 1.00 44.94 404 PRO A CA 1
ATOM 3137 C C . PRO A 1 404 ? -10.738 -3.352 42.485 1.00 44.94 404 PRO A C 1
ATOM 3139 O O . PRO A 1 404 ? -10.026 -2.350 42.373 1.00 44.94 404 PRO A O 1
ATOM 3142 N N . GLU A 1 405 ? -11.969 -3.348 43.007 1.00 46.25 405 GLU A N 1
ATOM 3143 C CA . GLU A 1 405 ? -12.592 -2.182 43.661 1.00 46.25 405 GLU A CA 1
ATOM 3144 C C . GLU A 1 405 ? -11.752 -1.608 44.806 1.00 46.25 405 GLU A C 1
ATOM 3146 O O . GLU A 1 405 ? -11.131 -2.403 45.557 1.00 46.25 405 GLU A O 1
#

Radius of gyration: 29.53 Å; chains: 1; bounding box: 96×48×87 Å

pLDDT: mean 70.55, std 17.81, range [33.09, 94.69]

Foldseek 3Di:
DLCLLPNLADWDDDPVDPATKGQRDAAQVQCPPPVVPDPDPVPRPSLRTKMKGKDKDFAPDQFQLDDPVDFWDWDQDPPPPPDDDDDDDDDDPDDDDDDDDPDPDPDPPDPPRPTDIDGCDPVNSPSGSMWMKIFIQVFFKFWPVVLVVLCVLQVHPDSVQLVFPDDPVDFDQSLLLLQQPADSRPDDNVPSVVSVVVSPPDHPPDWWKWKFDDDPDPDDPDDPPQQFIAIETEDADSPTGMDGGRMGIHRYPVSSSLVSLVSNLRVLQSLASCLRRHPVGTDGPPPDDPPPVVVVVVCVVRHKYWYWYDDPPFWIKIKIWDFDDAPPDPPDGDIDIWIWIFTQDSHSRRWGFTQTPDDDPQVLLVVLNVPRVVLRVVCSNVSHPVVSVSVSNVSSNVSSVPDDD

Organism: NCBI:txid1520584

Secondary structure (DSSP, 8-state):
-HHHHHSS-EEE--SSSSS-EEEEE--HHHHHTTGGG-SSGGGS-GGGSEEEEEEEEEEEEEE-SS-TT---EEEE-------------------------------TTS----EEEE---GGG---EEEEEEEEEEEEEEEEHHHHHHHHHHTT-S-GGGGS--S-GGGPPBHHHHHHHS--SSS--TTTHHHHHHHGGG----S--EEE------TT----S--PPEEEEEE-S-TTSBEEEEEEEEES-TTHHHHHHHHHHHHHHHHHHHHHHH-TTT-EE-----TT-HHHHHHHHTTEEEEEEEEETTTEEEEEEEEEE--TT-TT--EEEEEEEEEEE-SSSS--EEEEE----S-HHHHHHHT-HHHHHHHHHHH--HHHHHHHHHHHHHHHHHTS--

Sequence (405 aa):
MEILRRGHGIPVPDSLFPGPTLLYWAPEPVYRNPIVHLRSVDDLDKSLFHKLWISVEESTVPTCFLPSDKSSFITTSAVVDTQSMDLDQPPNPDTGLEPAGEADAPNPGIPQLRVTYLHPTPEHGAAAQARFVAHLLPAVPVVETYARSLAALGSITDHHDFGVQQSWQNTVAYEELLLHMQSPFGAHPGAANTLVSDMKSNSLQDKFSWSLPTDTTSNAEPSTHSHRRFNLAYTGSATSGGVLVSRIPFTHPSQLHVMIQVLRQHCIFNTLFQSCFSHNTHRPTPTRDPRDLKTMVQLAQHAVSVEVSTEPPAKLTVSLTLPLTTASSAQSHQYFPMVFEITVSVNPIPRVQVQPWSKTDAPGVAKVLGQVDLLGQMLQTTCNIPLFLHWLCEKIQKEIHILPE